Protein AF-0000000084338250 (afdb_homodimer)

Secondary structure (DSSP, 8-state):
-GGGSPEEEE-SS-EEEEEEE--SSSEEEEE--TT--GGGGHHHHHHHHTTSEEEEEPPTTSTTS---SS--SHHHHHHHHHHHHHHTT-S-EEEEEETHHHHHHHHHHHH-GGGEEEEEEES---HHHHHTT--HHHHHHTHHHHHHTSSSHHHHHHHT-HHHHHHHHHHHHHHTTSS-HHHHHHHHHHHHSHHHHHHHHHHHHHHTTHHHHHHHHHHHTT--B-S-EEEEEETTSTTTTS-HHHHHHTTBS-GGGEEEEEESSSS-HHHH-HHHHHHHHHHHH-/-GGGSEEEEE-SS-EEEEEEE--SSSEEEEE--TT--GGGGHHHHHHHHTTSEEEEEPPTTSTTS---SS--SHHHHHHHHHHHHHHTT-S-EEEEEETHHHHHHHHHHHH-GGGEEEEEEES---HHHHHHT--HHHHHHTHHHHHHTSSSHHHHHHHT-HHHHHHHHHHHHHHTTSS-HHHHHHHHHHHHSHHHHHHHHHHHHHTTTHHHHHHHHHHHTT--B-S-EEEEEETTSTTTTS-HHHHHHTTBS-GGGEEEEEESSSS-HHHH-HHHHHHHHHHHH-

Foldseek 3Di:
DQQPDWDWDDDPFWIKIKTKAAADDDEEEEEEAPLAALVLQVLQHHVVNVVHMYIRIGFALFAPITHGPDDLELLSRLVVVLVVCVVVPHQAHAYAYAHLGLQSQQNNLLPPVRRYQAYEYEADFHLLVLVVPDDPVSCVVVVVLVVLLDPPVCLVVCLVPVLVVVCVVCVVCCVVVLQDPVRSVSSSVRCNPSSSVNSVSVNSNNSVPVRNVVSVVCVVVVGAREHQYEYEFACPEPCNPPPRLVSNLSRHPHSVSTYYDYDHDYRSCSSGPVVVVNVRVVVRVD/DQQPDWDWDDDPFWIKIKTKAAADDDEEEEEEAPLAALVLQVLQHHVVNVVHMYIRIGFALFAPITHGPDDLELLSRLVVVLVVCVVVPHQAHEYEYAHLGLQSQQNNLLPPVRRYQAYEYEADFHLLVLVVPDDPVSCVVVVVLVVLLDPPVCLVVCLVPVLVVVCVVCVVCCVVVLQDPVRSVSSSVRCNPSSSVNSSSVNSNNSVPVRNVVSVVCVVVVGAREHQYEYEFACPEPCNPPPRLVSNLSRHPHSVSTYYDYDHDYRSCSSGPVVVVNVRVVVRVD

Structure (mmCIF, N/CA/C/O backbone):
data_AF-0000000084338250-model_v1
#
loop_
_entity.id
_entity.type
_entity.pdbx_description
1 polymer 'Pimeloyl-ACP methyl ester carboxylesterase'
#
loop_
_atom_site.group_PDB
_atom_site.id
_atom_site.type_symbol
_atom_site.label_atom_id
_atom_site.label_alt_id
_atom_site.label_comp_id
_atom_site.label_asym_id
_atom_site.label_entity_id
_atom_site.label_seq_id
_atom_site.pdbx_PDB_ins_code
_atom_site.Cartn_x
_atom_site.Cartn_y
_atom_site.Cartn_z
_atom_site.occupancy
_atom_site.B_iso_or_equiv
_atom_site.auth_seq_id
_atom_site.auth_comp_id
_atom_site.auth_asym_id
_atom_site.auth_atom_id
_atom_site.pdbx_PDB_model_num
ATOM 1 N N . MET A 1 1 ? 6.785 -39.031 2.467 1 53.41 1 MET A N 1
ATOM 2 C CA . MET A 1 1 ? 6.035 -39.156 1.22 1 53.41 1 MET A CA 1
ATOM 3 C C . MET A 1 1 ? 6.973 -39.125 0.016 1 53.41 1 MET A C 1
ATOM 5 O O . MET A 1 1 ? 8.031 -38.5 0.071 1 53.41 1 MET A O 1
ATOM 9 N N . GLU A 1 2 ? 6.898 -40.031 -0.885 1 56.19 2 GLU A N 1
ATOM 10 C CA . GLU A 1 2 ? 7.773 -40.094 -2.051 1 56.19 2 GLU A CA 1
ATOM 11 C C . GLU A 1 2 ? 8.078 -38.719 -2.617 1 56.19 2 GLU A C 1
ATOM 13 O O . GLU A 1 2 ? 9.188 -38.469 -3.107 1 56.19 2 GLU A O 1
ATOM 18 N N . TRP A 1 3 ? 7.133 -37.781 -2.359 1 73.06 3 TRP A N 1
ATOM 19 C CA . TRP A 1 3 ? 7.402 -36.5 -3.021 1 73.06 3 TRP A CA 1
ATOM 20 C C . TRP A 1 3 ? 8.289 -35.625 -2.158 1 73.06 3 TRP A C 1
ATOM 22 O O . TRP A 1 3 ? 8.477 -34.438 -2.453 1 73.06 3 TRP A O 1
ATOM 32 N N . ASP A 1 4 ? 8.945 -36.188 -1.18 1 78.88 4 ASP A N 1
ATOM 33 C CA . ASP A 1 4 ? 9.766 -35.375 -0.274 1 78.88 4 ASP A CA 1
ATOM 34 C C . ASP A 1 4 ? 11.148 -35.125 -0.871 1 78.88 4 ASP A C 1
ATOM 36 O O . ASP A 1 4 ? 11.836 -34.188 -0.482 1 78.88 4 ASP A O 1
ATOM 40 N N . ARG A 1 5 ? 11.531 -35.969 -1.835 1 90.56 5 ARG A N 1
ATOM 41 C CA . ARG A 1 5 ? 12.836 -35.781 -2.467 1 90.56 5 ARG A CA 1
ATOM 42 C C . ARG A 1 5 ? 12.797 -34.594 -3.439 1 90.56 5 ARG A C 1
ATOM 44 O O . ARG A 1 5 ? 11.914 -34.531 -4.301 1 90.56 5 ARG A O 1
ATOM 51 N N . VAL A 1 6 ? 13.781 -33.75 -3.301 1 96.44 6 VAL A N 1
ATOM 52 C CA . VAL A 1 6 ? 13.891 -32.594 -4.184 1 96.44 6 VAL A CA 1
ATOM 53 C C . VAL A 1 6 ? 14.844 -32.906 -5.336 1 96.44 6 VAL A C 1
ATOM 55 O O . VAL A 1 6 ? 15.977 -33.344 -5.109 1 96.44 6 VAL A O 1
ATOM 58 N N . HIS A 1 7 ? 14.336 -32.812 -6.535 1 97.69 7 HIS A N 1
ATOM 59 C CA . HIS A 1 7 ? 15.133 -32.906 -7.758 1 97.69 7 HIS A CA 1
ATOM 60 C C . HIS A 1 7 ? 15.516 -31.5 -8.25 1 97.69 7 HIS A C 1
ATOM 62 O O . HIS A 1 7 ? 14.938 -30.5 -7.82 1 97.69 7 HIS A O 1
ATOM 68 N N . ARG A 1 8 ? 16.547 -31.469 -9.133 1 98 8 ARG A N 1
ATOM 69 C CA . ARG A 1 8 ? 17.016 -30.172 -9.633 1 98 8 ARG A CA 1
ATOM 70 C C . ARG A 1 8 ? 17.281 -30.234 -11.133 1 98 8 ARG A C 1
ATOM 72 O O . ARG A 1 8 ? 17.781 -31.25 -11.641 1 98 8 ARG A O 1
ATOM 79 N N . MET A 1 9 ? 16.906 -29.25 -11.797 1 98.69 9 MET A N 1
ATOM 80 C CA . MET A 1 9 ? 17.188 -29.031 -13.211 1 98.69 9 MET A CA 1
ATOM 81 C C . MET A 1 9 ? 18 -27.75 -13.398 1 98.69 9 MET A C 1
ATOM 83 O O . MET A 1 9 ? 17.578 -26.672 -12.984 1 98.69 9 MET A O 1
ATOM 87 N N . ALA A 1 10 ? 19.172 -27.859 -14.031 1 98.31 10 ALA A N 1
ATOM 88 C CA . ALA A 1 10 ? 20.016 -26.703 -14.312 1 98.31 10 ALA A CA 1
ATOM 89 C C . ALA A 1 10 ? 19.594 -26.031 -15.617 1 98.31 10 ALA A C 1
ATOM 91 O O . ALA A 1 10 ? 19.5 -26.688 -16.656 1 98.31 10 ALA A O 1
ATOM 92 N N . LEU A 1 11 ? 19.266 -24.812 -15.484 1 98 11 LEU A N 1
ATOM 93 C CA . LEU A 1 11 ? 19.062 -23.969 -16.656 1 98 11 LEU A CA 1
ATOM 94 C C . LEU A 1 11 ? 20.219 -22.984 -16.828 1 98 11 LEU A C 1
ATOM 96 O O . LEU A 1 11 ? 21.219 -23.078 -16.109 1 98 11 LEU A O 1
ATOM 100 N N . ASP A 1 12 ? 20.203 -22.156 -17.859 1 96.19 12 ASP A N 1
ATOM 101 C CA . ASP A 1 12 ? 21.312 -21.281 -18.172 1 96.19 12 ASP A CA 1
ATOM 102 C C . ASP A 1 12 ? 21.594 -20.312 -17.031 1 96.19 12 ASP A C 1
ATOM 104 O O . ASP A 1 12 ? 22.75 -20.031 -16.703 1 96.19 12 ASP A O 1
ATOM 108 N N . ASP A 1 13 ? 20.562 -19.812 -16.344 1 97.38 13 ASP A N 1
ATOM 109 C CA . ASP A 1 13 ? 20.766 -18.703 -15.414 1 97.38 13 ASP A CA 1
ATOM 110 C C . ASP A 1 13 ? 20.281 -19.062 -14.008 1 97.38 13 ASP A C 1
ATOM 112 O O . ASP A 1 13 ? 20.5 -18.312 -13.062 1 97.38 13 ASP A O 1
ATOM 116 N N . VAL A 1 14 ? 19.625 -20.266 -13.844 1 98.25 14 VAL A N 1
ATOM 117 C CA . VAL A 1 14 ? 19.047 -20.609 -12.547 1 98.25 14 VAL A CA 1
ATOM 118 C C . VAL A 1 14 ? 18.875 -22.109 -12.438 1 98.25 14 VAL A C 1
ATOM 120 O O . VAL A 1 14 ? 18.812 -22.812 -13.453 1 98.25 14 VAL A O 1
ATOM 123 N N . GLU A 1 15 ? 18.906 -22.578 -11.297 1 98.62 15 GLU A N 1
ATOM 124 C CA . GLU A 1 15 ? 18.578 -23.984 -11.031 1 98.62 15 GLU A CA 1
ATOM 125 C C . GLU A 1 15 ? 17.156 -24.109 -10.477 1 98.62 15 GLU A C 1
ATOM 127 O O . GLU A 1 15 ? 16.812 -23.438 -9.492 1 98.62 15 GLU A O 1
ATOM 132 N N . ILE A 1 16 ? 16.359 -24.984 -11.094 1 98.81 16 ILE A N 1
ATOM 133 C CA . ILE A 1 16 ? 14.969 -25.156 -10.664 1 98.81 16 ILE A CA 1
ATOM 134 C C . ILE A 1 16 ? 14.828 -26.453 -9.859 1 98.81 16 ILE A C 1
ATOM 136 O O . ILE A 1 16 ? 15.172 -27.531 -10.344 1 98.81 16 ILE A O 1
ATOM 140 N N . ALA A 1 17 ? 14.375 -26.297 -8.648 1 98.69 17 ALA A N 1
ATOM 141 C CA . ALA A 1 17 ? 14.055 -27.438 -7.793 1 98.69 17 ALA A CA 1
ATOM 142 C C . ALA A 1 17 ? 12.609 -27.875 -7.996 1 98.69 17 ALA A C 1
ATOM 144 O O . ALA A 1 17 ? 11.711 -27.047 -8.164 1 98.69 17 ALA A O 1
ATOM 145 N N . PHE A 1 18 ? 12.383 -29.203 -7.965 1 98.38 18 PHE A N 1
ATOM 146 C CA . PHE A 1 18 ? 11.031 -29.734 -8.094 1 98.38 18 PHE A CA 1
ATOM 147 C C . PHE A 1 18 ? 10.898 -31.078 -7.398 1 98.38 18 PHE A C 1
ATOM 149 O O . PHE A 1 18 ? 11.906 -31.734 -7.121 1 98.38 18 PHE A O 1
ATOM 156 N N . ARG A 1 19 ? 9.672 -31.422 -7.078 1 97.88 19 ARG A N 1
ATOM 157 C CA . ARG A 1 19 ? 9.336 -32.75 -6.543 1 97.88 19 ARG A CA 1
ATOM 158 C C . ARG A 1 19 ? 8.523 -33.562 -7.551 1 97.88 19 ARG A C 1
ATOM 160 O O . ARG A 1 19 ? 7.887 -32.969 -8.438 1 97.88 19 ARG A O 1
ATOM 167 N N . LEU A 1 20 ? 8.656 -34.906 -7.371 1 97.25 20 LEU A N 1
ATOM 168 C CA . LEU A 1 20 ? 7.98 -35.812 -8.289 1 97.25 20 LEU A CA 1
ATOM 169 C C . LEU A 1 20 ? 7.191 -36.875 -7.523 1 97.25 20 LEU A C 1
ATOM 171 O O . LEU A 1 20 ? 7.625 -37.312 -6.465 1 97.25 20 LEU A O 1
ATOM 175 N N . ALA A 1 21 ? 6.074 -37.156 -8.102 1 97.44 21 ALA A N 1
ATOM 176 C CA . ALA A 1 21 ? 5.27 -38.281 -7.648 1 97.44 21 ALA A CA 1
ATOM 177 C C . ALA A 1 21 ? 4.531 -38.938 -8.812 1 97.44 21 ALA A C 1
ATOM 179 O O . ALA A 1 21 ? 4.207 -38.25 -9.805 1 97.44 21 ALA A O 1
ATOM 180 N N . GLY A 1 22 ? 4.32 -40.25 -8.711 1 96.69 22 GLY A N 1
ATOM 181 C CA . GLY A 1 22 ? 3.598 -40.938 -9.758 1 96.69 22 GLY A CA 1
ATOM 182 C C . GLY A 1 22 ? 4.461 -41.25 -10.969 1 96.69 22 GLY A C 1
ATOM 183 O O . GLY A 1 22 ? 5.688 -41.156 -10.906 1 96.69 22 GLY A O 1
ATOM 184 N N . SER A 1 23 ? 3.818 -41.812 -11.953 1 95.56 23 SER A N 1
ATOM 185 C CA . SER A 1 23 ? 4.516 -42.219 -13.164 1 95.56 23 SER A CA 1
ATOM 186 C C . SER A 1 23 ? 3.572 -42.219 -14.367 1 95.56 23 SER A C 1
ATOM 188 O O . SER A 1 23 ? 2.352 -42.281 -14.203 1 95.56 23 SER A O 1
ATOM 190 N N . GLY A 1 24 ? 4.223 -42.062 -15.562 1 96.06 24 GLY A N 1
ATOM 191 C CA . GLY A 1 24 ? 3.447 -42.156 -16.797 1 96.06 24 GLY A CA 1
ATOM 192 C C . GLY A 1 24 ? 2.732 -40.875 -17.156 1 96.06 24 GLY A C 1
ATOM 193 O O . GLY A 1 24 ? 3.006 -39.812 -16.578 1 96.06 24 GLY A O 1
ATOM 194 N N . ALA A 1 25 ? 1.869 -40.938 -18.234 1 95.81 25 ALA A N 1
ATOM 195 C CA . ALA A 1 25 ? 1.061 -39.812 -18.688 1 95.81 25 ALA A CA 1
ATOM 196 C C . ALA A 1 25 ? -0.299 -39.781 -18 1 95.81 25 ALA A C 1
ATOM 198 O O . ALA A 1 25 ? -0.816 -40.844 -17.609 1 95.81 25 ALA A O 1
ATOM 199 N N . PRO A 1 26 ? -0.782 -38.781 -17.797 1 97.56 26 PRO A N 1
ATOM 200 C CA . PRO A 1 26 ? -0.294 -37.438 -18.172 1 97.56 26 PRO A CA 1
ATOM 201 C C . PRO A 1 26 ? 0.663 -36.844 -17.141 1 97.56 26 PRO A C 1
ATOM 203 O O . PRO A 1 26 ? 0.837 -37.438 -16.062 1 97.56 26 PRO A O 1
ATOM 206 N N . LEU A 1 27 ? 1.388 -35.781 -17.531 1 98.56 27 LEU A N 1
ATOM 207 C CA . LEU A 1 27 ? 2.158 -34.969 -16.594 1 98.56 27 LEU A CA 1
ATOM 208 C C . LEU A 1 27 ? 1.312 -33.844 -16.047 1 98.56 27 LEU A C 1
ATOM 210 O O . LEU A 1 27 ? 0.692 -33.094 -16.812 1 98.56 27 LEU A O 1
ATOM 214 N N . TYR A 1 28 ? 1.229 -33.75 -14.719 1 98.75 28 TYR A N 1
ATOM 215 C CA . TYR A 1 28 ? 0.69 -32.562 -14.031 1 98.75 28 TYR A CA 1
ATOM 216 C C . TYR A 1 28 ? 1.812 -31.703 -13.477 1 98.75 28 TYR A C 1
ATOM 218 O O . TYR A 1 28 ? 2.711 -32.188 -12.797 1 98.75 28 TYR A O 1
ATOM 226 N N . VAL A 1 29 ? 1.818 -30.438 -13.805 1 98.94 29 VAL A N 1
ATOM 227 C CA . VAL A 1 29 ? 2.734 -29.484 -13.195 1 98.94 29 VAL A CA 1
ATOM 228 C C . VAL A 1 29 ? 1.959 -28.531 -12.281 1 98.94 29 VAL A C 1
ATOM 230 O O . VAL A 1 29 ? 1.11 -27.766 -12.75 1 98.94 29 VAL A O 1
ATOM 233 N N . LEU A 1 30 ? 2.188 -28.609 -10.969 1 98.88 30 LEU A N 1
ATOM 234 C CA . LEU A 1 30 ? 1.499 -27.797 -9.969 1 98.88 30 LEU A CA 1
ATOM 235 C C . LEU A 1 30 ? 2.367 -26.625 -9.531 1 98.88 30 LEU A C 1
ATOM 237 O O . LEU A 1 30 ? 3.436 -26.812 -8.945 1 98.88 30 LEU A O 1
ATOM 241 N N . VAL A 1 31 ? 1.908 -25.406 -9.781 1 98.94 31 VAL A N 1
ATOM 242 C CA . VAL A 1 31 ? 2.725 -24.203 -9.602 1 98.94 31 VAL A CA 1
ATOM 243 C C . VAL A 1 31 ? 2.17 -23.375 -8.445 1 98.94 31 VAL A C 1
ATOM 245 O O . VAL A 1 31 ? 1.011 -22.953 -8.477 1 98.94 31 VAL A O 1
ATOM 248 N N . HIS A 1 32 ? 2.979 -23.062 -7.465 1 98.88 32 HIS A N 1
ATOM 249 C CA . HIS A 1 32 ? 2.57 -22.438 -6.207 1 98.88 32 HIS A CA 1
ATOM 250 C C . HIS A 1 32 ? 2.443 -20.938 -6.355 1 98.88 32 HIS A C 1
ATOM 252 O O . HIS A 1 32 ? 2.904 -20.359 -7.344 1 98.88 32 HIS A O 1
ATOM 258 N N . GLY A 1 33 ? 1.763 -20.344 -5.371 1 98.69 33 GLY A N 1
ATOM 259 C CA . GLY A 1 33 ? 1.64 -18.906 -5.293 1 98.69 33 GLY A CA 1
ATOM 260 C C . GLY A 1 33 ? 2.484 -18.281 -4.195 1 98.69 33 GLY A C 1
ATOM 261 O O . GLY A 1 33 ? 3.441 -18.906 -3.721 1 98.69 33 GLY A O 1
ATOM 262 N N . TRP A 1 34 ? 2.258 -17.078 -3.883 1 98.62 34 TRP A N 1
ATOM 263 C CA . TRP A 1 34 ? 2.889 -16.328 -2.807 1 98.62 34 TRP A CA 1
ATOM 264 C C . TRP A 1 34 ? 1.952 -16.203 -1.61 1 98.62 34 TRP A C 1
ATOM 266 O O . TRP A 1 34 ? 0.749 -15.984 -1.777 1 98.62 34 TRP A O 1
ATOM 276 N N . PRO A 1 35 ? 2.488 -16.266 -0.419 1 98.19 35 PRO A N 1
ATOM 277 C CA . PRO A 1 35 ? 3.855 -16.578 0.008 1 98.19 35 PRO A CA 1
ATOM 278 C C . PRO A 1 35 ? 4.051 -18.047 0.351 1 98.19 35 PRO A C 1
ATOM 280 O O . PRO A 1 35 ? 4.281 -18.391 1.514 1 98.19 35 PRO A O 1
ATOM 283 N N . GLN A 1 36 ? 3.994 -18.812 -0.697 1 98.75 36 GLN A N 1
ATOM 284 C CA . GLN A 1 36 ? 4.082 -20.266 -0.545 1 98.75 36 GLN A CA 1
ATOM 285 C C . GLN A 1 36 ? 5.277 -20.828 -1.311 1 98.75 36 GLN A C 1
ATOM 287 O O . GLN A 1 36 ? 6.141 -20.078 -1.768 1 98.75 36 GLN A O 1
ATOM 292 N N . THR A 1 37 ? 5.477 -22.156 -1.249 1 98.31 37 THR A N 1
ATOM 293 C CA . THR A 1 37 ? 6.324 -23.016 -2.068 1 98.31 37 THR A CA 1
ATOM 294 C C . THR A 1 37 ? 5.523 -24.188 -2.637 1 98.31 37 THR A C 1
ATOM 296 O O . THR A 1 37 ? 4.305 -24.25 -2.473 1 98.31 37 THR A O 1
ATOM 299 N N . GLY A 1 38 ? 6.219 -25.062 -3.271 1 98.12 38 GLY A N 1
ATOM 300 C CA . GLY A 1 38 ? 5.547 -26.266 -3.77 1 98.12 38 GLY A CA 1
ATOM 301 C C . GLY A 1 38 ? 4.832 -27.047 -2.684 1 98.12 38 GLY A C 1
ATOM 302 O O . GLY A 1 38 ? 3.912 -27.812 -2.969 1 98.12 38 GLY A O 1
ATOM 303 N N . ARG A 1 39 ? 5.148 -26.781 -1.435 1 97.06 39 ARG A N 1
ATOM 304 C CA . ARG A 1 39 ? 4.582 -27.516 -0.305 1 97.06 39 ARG A CA 1
ATOM 305 C C . ARG A 1 39 ? 3.08 -27.266 -0.192 1 97.06 39 ARG A C 1
ATOM 307 O O . ARG A 1 39 ? 2.361 -28.047 0.439 1 97.06 39 ARG A O 1
ATOM 314 N N . CYS A 1 40 ? 2.57 -26.234 -0.82 1 98.38 40 CYS A N 1
ATOM 315 C CA . CYS A 1 40 ? 1.153 -25.906 -0.714 1 98.38 40 CYS A CA 1
ATOM 316 C C . CYS A 1 40 ? 0.293 -26.969 -1.385 1 98.38 40 CYS A C 1
ATOM 318 O O . CYS A 1 40 ? -0.918 -27.031 -1.17 1 98.38 40 CYS A O 1
ATOM 320 N N . TRP A 1 41 ? 0.943 -27.859 -2.162 1 98.25 41 TRP A N 1
ATOM 321 C CA . TRP A 1 41 ? 0.211 -28.844 -2.941 1 98.25 41 TRP A CA 1
ATOM 322 C C . TRP A 1 41 ? 0.216 -30.203 -2.242 1 98.25 41 TRP A C 1
ATOM 324 O O . TRP A 1 41 ? -0.258 -31.203 -2.795 1 98.25 41 TRP A O 1
ATOM 334 N N . GLN A 1 42 ? 0.663 -30.312 -1.039 1 96.5 42 GLN A N 1
ATOM 335 C CA . GLN A 1 42 ? 0.927 -31.578 -0.369 1 96.5 42 GLN A CA 1
ATOM 336 C C . GLN A 1 42 ? -0.342 -32.406 -0.267 1 96.5 42 GLN A C 1
ATOM 338 O O . GLN A 1 42 ? -0.281 -33.656 -0.312 1 96.5 42 GLN A O 1
ATOM 343 N N . LYS A 1 43 ? -1.522 -31.781 -0.219 1 96.69 43 LYS A N 1
ATOM 344 C CA . LYS A 1 43 ? -2.771 -32.531 -0.063 1 96.69 43 LYS A CA 1
ATOM 345 C C . LYS A 1 43 ? -3.295 -33 -1.412 1 96.69 43 LYS A C 1
ATOM 347 O O . LYS A 1 43 ? -4.184 -33.844 -1.469 1 96.69 43 LYS A O 1
ATOM 352 N N . VAL A 1 44 ? -2.707 -32.5 -2.453 1 97.62 44 VAL A N 1
ATOM 353 C CA . VAL A 1 44 ? -3.215 -32.781 -3.795 1 97.62 44 VAL A CA 1
ATOM 354 C C . VAL A 1 44 ? -2.32 -33.781 -4.492 1 97.62 44 VAL A C 1
ATOM 356 O O . VAL A 1 44 ? -2.795 -34.594 -5.309 1 97.62 44 VAL A O 1
ATOM 359 N N . VAL A 1 45 ? -1.054 -33.906 -4.145 1 97.44 45 VAL A N 1
ATOM 360 C CA . VAL A 1 45 ? -0.019 -34.594 -4.91 1 97.44 45 VAL A CA 1
ATOM 361 C C . VAL A 1 45 ? -0.295 -36.094 -4.922 1 97.44 45 VAL A C 1
ATOM 363 O O . VAL A 1 45 ? -0.378 -36.719 -5.988 1 97.44 45 VAL A O 1
ATOM 366 N N . ASP A 1 46 ? -0.565 -36.688 -3.764 1 95.75 46 ASP A N 1
ATOM 367 C CA . ASP A 1 46 ? -0.654 -38.125 -3.672 1 95.75 46 ASP A CA 1
ATOM 368 C C . ASP A 1 46 ? -1.869 -38.656 -4.434 1 95.75 46 ASP A C 1
ATOM 370 O O . ASP A 1 46 ? -1.747 -39.562 -5.254 1 95.75 46 ASP A O 1
ATOM 374 N N . PRO A 1 47 ? -3.014 -38 -4.23 1 96.56 47 PRO A N 1
ATOM 375 C CA . PRO A 1 47 ? -4.164 -38.5 -5 1 96.56 47 PRO A CA 1
ATOM 376 C C . PRO A 1 47 ? -3.996 -38.281 -6.504 1 96.56 47 PRO A C 1
ATOM 378 O O . PRO A 1 47 ? -4.41 -39.125 -7.301 1 96.56 47 PRO A O 1
ATOM 381 N N . LEU A 1 48 ? -3.385 -37.281 -6.867 1 96.94 48 LEU A N 1
ATOM 382 C CA . LEU A 1 48 ? -3.203 -36.969 -8.281 1 96.94 48 LEU A CA 1
ATOM 383 C C . LEU A 1 48 ? -2.18 -37.906 -8.914 1 96.94 48 LEU A C 1
ATOM 385 O O . LEU A 1 48 ? -2.277 -38.219 -10.094 1 96.94 48 LEU A O 1
ATOM 389 N N . ALA A 1 49 ? -1.235 -38.344 -8.102 1 96.44 49 ALA A N 1
ATOM 390 C CA . ALA A 1 49 ? -0.152 -39.219 -8.562 1 96.44 49 ALA A CA 1
ATOM 391 C C . ALA A 1 49 ? -0.68 -40.594 -8.969 1 96.44 49 ALA A C 1
ATOM 393 O O . ALA A 1 49 ? 0.005 -41.344 -9.656 1 96.44 49 ALA A O 1
ATOM 394 N N . GLU A 1 50 ? -1.858 -40.844 -8.547 1 95.69 50 GLU A N 1
ATOM 395 C CA . GLU A 1 50 ? -2.506 -42.094 -8.977 1 95.69 50 GLU A CA 1
ATOM 396 C C . GLU A 1 50 ? -2.949 -42 -10.43 1 95.69 50 GLU A C 1
ATOM 398 O O . GLU A 1 50 ? -3.24 -43.031 -11.055 1 95.69 50 GLU A O 1
ATOM 403 N N . ARG A 1 51 ? -2.898 -40.875 -10.977 1 95.75 51 ARG A N 1
ATOM 404 C CA . ARG A 1 51 ? -3.463 -40.688 -12.305 1 95.75 51 ARG A CA 1
ATOM 405 C C . ARG A 1 51 ? -2.371 -40.375 -13.32 1 95.75 51 ARG A C 1
ATOM 407 O O . ARG A 1 51 ? -2.623 -40.344 -14.531 1 95.75 51 ARG A O 1
ATOM 414 N N . GLY A 1 52 ? -1.227 -40.125 -12.844 1 96.69 52 GLY A N 1
ATOM 415 C CA . GLY A 1 52 ? -0.116 -39.75 -13.711 1 96.69 52 GLY A CA 1
ATOM 416 C C . GLY A 1 52 ? 1.089 -39.25 -12.945 1 96.69 52 GLY A C 1
ATOM 417 O O . GLY A 1 52 ? 1.19 -39.438 -11.734 1 96.69 52 GLY A O 1
ATOM 418 N N . THR A 1 53 ? 1.995 -38.656 -13.695 1 97.5 53 THR A N 1
ATOM 419 C CA . THR A 1 53 ? 3.164 -38.031 -13.086 1 97.5 53 THR A CA 1
ATOM 420 C C . THR A 1 53 ? 2.824 -36.625 -12.578 1 97.5 53 THR A C 1
ATOM 422 O O . THR A 1 53 ? 2.193 -35.844 -13.281 1 97.5 53 THR A O 1
ATOM 425 N N . VAL A 1 54 ? 3.184 -36.344 -11.344 1 98.38 54 VAL A N 1
ATOM 426 C CA . VAL A 1 54 ? 2.971 -35 -10.758 1 98.38 54 VAL A CA 1
ATOM 427 C C . VAL A 1 54 ? 4.316 -34.344 -10.477 1 98.38 54 VAL A C 1
ATOM 429 O O . VAL A 1 54 ? 5.125 -34.875 -9.711 1 98.38 54 VAL A O 1
ATOM 432 N N . ALA A 1 55 ? 4.609 -33.281 -11.141 1 98.56 55 ALA A N 1
ATOM 433 C CA . ALA A 1 55 ? 5.781 -32.469 -10.875 1 98.56 55 ALA A CA 1
ATOM 434 C C . ALA A 1 55 ? 5.395 -31.172 -10.141 1 98.56 55 ALA A C 1
ATOM 436 O O . ALA A 1 55 ? 4.457 -30.484 -10.539 1 98.56 55 ALA A O 1
ATOM 437 N N . VAL A 1 56 ? 6.082 -30.859 -9.055 1 98.69 56 VAL A N 1
ATOM 438 C CA . VAL A 1 56 ? 5.82 -29.672 -8.242 1 98.69 56 VAL A CA 1
ATOM 439 C C . VAL A 1 56 ? 7.09 -28.828 -8.133 1 98.69 56 VAL A C 1
ATOM 441 O O . VAL A 1 56 ? 7.883 -29.016 -7.207 1 98.69 56 VAL A O 1
ATOM 444 N N . PRO A 1 57 ? 7.238 -27.906 -9.016 1 98.75 57 PRO A N 1
ATOM 445 C CA . PRO A 1 57 ? 8.414 -27.031 -8.938 1 98.75 57 PRO A CA 1
ATOM 446 C C . PRO A 1 57 ? 8.242 -25.906 -7.93 1 98.75 57 PRO A C 1
ATOM 448 O O . PRO A 1 57 ? 7.113 -25.484 -7.652 1 98.75 57 PRO A O 1
ATOM 451 N N . ASP A 1 58 ? 9.352 -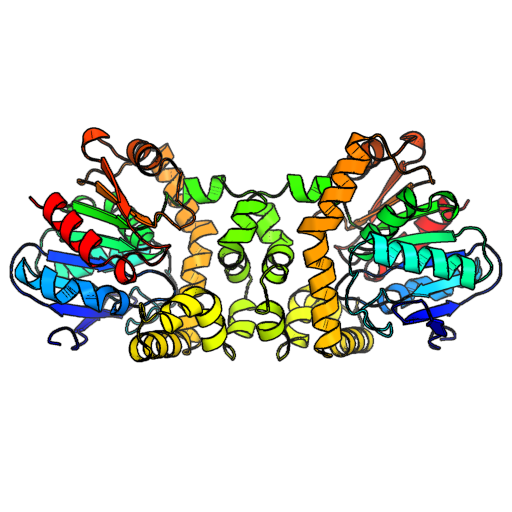25.469 -7.336 1 98.75 58 ASP A N 1
ATOM 452 C CA . ASP A 1 58 ? 9.43 -24.109 -6.805 1 98.75 58 ASP A CA 1
ATOM 453 C C . ASP A 1 58 ? 9.797 -23.109 -7.898 1 98.75 58 ASP A C 1
ATOM 455 O O . ASP A 1 58 ? 10.719 -23.359 -8.68 1 98.75 58 ASP A O 1
ATOM 459 N N . LEU A 1 59 ? 9.094 -22.078 -7.98 1 98.81 59 LEU A N 1
ATOM 460 C CA . LEU A 1 59 ? 9.406 -21.047 -8.953 1 98.81 59 LEU A CA 1
ATOM 461 C C . LEU A 1 59 ? 10.812 -20.484 -8.727 1 98.81 59 LEU A C 1
ATOM 463 O O . LEU A 1 59 ? 11.312 -20.5 -7.598 1 98.81 59 LEU A O 1
ATOM 467 N N . ARG A 1 60 ? 11.469 -20.047 -9.844 1 98.81 60 ARG A N 1
ATOM 468 C CA . ARG A 1 60 ? 12.758 -19.375 -9.672 1 98.81 60 ARG A CA 1
ATOM 469 C C . ARG A 1 60 ? 12.695 -18.344 -8.555 1 98.81 60 ARG A C 1
ATOM 471 O O . ARG A 1 60 ? 11.742 -17.562 -8.469 1 98.81 60 ARG A O 1
ATOM 478 N N . GLY A 1 61 ? 13.672 -18.406 -7.633 1 98.56 61 GLY A N 1
ATOM 479 C CA . GLY A 1 61 ? 13.75 -17.469 -6.527 1 98.56 61 GLY A CA 1
ATOM 480 C C . GLY A 1 61 ? 12.945 -17.891 -5.32 1 98.56 61 GLY A C 1
ATOM 481 O O . GLY A 1 61 ? 13.062 -17.297 -4.246 1 98.56 61 GLY A O 1
ATOM 482 N N . TYR A 1 62 ? 12.102 -18.922 -5.426 1 98.56 62 TYR A N 1
ATOM 483 C CA . TYR A 1 62 ? 11.273 -19.406 -4.332 1 98.56 62 TYR A CA 1
ATOM 484 C C . TYR A 1 62 ? 11.789 -20.75 -3.799 1 98.56 62 TYR A C 1
ATOM 486 O O . TYR A 1 62 ? 12.367 -21.531 -4.547 1 98.56 62 TYR A O 1
ATOM 494 N N . GLY A 1 63 ? 11.508 -20.953 -2.537 1 98.06 63 GLY A N 1
ATOM 495 C CA . GLY A 1 63 ? 11.719 -22.266 -1.959 1 98.06 63 GLY A CA 1
ATOM 496 C C . GLY A 1 63 ? 13.117 -22.797 -2.189 1 98.06 63 GLY A C 1
ATOM 497 O O . GLY A 1 63 ? 14.102 -22.125 -1.897 1 98.06 63 GLY A O 1
ATOM 498 N N . ASP A 1 64 ? 13.156 -23.953 -2.816 1 97.88 64 ASP A N 1
ATOM 499 C CA . ASP A 1 64 ? 14.43 -24.656 -2.982 1 97.88 64 ASP A CA 1
ATOM 500 C C . ASP A 1 64 ? 15.07 -24.312 -4.324 1 97.88 64 ASP A C 1
ATOM 502 O O . ASP A 1 64 ? 16.203 -24.734 -4.605 1 97.88 64 ASP A O 1
ATOM 506 N N . SER A 1 65 ? 14.352 -23.578 -5.16 1 98.75 65 SER A N 1
ATOM 507 C CA . SER A 1 65 ? 14.922 -23.172 -6.438 1 98.75 65 SER A CA 1
ATOM 508 C C . SER A 1 65 ? 16.016 -22.109 -6.246 1 98.75 65 SER A C 1
ATOM 510 O O . SER A 1 65 ? 16.078 -21.469 -5.199 1 98.75 65 SER A O 1
ATOM 512 N N . GLY A 1 66 ? 16.859 -21.984 -7.273 1 98.31 66 GLY A N 1
ATOM 513 C CA . GLY A 1 66 ? 17.984 -21.062 -7.207 1 98.31 66 GLY A CA 1
ATOM 514 C C . GLY A 1 66 ? 17.594 -19.625 -7.5 1 98.31 66 GLY A C 1
ATOM 515 O O . GLY A 1 66 ? 16.422 -19.344 -7.758 1 98.31 66 GLY A O 1
ATOM 516 N N . LEU A 1 67 ? 18.594 -18.812 -7.367 1 98.06 67 LEU A N 1
ATOM 517 C CA . LEU A 1 67 ? 18.469 -17.375 -7.598 1 98.06 67 LEU A CA 1
ATOM 518 C C . LEU A 1 67 ? 19.047 -16.984 -8.953 1 98.06 67 LEU A C 1
ATOM 520 O O . LEU A 1 67 ? 20.094 -17.516 -9.359 1 98.06 67 LEU A O 1
ATOM 524 N N . ALA A 1 68 ? 18.312 -16.219 -9.633 1 95.75 68 ALA A N 1
ATOM 525 C CA . ALA A 1 68 ? 18.844 -15.586 -10.844 1 95.75 68 ALA A CA 1
ATOM 526 C C . ALA A 1 68 ? 19.234 -14.133 -10.578 1 95.75 68 ALA A C 1
ATOM 528 O O . ALA A 1 68 ? 18.719 -13.5 -9.656 1 95.75 68 ALA A O 1
ATOM 529 N N . THR A 1 69 ? 20.203 -13.617 -11.344 1 89.31 69 THR A N 1
ATOM 530 C CA . THR A 1 69 ? 20.594 -12.227 -11.18 1 89.31 69 THR A CA 1
ATOM 531 C C . THR A 1 69 ? 19.484 -11.289 -11.641 1 89.31 69 THR A C 1
ATOM 533 O O . THR A 1 69 ? 19.266 -10.227 -11.055 1 89.31 69 THR A O 1
ATOM 536 N N . THR A 1 70 ? 18.891 -11.703 -12.727 1 88.62 70 THR A N 1
ATOM 537 C CA . THR A 1 70 ? 17.734 -11 -13.273 1 88.62 70 THR A CA 1
ATOM 538 C C . THR A 1 70 ? 16.688 -11.992 -13.781 1 88.62 70 THR A C 1
ATOM 540 O O . THR A 1 70 ? 16.875 -13.203 -13.672 1 88.62 70 THR A O 1
ATOM 543 N N . GLY A 1 71 ? 15.578 -11.477 -14.188 1 91.62 71 GLY A N 1
ATOM 544 C CA . GLY A 1 71 ? 14.633 -12.336 -14.883 1 91.62 71 GLY A CA 1
ATOM 545 C C . GLY A 1 71 ? 13.578 -12.93 -13.969 1 91.62 71 GLY A C 1
ATOM 546 O O . GLY A 1 71 ? 13.352 -14.141 -13.977 1 91.62 71 GLY A O 1
ATOM 547 N N . TYR A 1 72 ? 12.883 -12.18 -13.18 1 97.25 72 TYR A N 1
ATOM 548 C CA . TYR A 1 72 ? 11.789 -12.656 -12.336 1 97.25 72 TYR A CA 1
ATOM 549 C C . TYR A 1 72 ? 10.438 -12.273 -12.922 1 97.25 72 TYR A C 1
ATOM 551 O O . TYR A 1 72 ? 9.469 -12.086 -12.18 1 97.25 72 TYR A O 1
ATOM 559 N N . THR A 1 73 ? 10.422 -12.133 -14.297 1 98.5 73 THR A N 1
ATOM 560 C CA . THR A 1 73 ? 9.156 -11.93 -14.992 1 98.5 73 THR A CA 1
ATOM 561 C C . THR A 1 73 ? 8.375 -13.234 -15.086 1 98.5 73 THR A C 1
ATOM 563 O O . THR A 1 73 ? 8.938 -14.312 -14.914 1 98.5 73 THR A O 1
ATOM 566 N N . LYS A 1 74 ? 7.102 -13.094 -15.359 1 98.81 74 LYS A N 1
ATOM 567 C CA . LYS A 1 74 ? 6.297 -14.289 -15.602 1 98.81 74 LYS A CA 1
ATOM 568 C C . LYS A 1 74 ? 6.793 -15.055 -16.828 1 98.81 74 LYS A C 1
ATOM 570 O O . LYS A 1 74 ? 6.688 -16.281 -16.891 1 98.81 74 LYS A O 1
ATOM 575 N N . ARG A 1 75 ? 7.34 -14.383 -17.797 1 98.5 75 ARG A N 1
ATOM 576 C CA . ARG A 1 75 ? 7.867 -15.039 -18.984 1 98.5 75 ARG A CA 1
ATOM 577 C C . ARG A 1 75 ? 9.102 -15.875 -18.656 1 98.5 75 ARG A C 1
ATOM 579 O O . ARG A 1 75 ? 9.258 -16.984 -19.156 1 98.5 75 ARG A O 1
ATOM 586 N N . ASP A 1 76 ? 9.969 -15.328 -17.812 1 98.69 76 ASP A N 1
ATOM 587 C CA . ASP A 1 76 ? 11.117 -16.109 -17.375 1 98.69 76 ASP A CA 1
ATOM 588 C C . ASP A 1 76 ? 10.68 -17.391 -16.688 1 98.69 76 ASP A C 1
ATOM 590 O O . ASP A 1 76 ? 11.172 -18.484 -17 1 98.69 76 ASP A O 1
ATOM 594 N N . ALA A 1 77 ? 9.773 -17.297 -15.773 1 98.81 77 ALA A N 1
ATOM 595 C CA . ALA A 1 77 ? 9.305 -18.438 -15 1 98.81 77 ALA A CA 1
ATOM 596 C C . ALA A 1 77 ? 8.539 -19.422 -15.891 1 98.81 77 ALA A C 1
ATOM 598 O O . ALA A 1 77 ? 8.633 -20.641 -15.703 1 98.81 77 ALA A O 1
ATOM 599 N N . ALA A 1 78 ? 7.742 -18.891 -16.812 1 98.88 78 ALA A N 1
ATOM 600 C CA . ALA A 1 78 ? 7.035 -19.734 -17.766 1 98.88 78 ALA A CA 1
ATOM 601 C C . ALA A 1 78 ? 8.016 -20.562 -18.594 1 98.88 78 ALA A C 1
ATOM 603 O O . ALA A 1 78 ? 7.754 -21.734 -18.875 1 98.88 78 ALA A O 1
ATOM 604 N N . GLY A 1 79 ? 9.117 -19.922 -19 1 98.75 79 GLY A N 1
ATOM 605 C CA . GLY A 1 79 ? 10.164 -20.641 -19.703 1 98.75 79 GLY A CA 1
ATOM 606 C C . GLY A 1 79 ? 10.758 -21.781 -18.875 1 98.75 79 GLY A C 1
ATOM 607 O O . GLY A 1 79 ? 11.039 -22.859 -19.406 1 98.75 79 GLY A O 1
ATOM 608 N N . ASP A 1 80 ? 10.945 -21.531 -17.578 1 98.88 80 ASP A N 1
ATOM 609 C CA . ASP A 1 80 ? 11.43 -22.578 -16.688 1 98.88 80 ASP A CA 1
ATOM 610 C C . ASP A 1 80 ? 10.492 -23.781 -16.703 1 98.88 80 ASP A C 1
ATOM 612 O O . ASP A 1 80 ? 10.938 -24.922 -16.703 1 98.88 80 ASP A O 1
ATOM 616 N N . LEU A 1 81 ? 9.148 -23.516 -16.672 1 98.94 81 LEU A N 1
ATOM 617 C CA . LEU A 1 81 ? 8.164 -24.578 -16.625 1 98.94 81 LEU A CA 1
ATOM 618 C C . LEU A 1 81 ? 8.156 -25.359 -17.938 1 98.94 81 LEU A C 1
ATOM 620 O O . LEU A 1 81 ? 8.023 -26.594 -17.938 1 98.94 81 LEU A O 1
ATOM 624 N N . ALA A 1 82 ? 8.266 -24.656 -19.062 1 98.88 82 ALA A N 1
ATOM 625 C CA . ALA A 1 82 ? 8.352 -25.328 -20.359 1 98.88 82 ALA A CA 1
ATOM 626 C C . ALA A 1 82 ? 9.57 -26.25 -20.422 1 98.88 82 ALA A C 1
ATOM 628 O O . ALA A 1 82 ? 9.477 -27.375 -20.906 1 98.88 82 ALA A O 1
ATOM 629 N N . ALA A 1 83 ? 10.68 -25.75 -19.891 1 98.88 83 ALA A N 1
ATOM 630 C CA . ALA A 1 83 ? 11.906 -26.547 -19.859 1 98.88 83 ALA A CA 1
ATOM 631 C C . ALA A 1 83 ? 11.727 -27.766 -18.969 1 98.88 83 ALA A C 1
ATOM 633 O O . ALA A 1 83 ? 12.258 -28.844 -19.281 1 98.88 83 ALA A O 1
ATOM 634 N N . LEU A 1 84 ? 10.992 -27.578 -17.859 1 98.88 84 LEU A N 1
ATOM 635 C CA . LEU A 1 84 ? 10.75 -28.703 -16.953 1 98.88 84 LEU A CA 1
ATOM 636 C C . LEU A 1 84 ? 9.953 -29.797 -17.641 1 98.88 84 LEU A C 1
ATOM 638 O O . LEU A 1 84 ? 10.25 -30.984 -17.469 1 98.88 84 LEU A O 1
ATOM 642 N N . VAL A 1 85 ? 8.914 -29.453 -18.391 1 98.88 85 VAL A N 1
ATOM 643 C CA . VAL A 1 85 ? 8.109 -30.422 -19.125 1 98.88 85 VAL A CA 1
ATOM 644 C C . VAL A 1 85 ? 9.016 -31.234 -20.047 1 98.88 85 VAL A C 1
ATOM 646 O O . VAL A 1 85 ? 8.953 -32.469 -20.047 1 98.88 85 VAL A O 1
ATOM 649 N N . ALA A 1 86 ? 9.875 -30.562 -20.781 1 98.62 86 ALA A N 1
ATOM 650 C CA . ALA A 1 86 ? 10.805 -31.219 -21.688 1 98.62 86 ALA A CA 1
ATOM 651 C C . ALA A 1 86 ? 11.797 -32.094 -20.922 1 98.62 86 ALA A C 1
ATOM 653 O O . ALA A 1 86 ? 12.094 -33.219 -21.344 1 98.62 86 ALA A O 1
ATOM 654 N N . HIS A 1 87 ? 12.297 -31.547 -19.859 1 98.56 87 HIS A N 1
ATOM 655 C CA . HIS A 1 87 ? 13.281 -32.219 -19.031 1 98.56 87 HIS A CA 1
ATOM 656 C C . HIS A 1 87 ? 12.742 -33.562 -18.531 1 98.56 87 HIS A C 1
ATOM 658 O O . HIS A 1 87 ? 13.492 -34.531 -18.391 1 98.56 87 HIS A O 1
ATOM 664 N N . LEU A 1 88 ? 11.438 -33.594 -18.266 1 98.44 88 LEU A N 1
ATOM 665 C CA . LEU A 1 88 ? 10.805 -34.781 -17.703 1 98.44 88 LEU A CA 1
ATOM 666 C C . LEU A 1 88 ? 10.367 -35.75 -18.812 1 98.44 88 LEU A C 1
ATOM 668 O O . LEU A 1 88 ? 9.758 -36.781 -18.547 1 98.44 88 LEU A O 1
ATOM 672 N N . GLY A 1 89 ? 10.586 -35.375 -20.047 1 98.25 89 GLY A N 1
ATOM 673 C CA . GLY A 1 89 ? 10.367 -36.25 -21.172 1 98.25 89 GLY A CA 1
ATOM 674 C C . GLY A 1 89 ? 8.93 -36.25 -21.672 1 98.25 89 GLY A C 1
ATOM 675 O O . GLY A 1 89 ? 8.484 -37.188 -22.312 1 98.25 89 GLY A O 1
ATOM 676 N N . HIS A 1 90 ? 8.164 -35.281 -21.328 1 98.5 90 HIS A N 1
ATOM 677 C CA . HIS A 1 90 ? 6.785 -35.156 -21.797 1 98.5 90 HIS A CA 1
ATOM 678 C C . HIS A 1 90 ? 6.668 -34.094 -22.891 1 98.5 90 HIS A C 1
ATOM 680 O O . HIS A 1 90 ? 7.441 -33.125 -22.906 1 98.5 90 HIS A O 1
ATOM 686 N N . GLU A 1 91 ? 5.75 -34.219 -23.797 1 98.19 91 GLU A N 1
ATOM 687 C CA . GLU A 1 91 ? 5.496 -33.25 -24.828 1 98.19 91 GLU A CA 1
ATOM 688 C C . GLU A 1 91 ? 4.648 -32.094 -24.297 1 98.19 91 GLU A C 1
ATOM 690 O O . GLU A 1 91 ? 4.859 -30.922 -24.672 1 98.19 91 GLU A O 1
ATOM 695 N N . GLN A 1 92 ? 3.668 -32.469 -23.484 1 98.56 92 GLN A N 1
ATOM 696 C CA . GLN A 1 92 ? 2.748 -31.5 -22.891 1 98.56 92 GLN A CA 1
ATOM 697 C C . GLN A 1 92 ? 2.434 -31.859 -21.438 1 98.56 92 GLN A C 1
ATOM 699 O O . GLN A 1 92 ? 2.748 -32.969 -20.984 1 98.56 92 GLN A O 1
ATOM 704 N N . ALA A 1 93 ? 1.82 -30.922 -20.766 1 98.88 93 ALA A N 1
ATOM 705 C CA . ALA A 1 93 ? 1.408 -31.141 -19.391 1 98.88 93 ALA A CA 1
ATOM 706 C C . ALA A 1 93 ? 0.074 -30.453 -19.094 1 98.88 93 ALA A C 1
ATOM 708 O O . ALA A 1 93 ? -0.313 -29.516 -19.797 1 98.88 93 ALA A O 1
ATOM 709 N N . VAL A 1 94 ? -0.669 -31.016 -18.141 1 98.88 94 VAL A N 1
ATOM 710 C CA . VAL A 1 94 ? -1.72 -30.266 -17.453 1 98.88 94 VAL A CA 1
ATOM 711 C C . VAL A 1 94 ? -1.098 -29.328 -16.422 1 98.88 94 VAL A C 1
ATOM 713 O O . VAL A 1 94 ? -0.531 -29.781 -15.422 1 98.88 94 VAL A O 1
ATOM 716 N N . VAL A 1 95 ? -1.186 -28.047 -16.672 1 98.94 95 VAL A N 1
ATOM 717 C CA . VAL A 1 95 ? -0.541 -27.078 -15.797 1 98.94 95 VAL A CA 1
ATOM 718 C C . VAL A 1 95 ? -1.58 -26.453 -14.867 1 98.94 95 VAL A C 1
ATOM 720 O O . VAL A 1 95 ? -2.611 -25.953 -15.328 1 98.94 95 VAL A O 1
ATOM 723 N N . VAL A 1 96 ? -1.355 -26.547 -13.57 1 98.94 96 VAL A N 1
ATOM 724 C CA . VAL A 1 96 ? -2.23 -26 -12.531 1 98.94 96 VAL A CA 1
ATOM 725 C C . VAL A 1 96 ? -1.48 -24.953 -11.719 1 98.94 96 VAL A C 1
ATOM 727 O O . VAL A 1 96 ? -0.518 -25.266 -11.016 1 98.94 96 VAL A O 1
ATOM 730 N N . GLY A 1 97 ? -1.905 -23.719 -11.82 1 98.94 97 GLY A N 1
ATOM 731 C CA . GLY A 1 97 ? -1.248 -22.641 -11.109 1 98.94 97 GLY A CA 1
ATOM 732 C C . GLY A 1 97 ? -2.154 -21.953 -10.109 1 98.94 97 GLY A C 1
ATOM 733 O O . GLY A 1 97 ? -3.344 -21.75 -10.375 1 98.94 97 GLY A O 1
ATOM 734 N N . HIS A 1 98 ? -1.617 -21.516 -9.008 1 98.94 98 HIS A N 1
ATOM 735 C CA . HIS A 1 98 ? -2.301 -20.75 -7.973 1 98.94 98 HIS A CA 1
ATOM 736 C C . HIS A 1 98 ? -1.657 -19.391 -7.777 1 98.94 98 HIS A C 1
ATOM 738 O O . HIS A 1 98 ? -0.435 -19.281 -7.656 1 98.94 98 HIS A O 1
ATOM 744 N N . ASP A 1 99 ? -2.52 -18.328 -7.73 1 98.62 99 ASP A N 1
ATOM 745 C CA . ASP A 1 99 ? -2.023 -17 -7.367 1 98.62 99 ASP A CA 1
ATOM 746 C C . ASP A 1 99 ? -0.882 -16.578 -8.289 1 98.62 99 ASP A C 1
ATOM 748 O O . ASP A 1 99 ? -1.051 -16.516 -9.508 1 98.62 99 ASP A O 1
ATOM 752 N N . ARG A 1 100 ? 0.355 -16.375 -7.867 1 98.31 100 ARG A N 1
ATOM 753 C CA . ARG A 1 100 ? 1.498 -16.031 -8.711 1 98.31 100 ARG A CA 1
ATOM 754 C C . ARG A 1 100 ? 1.802 -17.156 -9.695 1 98.31 100 ARG A C 1
ATOM 756 O O . ARG A 1 100 ? 2.17 -16.891 -10.844 1 98.31 100 ARG A O 1
ATOM 763 N N . GLY A 1 101 ? 1.638 -18.328 -9.234 1 98.88 101 GLY A N 1
ATOM 764 C CA . GLY A 1 101 ? 1.846 -19.469 -10.109 1 98.88 101 GLY A CA 1
ATOM 765 C C . GLY A 1 101 ? 0.826 -19.547 -11.227 1 98.88 101 GLY A C 1
ATOM 766 O O . GLY A 1 101 ? 1.137 -20.031 -12.328 1 98.88 101 GLY A O 1
ATOM 767 N N . ALA A 1 102 ? -0.365 -19.109 -10.938 1 98.94 102 ALA A N 1
ATOM 768 C CA . ALA A 1 102 ? -1.386 -19.062 -11.984 1 98.94 102 ALA A CA 1
ATOM 769 C C . ALA A 1 102 ? -1.034 -18.031 -13.047 1 98.94 102 ALA A C 1
ATOM 771 O O . ALA A 1 102 ? -1.299 -18.234 -14.234 1 98.94 102 ALA A O 1
ATOM 772 N N . ARG A 1 103 ? -0.457 -16.953 -12.625 1 98.88 103 ARG A N 1
ATOM 773 C CA . ARG A 1 103 ? -0.028 -15.938 -13.586 1 98.88 103 ARG A CA 1
ATOM 774 C C . ARG A 1 103 ? 1.114 -16.453 -14.453 1 98.88 103 ARG A C 1
ATOM 776 O O . ARG A 1 103 ? 1.189 -16.141 -15.641 1 98.88 103 ARG A O 1
ATOM 783 N N . VAL A 1 104 ? 1.985 -17.219 -13.852 1 98.94 104 VAL A N 1
ATOM 784 C CA . VAL A 1 104 ? 3.061 -17.859 -14.594 1 98.94 104 VAL A CA 1
ATOM 785 C C . VAL A 1 104 ? 2.473 -18.875 -15.586 1 98.94 104 VAL A C 1
ATOM 787 O O . VAL A 1 104 ? 2.875 -18.906 -16.75 1 98.94 104 VAL A O 1
ATOM 790 N N . ALA A 1 105 ? 1.52 -19.641 -15.148 1 98.94 105 ALA A N 1
ATOM 791 C CA . ALA A 1 105 ? 0.873 -20.641 -16 1 98.94 105 ALA A CA 1
ATOM 792 C C . ALA A 1 105 ? 0.138 -19.969 -17.156 1 98.94 105 ALA A C 1
ATOM 794 O O . ALA A 1 105 ? 0.166 -20.469 -18.281 1 98.94 105 ALA A O 1
ATOM 795 N N . HIS A 1 106 ? -0.529 -18.875 -16.875 1 98.94 106 HIS A N 1
ATOM 796 C CA . HIS A 1 106 ? -1.181 -18.109 -17.922 1 98.94 106 HIS A CA 1
ATOM 797 C C . HIS A 1 106 ? -0.175 -17.656 -18.984 1 98.94 106 HIS A C 1
ATOM 799 O O . HIS A 1 106 ? -0.414 -17.797 -20.188 1 98.94 106 HIS A O 1
ATOM 805 N N . ARG A 1 107 ? 0.93 -17.125 -18.5 1 98.94 107 ARG A N 1
ATOM 806 C CA . ARG A 1 107 ? 1.979 -16.688 -19.422 1 98.94 107 ARG A CA 1
ATOM 807 C C . ARG A 1 107 ? 2.516 -17.859 -20.25 1 98.94 107 ARG A C 1
ATOM 809 O O . ARG A 1 107 ? 2.736 -17.719 -21.453 1 98.94 107 ARG A O 1
ATOM 816 N N . MET A 1 108 ? 2.666 -18.984 -19.594 1 98.94 108 MET A N 1
ATOM 817 C CA . MET A 1 108 ? 3.133 -20.188 -20.297 1 98.94 108 MET A CA 1
ATOM 818 C C . MET A 1 108 ? 2.166 -20.578 -21.406 1 98.94 108 MET A C 1
ATOM 820 O O . MET A 1 108 ? 2.588 -20.938 -22.5 1 98.94 108 MET A O 1
ATOM 824 N N . ALA A 1 109 ? 0.893 -20.484 -21.156 1 98.88 109 ALA A N 1
ATOM 825 C CA . ALA A 1 109 ? -0.136 -20.875 -22.125 1 98.88 109 ALA A CA 1
ATOM 826 C C . ALA A 1 109 ? -0.09 -19.984 -23.359 1 98.88 109 ALA A C 1
ATOM 828 O O . ALA A 1 109 ? -0.49 -20.422 -24.453 1 98.88 109 ALA A O 1
ATOM 829 N N . LEU A 1 110 ? 0.352 -18.781 -23.203 1 98.75 110 LEU A N 1
ATOM 830 C CA . LEU A 1 110 ? 0.457 -17.859 -24.328 1 98.75 110 LEU A CA 1
ATOM 831 C C . LEU A 1 110 ? 1.775 -18.047 -25.062 1 98.75 110 LEU A C 1
ATOM 833 O O . LEU A 1 110 ? 1.803 -18.047 -26.297 1 98.75 110 LEU A O 1
ATOM 837 N N . ASP A 1 111 ? 2.828 -18.297 -24.328 1 98.75 111 ASP A N 1
ATOM 838 C CA . ASP A 1 111 ? 4.168 -18.328 -24.906 1 98.75 111 ASP A CA 1
ATOM 839 C C . ASP A 1 111 ? 4.496 -19.719 -25.453 1 98.75 111 ASP A C 1
ATOM 841 O O . ASP A 1 111 ? 5.27 -19.859 -26.406 1 98.75 111 ASP A O 1
ATOM 845 N N . HIS A 1 112 ? 4.016 -20.734 -24.766 1 98.69 112 HIS A N 1
ATOM 846 C CA . HIS A 1 112 ? 4.32 -22.125 -25.109 1 98.69 112 HIS A CA 1
ATOM 847 C C . HIS A 1 112 ? 3.049 -22.969 -25.172 1 98.69 112 HIS A C 1
ATOM 849 O O . HIS A 1 112 ? 2.949 -24.016 -24.531 1 98.69 112 HIS A O 1
ATOM 855 N N . PRO A 1 113 ? 2.143 -22.547 -26.078 1 98.69 113 PRO A N 1
ATOM 856 C CA . PRO A 1 113 ? 0.858 -23.25 -26.125 1 98.69 113 PRO A CA 1
ATOM 857 C C . PRO A 1 113 ? 1.007 -24.734 -26.484 1 98.69 113 PRO A C 1
ATOM 859 O O . PRO A 1 113 ? 0.183 -25.547 -26.078 1 98.69 113 PRO A O 1
ATOM 862 N N . ASP A 1 114 ? 2.072 -25.094 -27.109 1 98.31 114 ASP A N 1
ATOM 863 C CA . ASP A 1 114 ? 2.291 -26.469 -27.531 1 98.31 114 ASP A CA 1
ATOM 864 C C . ASP A 1 114 ? 2.674 -27.359 -26.359 1 98.31 114 ASP A C 1
ATOM 866 O O . ASP A 1 114 ? 2.637 -28.594 -26.453 1 98.31 114 ASP A O 1
ATOM 870 N N . LYS A 1 115 ? 3.035 -26.766 -25.219 1 98.5 115 LYS A N 1
ATOM 871 C CA . LYS A 1 115 ? 3.453 -27.516 -24.047 1 98.5 115 LYS A CA 1
ATOM 872 C C . LYS A 1 115 ? 2.293 -27.688 -23.062 1 98.5 115 LYS A C 1
ATOM 874 O O . LYS A 1 115 ? 2.432 -28.375 -22.047 1 98.5 115 LYS A O 1
ATOM 879 N N . ILE A 1 116 ? 1.121 -27.234 -23.359 1 98.5 116 ILE A N 1
ATOM 880 C CA . ILE A 1 116 ? -0.01 -27.234 -22.438 1 98.5 116 ILE A CA 1
ATOM 881 C C . ILE A 1 116 ? -1.11 -28.141 -22.984 1 98.5 116 ILE A C 1
ATOM 883 O O . ILE A 1 116 ? -1.688 -27.875 -24.047 1 98.5 116 ILE A O 1
ATOM 887 N N . ALA A 1 117 ? -1.38 -29.188 -22.297 1 98.62 117 ALA A N 1
ATOM 888 C CA . ALA A 1 117 ? -2.506 -30.047 -22.641 1 98.62 117 ALA A CA 1
ATOM 889 C C . ALA A 1 117 ? -3.818 -29.484 -22.109 1 98.62 117 ALA A C 1
ATOM 891 O O . ALA A 1 117 ? -4.848 -29.547 -22.797 1 98.62 117 ALA A O 1
ATOM 892 N N . ALA A 1 118 ? -3.809 -28.984 -20.969 1 98.81 118 ALA A N 1
ATOM 893 C CA . ALA A 1 118 ? -4.898 -28.297 -20.281 1 98.81 118 ALA A CA 1
ATOM 894 C C . ALA A 1 118 ? -4.367 -27.359 -19.203 1 98.81 118 ALA A C 1
ATOM 896 O O . ALA A 1 118 ? -3.225 -27.5 -18.75 1 98.81 118 ALA A O 1
ATOM 897 N N . LEU A 1 119 ? -5.164 -26.359 -18.875 1 98.88 119 LEU A N 1
ATOM 898 C CA . LEU A 1 119 ? -4.746 -25.281 -17.984 1 98.88 119 LEU A CA 1
ATOM 899 C C . LEU A 1 119 ? -5.77 -25.094 -16.859 1 98.88 119 LEU A C 1
ATOM 901 O O . LEU A 1 119 ? -6.973 -25.062 -17.109 1 98.88 119 LEU A O 1
ATOM 905 N N . ALA A 1 120 ? -5.34 -25.062 -15.641 1 98.94 120 ALA A N 1
ATOM 906 C CA . ALA A 1 120 ? -6.156 -24.672 -14.5 1 98.94 120 ALA A CA 1
ATOM 907 C C . ALA A 1 120 ? -5.551 -23.469 -13.789 1 98.94 120 ALA A C 1
ATOM 909 O O . ALA A 1 120 ? -4.383 -23.484 -13.391 1 98.94 120 ALA A O 1
ATOM 910 N N . LEU A 1 121 ? -6.297 -22.422 -13.68 1 98.94 121 LEU A N 1
ATOM 911 C CA . LEU A 1 121 ? -5.871 -21.203 -12.977 1 98.94 121 LEU A CA 1
ATOM 912 C C . LEU A 1 121 ? -6.684 -21 -11.703 1 98.94 121 LEU A C 1
ATOM 914 O O . LEU A 1 121 ? -7.914 -20.906 -11.758 1 98.94 121 LEU A O 1
ATOM 918 N N . LEU A 1 122 ? -5.992 -20.938 -10.602 1 98.94 122 LEU A N 1
ATOM 919 C CA . LEU A 1 122 ? -6.656 -20.859 -9.305 1 98.94 122 LEU A CA 1
ATOM 920 C C . LEU A 1 122 ? -6.516 -19.469 -8.695 1 98.94 122 LEU A C 1
ATOM 922 O O . LEU A 1 122 ? -5.402 -19.031 -8.398 1 98.94 122 LEU A O 1
ATOM 926 N N . ASP A 1 123 ? -7.613 -18.766 -8.578 1 98.81 123 ASP A N 1
ATOM 927 C CA . ASP A 1 123 ? -7.883 -17.562 -7.789 1 98.81 123 ASP A CA 1
ATOM 928 C C . ASP A 1 123 ? -7.125 -16.359 -8.336 1 98.81 123 ASP A C 1
ATOM 930 O O . ASP A 1 123 ? -6.477 -15.633 -7.586 1 98.81 123 ASP A O 1
ATOM 934 N N . ILE A 1 124 ? -7.25 -16.156 -9.672 1 98.62 124 ILE A N 1
ATOM 935 C CA . ILE A 1 124 ? -6.707 -14.945 -10.281 1 98.62 124 ILE A CA 1
ATOM 936 C C . ILE A 1 124 ? -7.641 -14.461 -11.383 1 98.62 124 ILE A C 1
ATOM 938 O O . ILE A 1 124 ? -8.461 -15.227 -11.891 1 98.62 124 ILE A O 1
ATOM 942 N N . LEU A 1 125 ? -7.574 -13.227 -11.758 1 98.38 125 LEU A N 1
ATOM 943 C CA . LEU A 1 125 ? -7.934 -12.625 -13.031 1 98.38 125 LEU A CA 1
ATOM 944 C C . LEU A 1 125 ? -6.684 -12.25 -13.828 1 98.38 125 LEU A C 1
ATOM 946 O O . LEU A 1 125 ? -5.582 -12.211 -13.273 1 98.38 125 LEU A O 1
ATOM 950 N N . PRO A 1 126 ? -6.824 -12.078 -15.102 1 98.31 126 PRO A N 1
ATOM 951 C CA . PRO A 1 126 ? -5.645 -11.656 -15.859 1 98.31 126 PRO A CA 1
ATOM 952 C C . PRO A 1 126 ? -4.98 -10.414 -15.266 1 98.31 126 PRO A C 1
ATOM 954 O O . PRO A 1 126 ? -5.672 -9.508 -14.797 1 98.31 126 PRO A O 1
ATOM 957 N N . THR A 1 127 ? -3.662 -10.367 -15.352 1 97.88 127 THR A N 1
ATOM 958 C CA . THR A 1 127 ? -2.881 -9.289 -14.758 1 97.88 127 THR A CA 1
ATOM 959 C C . THR A 1 127 ? -3.379 -7.934 -15.25 1 97.88 127 THR A C 1
ATOM 961 O O . THR A 1 127 ? -3.604 -7.02 -14.453 1 97.88 127 THR A O 1
ATOM 964 N N . ARG A 1 128 ? -3.57 -7.766 -16.562 1 97.62 128 ARG A N 1
ATOM 965 C CA . ARG A 1 128 ? -3.973 -6.48 -17.125 1 97.62 128 ARG A CA 1
ATOM 966 C C . ARG A 1 128 ? -5.328 -6.039 -16.578 1 97.62 128 ARG A C 1
ATOM 968 O O . ARG A 1 128 ? -5.562 -4.848 -16.375 1 97.62 128 ARG A O 1
ATOM 975 N N . VAL A 1 129 ? -6.238 -7.027 -16.344 1 97.94 129 VAL A N 1
ATOM 976 C CA . VAL A 1 129 ? -7.574 -6.73 -15.836 1 97.94 129 VAL A CA 1
ATOM 977 C C . VAL A 1 129 ? -7.484 -6.25 -14.391 1 97.94 129 VAL A C 1
ATOM 979 O O . VAL A 1 129 ? -8.117 -5.262 -14.023 1 97.94 129 VAL A O 1
ATOM 982 N N . VAL A 1 130 ? -6.676 -6.965 -13.586 1 97.81 130 VAL A N 1
ATOM 983 C CA . VAL A 1 130 ? -6.48 -6.566 -12.195 1 97.81 130 VAL A CA 1
ATOM 984 C C . VAL A 1 130 ? -5.867 -5.168 -12.133 1 97.81 130 VAL A C 1
ATOM 986 O O . VAL A 1 130 ? -6.359 -4.301 -11.414 1 97.81 130 VAL A O 1
ATOM 989 N N . MET A 1 131 ? -4.863 -4.914 -12.969 1 97.94 131 MET A N 1
ATOM 990 C CA . MET A 1 131 ? -4.117 -3.66 -12.953 1 97.94 131 MET A CA 1
ATOM 991 C C . MET A 1 131 ? -5.012 -2.492 -13.352 1 97.94 131 MET A C 1
ATOM 993 O O . MET A 1 131 ? -4.832 -1.372 -12.875 1 97.94 131 MET A O 1
ATOM 997 N N . ASP A 1 132 ? -6.016 -2.744 -14.117 1 96.44 132 ASP A N 1
ATOM 998 C CA . ASP A 1 132 ? -6.922 -1.709 -14.609 1 96.44 132 ASP A CA 1
ATOM 999 C C . ASP A 1 132 ? -8.086 -1.497 -13.648 1 96.44 132 ASP A C 1
ATOM 1001 O O . ASP A 1 132 ? -8.883 -0.575 -13.82 1 96.44 132 ASP A O 1
ATOM 1005 N N . SER A 1 133 ? -8.148 -2.324 -12.68 1 95.62 133 SER A N 1
ATOM 1006 C CA . SER A 1 133 ? -9.32 -2.285 -11.812 1 95.62 133 SER A CA 1
ATOM 1007 C C . SER A 1 133 ? -9.023 -1.54 -10.516 1 95.62 133 SER A C 1
ATOM 1009 O O . SER A 1 133 ? -9.93 -1.326 -9.703 1 95.62 133 SER A O 1
ATOM 1011 N N . PHE A 1 134 ? -7.781 -1.171 -10.305 1 97.12 134 PHE A N 1
ATOM 1012 C CA . PHE A 1 134 ? -7.402 -0.619 -9.008 1 97.12 134 PHE A CA 1
ATOM 1013 C C . PHE A 1 134 ? -8.156 0.674 -8.727 1 97.12 134 PHE A C 1
ATOM 1015 O O . PHE A 1 134 ? -8.094 1.619 -9.516 1 97.12 134 PHE A O 1
ATOM 1022 N N . ASP A 1 135 ? -8.922 0.741 -7.715 1 97.25 135 ASP A N 1
ATOM 1023 C CA . ASP A 1 135 ? -9.492 1.89 -7.016 1 97.25 135 ASP A CA 1
ATOM 1024 C C . ASP A 1 135 ? -9.109 1.873 -5.539 1 97.25 135 ASP A C 1
ATOM 1026 O O . ASP A 1 135 ? -8.203 1.15 -5.133 1 97.25 135 ASP A O 1
ATOM 1030 N N . ARG A 1 136 ? -9.727 2.703 -4.75 1 97.44 136 ARG A N 1
ATOM 1031 C CA . ARG A 1 136 ? -9.398 2.811 -3.332 1 97.44 136 ARG A CA 1
ATOM 1032 C C . ARG A 1 136 ? -9.586 1.472 -2.625 1 97.44 136 ARG A C 1
ATOM 1034 O O . ARG A 1 136 ? -8.719 1.04 -1.864 1 97.44 136 ARG A O 1
ATOM 1041 N N . GLU A 1 137 ? -10.664 0.805 -2.912 1 96.19 137 GLU A N 1
ATOM 1042 C CA . GLU A 1 137 ? -11 -0.441 -2.232 1 96.19 137 GLU A CA 1
ATOM 1043 C C . GLU A 1 137 ? -10.047 -1.565 -2.635 1 96.19 137 GLU A C 1
ATOM 1045 O O . GLU A 1 137 ? -9.57 -2.316 -1.783 1 96.19 137 GLU A O 1
ATOM 1050 N N . GLN A 1 138 ? -9.75 -1.716 -3.92 1 96.81 138 GLN A N 1
ATOM 1051 C CA . GLN A 1 138 ? -8.867 -2.775 -4.402 1 96.81 138 GLN A CA 1
ATOM 1052 C C . GLN A 1 138 ? -7.434 -2.545 -3.943 1 96.81 138 GLN A C 1
ATOM 1054 O O . GLN A 1 138 ? -6.719 -3.496 -3.617 1 96.81 138 GLN A O 1
ATOM 1059 N N . ALA A 1 139 ? -7.043 -1.234 -3.951 1 98.19 139 ALA A N 1
ATOM 1060 C CA . ALA A 1 139 ? -5.699 -0.918 -3.473 1 98.19 139 ALA A CA 1
ATOM 1061 C C . ALA A 1 139 ? -5.547 -1.257 -1.993 1 98.19 139 ALA A C 1
ATOM 1063 O O . ALA A 1 139 ? -4.484 -1.699 -1.557 1 98.19 139 ALA A O 1
ATOM 1064 N N . ALA A 1 140 ? -6.582 -1.035 -1.193 1 98 140 ALA A N 1
ATOM 1065 C CA . ALA A 1 140 ? -6.543 -1.392 0.222 1 98 140 ALA A CA 1
ATOM 1066 C C . ALA A 1 140 ? -6.434 -2.902 0.405 1 98 140 ALA A C 1
ATOM 1068 O O . ALA A 1 140 ? -5.68 -3.381 1.255 1 98 140 ALA A O 1
ATOM 1069 N N . TYR A 1 141 ? -7.145 -3.623 -0.431 1 96.38 141 TYR A N 1
ATOM 1070 C CA . TYR A 1 141 ? -7.148 -5.078 -0.336 1 96.38 141 TYR A CA 1
ATOM 1071 C C . TYR A 1 141 ? -5.805 -5.656 -0.765 1 96.38 141 TYR A C 1
ATOM 1073 O O . TYR A 1 141 ? -5.297 -6.59 -0.137 1 96.38 141 TYR A O 1
ATOM 1081 N N . MET A 1 142 ? -5.219 -5.121 -1.833 1 97.81 142 MET A N 1
ATOM 1082 C CA . MET A 1 142 ? -3.973 -5.633 -2.398 1 97.81 142 MET A CA 1
ATOM 1083 C C . MET A 1 142 ? -2.801 -4.727 -2.039 1 97.81 142 MET A C 1
ATOM 1085 O O . MET A 1 142 ? -1.883 -4.543 -2.842 1 97.81 142 MET A O 1
ATOM 1089 N N . TRP A 1 143 ? -2.887 -4.203 -0.812 1 98.75 143 TRP A N 1
ATOM 1090 C CA . TRP A 1 143 ? -1.926 -3.217 -0.324 1 98.75 143 TRP A CA 1
ATOM 1091 C C . TRP A 1 143 ? -0.496 -3.723 -0.491 1 98.75 143 TRP A C 1
ATOM 1093 O O . TRP A 1 143 ? 0.409 -2.947 -0.808 1 98.75 143 TRP A O 1
ATOM 1103 N N . HIS A 1 144 ? -0.246 -4.996 -0.343 1 98.75 144 HIS A N 1
ATOM 1104 C CA . HIS A 1 144 ? 1.104 -5.547 -0.322 1 98.75 144 HIS A CA 1
ATOM 1105 C C . HIS A 1 144 ? 1.743 -5.492 -1.706 1 98.75 144 HIS A C 1
ATOM 1107 O O . HIS A 1 144 ? 2.971 -5.504 -1.829 1 98.75 144 HIS A O 1
ATOM 1113 N N . TRP A 1 145 ? 0.904 -5.438 -2.809 1 98.69 145 TRP A N 1
ATOM 1114 C CA . TRP A 1 145 ? 1.47 -5.242 -4.141 1 98.69 145 TRP A CA 1
ATOM 1115 C C . TRP A 1 145 ? 2.211 -3.914 -4.227 1 98.69 145 TRP A C 1
ATOM 1117 O O . TRP A 1 145 ? 3.324 -3.852 -4.754 1 98.69 145 TRP A O 1
ATOM 1127 N N . PHE A 1 146 ? 1.631 -2.932 -3.648 1 98.88 146 PHE A N 1
ATOM 1128 C CA . PHE A 1 146 ? 2.193 -1.589 -3.721 1 98.88 146 PHE A CA 1
ATOM 1129 C C . PHE A 1 146 ? 3.322 -1.42 -2.711 1 98.88 146 PHE A C 1
ATOM 1131 O O . PHE A 1 146 ? 4.312 -0.737 -2.986 1 98.88 146 PHE A O 1
ATOM 1138 N N . PHE A 1 147 ? 3.172 -2.072 -1.529 1 98.94 147 PHE A N 1
ATOM 1139 C CA . PHE A 1 147 ? 4.258 -2.107 -0.556 1 98.94 147 PHE A CA 1
ATOM 1140 C C . PHE A 1 147 ? 5.484 -2.799 -1.138 1 98.94 147 PHE A C 1
ATOM 1142 O O . PHE A 1 147 ? 6.598 -2.275 -1.051 1 98.94 147 PHE A O 1
ATOM 1149 N N . HIS A 1 148 ? 5.328 -3.887 -1.866 1 98.81 148 HIS A N 1
ATOM 1150 C CA . HIS A 1 148 ? 6.418 -4.664 -2.445 1 98.81 148 HIS A CA 1
ATOM 1151 C C . HIS A 1 148 ? 7.109 -3.891 -3.562 1 98.81 148 HIS A C 1
ATOM 1153 O O . HIS A 1 148 ? 8.266 -4.176 -3.896 1 98.81 148 HIS A O 1
ATOM 1159 N N . LEU A 1 149 ? 6.434 -2.961 -4.121 1 98.62 149 LEU A N 1
ATOM 1160 C CA . LEU A 1 149 ? 6.938 -2.217 -5.27 1 98.62 149 LEU A CA 1
ATOM 1161 C C . LEU A 1 149 ? 8.062 -1.276 -4.855 1 98.62 149 LEU A C 1
ATOM 1163 O O . LEU A 1 149 ? 8.844 -0.826 -5.699 1 98.62 149 LEU A O 1
ATOM 1167 N N . GLN A 1 150 ? 8.07 -0.935 -3.537 1 98.38 150 GLN A N 1
ATOM 1168 C CA . GLN A 1 150 ? 8.992 0.1 -3.076 1 98.38 150 GLN A CA 1
ATOM 1169 C C . GLN A 1 150 ? 10.43 -0.415 -3.049 1 98.38 150 GLN A C 1
ATOM 1171 O O . GLN A 1 150 ? 10.68 -1.561 -2.666 1 98.38 150 GLN A O 1
ATOM 1176 N N . PRO A 1 151 ? 11.328 0.399 -3.484 1 96.44 151 PRO A N 1
ATOM 1177 C CA . PRO A 1 151 ? 12.719 -0.068 -3.578 1 96.44 151 PRO A CA 1
ATOM 1178 C C . PRO A 1 151 ? 13.367 -0.26 -2.209 1 96.44 151 PRO A C 1
ATOM 1180 O O . PRO A 1 151 ? 13.43 0.68 -1.413 1 96.44 151 PRO A O 1
ATOM 1183 N N . GLU A 1 152 ? 13.773 -1.46 -1.864 1 96.5 152 GLU A N 1
ATOM 1184 C CA . GLU A 1 152 ? 14.625 -1.845 -0.743 1 96.5 152 GLU A CA 1
ATOM 1185 C C . GLU A 1 152 ? 13.836 -1.87 0.564 1 96.5 152 GLU A C 1
ATOM 1187 O O . GLU A 1 152 ? 14.18 -2.621 1.483 1 96.5 152 GLU A O 1
ATOM 1192 N N . LEU A 1 153 ? 12.82 -1.058 0.694 1 98.25 153 LEU A N 1
ATOM 1193 C CA . LEU A 1 153 ? 12.148 -0.845 1.972 1 98.25 153 LEU A CA 1
ATOM 1194 C C . LEU A 1 153 ? 11.453 -2.121 2.439 1 98.25 153 LEU A C 1
ATOM 1196 O O . LEU A 1 153 ? 11.594 -2.518 3.6 1 98.25 153 LEU A O 1
ATOM 1200 N N . PRO A 1 154 ? 10.672 -2.826 1.527 1 98.56 154 PRO A N 1
ATOM 1201 C CA . PRO A 1 154 ? 10.055 -4.066 2.002 1 98.56 154 PRO A CA 1
ATOM 1202 C C . PRO A 1 154 ? 11.086 -5.086 2.49 1 98.56 154 PRO A C 1
ATOM 1204 O O . PRO A 1 154 ? 10.867 -5.75 3.508 1 98.56 154 PRO A O 1
ATOM 1207 N N . GLU A 1 155 ? 12.234 -5.238 1.755 1 98.25 155 GLU A N 1
ATOM 1208 C CA . GLU A 1 155 ? 13.305 -6.129 2.193 1 98.25 155 GLU A CA 1
ATOM 1209 C C . GLU A 1 155 ? 13.773 -5.781 3.604 1 98.25 155 GLU A C 1
ATOM 1211 O O . GLU A 1 155 ? 13.93 -6.668 4.445 1 98.25 155 GLU A O 1
ATOM 1216 N N . LEU A 1 156 ? 13.914 -4.492 3.82 1 97.5 156 LEU A N 1
ATOM 1217 C CA . LEU A 1 156 ? 14.414 -4.008 5.102 1 97.5 156 LEU A CA 1
ATOM 1218 C C . LEU A 1 156 ? 13.414 -4.277 6.219 1 97.5 156 LEU A C 1
ATOM 1220 O O . LEU A 1 156 ? 13.789 -4.777 7.281 1 97.5 156 LEU A O 1
ATOM 1224 N N . LEU A 1 157 ? 12.156 -4 5.996 1 98.12 157 LEU A N 1
ATOM 1225 C CA . LEU A 1 157 ? 11.148 -4.098 7.043 1 98.12 157 LEU A CA 1
ATOM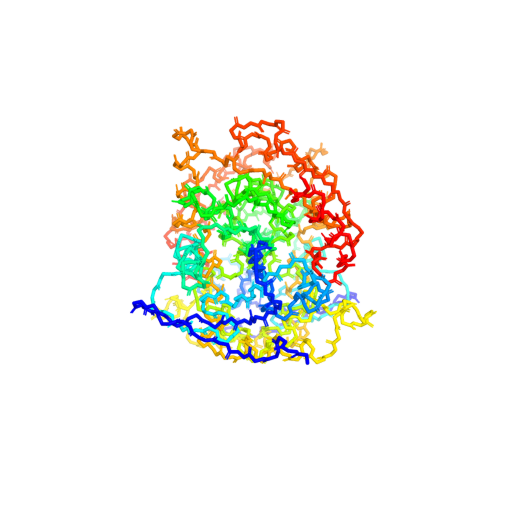 1226 C C . LEU A 1 157 ? 10.797 -5.555 7.324 1 98.12 157 LEU A C 1
ATOM 1228 O O . LEU A 1 157 ? 10.531 -5.922 8.469 1 98.12 157 LEU A O 1
ATOM 1232 N N . ILE A 1 158 ? 10.805 -6.441 6.281 1 98.12 158 ILE A N 1
ATOM 1233 C CA . ILE A 1 158 ? 10.336 -7.82 6.418 1 98.12 158 ILE A CA 1
ATOM 1234 C C . ILE A 1 158 ? 11.461 -8.688 6.98 1 98.12 158 ILE A C 1
ATOM 1236 O O . ILE A 1 158 ? 11.203 -9.664 7.688 1 98.12 158 ILE A O 1
ATOM 1240 N N . ALA A 1 159 ? 12.805 -8.523 6.609 1 92.5 159 ALA A N 1
ATOM 1241 C CA . ALA A 1 159 ? 13.945 -9.383 6.918 1 92.5 159 ALA A CA 1
ATOM 1242 C C . ALA A 1 159 ? 13.922 -9.812 8.383 1 92.5 159 ALA A C 1
ATOM 1244 O O . ALA A 1 159 ? 14.125 -10.992 8.695 1 92.5 159 ALA A O 1
ATOM 1245 N N . GLY A 1 160 ? 13.68 -9.016 9.344 1 88.94 160 GLY A N 1
ATOM 1246 C CA . GLY A 1 160 ? 13.633 -9.406 10.742 1 88.94 160 GLY A CA 1
ATOM 1247 C C . GLY A 1 160 ? 12.227 -9.711 11.227 1 88.94 160 GLY A C 1
ATOM 1248 O O . GLY A 1 160 ? 12.023 -10.031 12.398 1 88.94 160 GLY A O 1
ATOM 1249 N N . ASN A 1 161 ? 11.289 -9.844 10.281 1 97.06 161 ASN A N 1
ATOM 1250 C CA . ASN A 1 161 ? 9.883 -9.961 10.641 1 97.06 161 ASN A CA 1
ATOM 1251 C C . ASN A 1 161 ? 9.125 -10.875 9.68 1 97.06 161 ASN A C 1
ATOM 1253 O O . ASN A 1 161 ? 7.949 -10.648 9.398 1 97.06 161 ASN A O 1
ATOM 1257 N N . VAL A 1 162 ? 9.82 -11.914 9.141 1 98.38 162 VAL A N 1
ATOM 1258 C CA . VAL A 1 162 ? 9.234 -12.734 8.086 1 98.38 162 VAL A CA 1
ATOM 1259 C C . VAL A 1 162 ? 8.031 -13.5 8.641 1 98.38 162 VAL A C 1
ATOM 1261 O O . VAL A 1 162 ? 6.965 -13.523 8.023 1 98.38 162 VAL A O 1
ATOM 1264 N N . GLU A 1 163 ? 8.203 -14.109 9.836 1 98.38 163 GLU A N 1
ATOM 1265 C CA . GLU A 1 163 ? 7.117 -14.93 10.375 1 98.38 163 GLU A CA 1
ATOM 1266 C C . GLU A 1 163 ? 5.875 -14.086 10.641 1 98.38 163 GLU A C 1
ATOM 1268 O O . GLU A 1 163 ? 4.777 -14.43 10.188 1 98.38 163 GLU A O 1
ATOM 1273 N N . PRO A 1 164 ? 5.984 -12.953 11.375 1 97.56 164 PRO A N 1
ATOM 1274 C CA . PRO A 1 164 ? 4.766 -12.164 11.578 1 97.56 164 PRO A CA 1
ATOM 1275 C C . PRO A 1 164 ? 4.18 -11.633 10.273 1 97.56 164 PRO A C 1
ATOM 1277 O O . PRO A 1 164 ? 2.959 -11.484 10.156 1 97.56 164 PRO A O 1
ATOM 1280 N N . TYR A 1 165 ? 5.078 -11.32 9.312 1 98.69 165 TYR A N 1
ATOM 1281 C CA . TYR A 1 165 ? 4.578 -10.852 8.023 1 98.69 165 TYR A CA 1
ATOM 1282 C C . TYR A 1 165 ? 3.752 -11.938 7.34 1 98.69 165 TYR A C 1
ATOM 1284 O O . TYR A 1 165 ? 2.643 -11.672 6.867 1 98.69 165 TYR A O 1
ATOM 1292 N N . LEU A 1 166 ? 4.234 -13.164 7.281 1 98.81 166 LEU A N 1
ATOM 1293 C CA . LEU A 1 166 ? 3.5 -14.25 6.648 1 98.81 166 LEU A CA 1
ATOM 1294 C C . LEU A 1 166 ? 2.25 -14.602 7.449 1 98.81 166 LEU A C 1
ATOM 1296 O O . LEU A 1 166 ? 1.227 -14.984 6.875 1 98.81 166 LEU A O 1
ATOM 1300 N N . ARG A 1 167 ? 2.342 -14.516 8.773 1 98.31 167 ARG A N 1
ATOM 1301 C CA . ARG A 1 167 ? 1.19 -14.789 9.625 1 98.31 167 ARG A CA 1
ATOM 1302 C C . ARG A 1 167 ? 0.051 -13.82 9.344 1 98.31 167 ARG A C 1
ATOM 1304 O O . ARG A 1 167 ? -1.122 -14.164 9.484 1 98.31 167 ARG A O 1
ATOM 1311 N N . PHE A 1 168 ? 0.411 -12.609 8.977 1 98.5 168 PHE A N 1
ATOM 1312 C CA . PHE A 1 168 ? -0.616 -11.641 8.617 1 98.5 168 PHE A CA 1
ATOM 1313 C C . PHE A 1 168 ? -1.518 -12.188 7.516 1 98.5 168 PHE A C 1
ATOM 1315 O O . PHE A 1 168 ? -2.729 -11.953 7.527 1 98.5 168 PHE A O 1
ATOM 1322 N N . PHE A 1 169 ? -0.947 -12.906 6.523 1 98.06 169 PHE A N 1
ATOM 1323 C CA . PHE A 1 169 ? -1.688 -13.406 5.367 1 98.06 169 PHE A CA 1
ATOM 1324 C C . PHE A 1 169 ? -2.32 -14.758 5.672 1 98.06 169 PHE A C 1
ATOM 1326 O O . PHE A 1 169 ? -3.398 -15.07 5.168 1 98.06 169 PHE A O 1
ATOM 1333 N N . MET A 1 170 ? -1.628 -15.602 6.488 1 97.94 170 MET A N 1
ATOM 1334 C CA . MET A 1 170 ? -1.995 -17.016 6.555 1 97.94 170 MET A CA 1
ATOM 1335 C C . MET A 1 170 ? -2.314 -17.422 7.988 1 97.94 170 MET A C 1
ATOM 1337 O O . MET A 1 170 ? -2.625 -18.594 8.25 1 97.94 170 MET A O 1
ATOM 1341 N N . GLY A 1 171 ? -2.205 -16.516 8.961 1 97.81 171 GLY A N 1
ATOM 1342 C CA . GLY A 1 171 ? -2.303 -16.859 10.375 1 97.81 171 GLY A CA 1
ATOM 1343 C C . GLY A 1 171 ? -3.584 -17.594 10.727 1 97.81 171 GLY A C 1
ATOM 1344 O O . GLY A 1 171 ? -3.557 -18.578 11.469 1 97.81 171 GLY A O 1
ATOM 1345 N N . SER A 1 172 ? -4.699 -17.109 10.219 1 97.62 172 SER A N 1
ATOM 1346 C CA . SER A 1 172 ? -5.98 -17.719 10.523 1 97.62 172 SER A CA 1
ATOM 1347 C C . SER A 1 172 ? -6.035 -19.156 10.016 1 97.62 172 SER A C 1
ATOM 1349 O O . SER A 1 172 ? -6.652 -20.031 10.641 1 97.62 172 SER A O 1
ATOM 1351 N N . LEU A 1 173 ? -5.418 -19.453 8.875 1 98.5 173 LEU A N 1
ATOM 1352 C CA . LEU A 1 173 ? -5.398 -20.797 8.297 1 98.5 173 LEU A CA 1
ATOM 1353 C C . LEU A 1 173 ? -4.543 -21.734 9.133 1 98.5 173 LEU A C 1
ATOM 1355 O O . LEU A 1 173 ? -4.848 -22.938 9.25 1 98.5 173 LEU A O 1
ATOM 1359 N N . VAL A 1 174 ? -3.486 -21.156 9.719 1 98.5 174 VAL A N 1
ATOM 1360 C CA . VAL A 1 174 ? -2.619 -21.953 10.594 1 98.5 174 VAL A CA 1
ATOM 1361 C C . VAL A 1 174 ? -3.361 -22.297 11.875 1 98.5 174 VAL A C 1
ATOM 1363 O O . VAL A 1 174 ? -3.377 -23.453 12.297 1 98.5 174 VAL A O 1
ATOM 1366 N N . VAL A 1 175 ? -4.051 -21.281 12.453 1 98.19 175 VAL A N 1
ATOM 1367 C CA . VAL A 1 175 ? -4.785 -21.469 13.703 1 98.19 175 VAL A CA 1
ATOM 1368 C C . VAL A 1 175 ? -5.891 -22.5 13.508 1 98.19 175 VAL A C 1
ATOM 1370 O O . VAL A 1 175 ? -6.141 -23.328 14.383 1 98.19 175 VAL A O 1
ATOM 1373 N N . ARG A 1 176 ? -6.527 -22.609 12.297 1 97.69 176 ARG A N 1
ATOM 1374 C CA . ARG A 1 176 ? -7.641 -23.5 11.992 1 97.69 176 ARG A CA 1
ATOM 1375 C C . ARG A 1 176 ? -7.137 -24.875 11.562 1 97.69 176 ARG A C 1
ATOM 1377 O O . ARG A 1 176 ? -7.93 -25.797 11.359 1 97.69 176 ARG A O 1
ATOM 1384 N N . GLY A 1 177 ? -5.832 -24.938 11.289 1 97.88 177 GLY A N 1
ATOM 1385 C CA . GLY A 1 177 ? -5.234 -26.219 10.953 1 97.88 177 GLY A CA 1
ATOM 1386 C C . GLY A 1 177 ? -5.277 -26.516 9.461 1 97.88 177 GLY A C 1
ATOM 1387 O O . GLY A 1 177 ? -4.941 -27.625 9.039 1 97.88 177 GLY A O 1
ATOM 1388 N N . VAL A 1 178 ? -5.707 -25.578 8.695 1 98.38 178 VAL A N 1
ATOM 1389 C CA . VAL A 1 178 ? -5.727 -25.734 7.242 1 98.38 178 VAL A CA 1
ATOM 1390 C C . VAL A 1 178 ? -4.297 -25.844 6.715 1 98.38 178 VAL A C 1
ATOM 1392 O O . VAL A 1 178 ? -4.008 -26.688 5.863 1 98.38 178 VAL A O 1
ATOM 1395 N N . ILE A 1 179 ? -3.432 -24.969 7.254 1 98.38 179 ILE A N 1
ATOM 1396 C CA . ILE A 1 179 ? -1.985 -25.062 7.086 1 98.38 179 ILE A CA 1
ATOM 1397 C C . ILE A 1 179 ? -1.343 -25.547 8.383 1 98.38 179 ILE A C 1
ATOM 1399 O O . ILE A 1 179 ? -1.466 -24.891 9.422 1 98.38 179 ILE A O 1
ATOM 1403 N N . ASP A 1 180 ? -0.759 -26.672 8.328 1 97.38 180 ASP A N 1
ATOM 1404 C CA . ASP A 1 180 ? -0.167 -27.172 9.562 1 97.38 180 ASP A CA 1
ATOM 1405 C C . ASP A 1 180 ? 1.086 -26.375 9.93 1 97.38 180 ASP A C 1
ATOM 1407 O O . ASP A 1 180 ? 1.689 -25.734 9.07 1 97.38 180 ASP A O 1
ATOM 1411 N N . GLU A 1 181 ? 1.553 -26.469 11.117 1 97.56 181 GLU A N 1
ATOM 1412 C CA . GLU A 1 181 ? 2.652 -25.688 11.664 1 97.56 181 GLU A CA 1
ATOM 1413 C C . GLU A 1 181 ? 3.957 -25.969 10.93 1 97.56 181 GLU A C 1
ATOM 1415 O O . GLU A 1 181 ? 4.773 -25.078 10.719 1 97.56 181 GLU A O 1
ATOM 1420 N N . ASP A 1 182 ? 4.129 -27.203 10.578 1 96.94 182 ASP A N 1
ATOM 1421 C CA . ASP A 1 182 ? 5.355 -27.578 9.883 1 96.94 182 ASP A CA 1
ATOM 1422 C C . ASP A 1 182 ? 5.426 -26.922 8.508 1 96.94 182 ASP A C 1
ATOM 1424 O O . ASP A 1 182 ? 6.488 -26.469 8.086 1 96.94 182 ASP A O 1
ATOM 1428 N N . THR A 1 183 ? 4.32 -26.969 7.852 1 97.62 183 THR A N 1
ATOM 1429 C CA . THR A 1 183 ? 4.242 -26.328 6.543 1 97.62 183 THR A CA 1
ATOM 1430 C C . THR A 1 183 ? 4.461 -24.812 6.664 1 97.62 183 THR A C 1
ATOM 1432 O O . THR A 1 183 ? 5.219 -24.234 5.891 1 97.62 183 THR A O 1
ATOM 1435 N N . PHE A 1 184 ? 3.824 -24.219 7.672 1 98.56 184 PHE A N 1
ATOM 1436 C CA . PHE A 1 184 ? 3.994 -22.781 7.875 1 98.56 184 PHE A CA 1
ATOM 1437 C C . PHE A 1 184 ? 5.441 -22.453 8.211 1 98.56 184 PHE A C 1
ATOM 1439 O O . PHE A 1 184 ? 6 -21.484 7.688 1 98.56 184 PHE A O 1
ATOM 1446 N N . ALA A 1 185 ? 6.062 -23.266 9.039 1 98.38 185 ALA A N 1
ATOM 1447 C CA . ALA A 1 185 ? 7.469 -23.078 9.383 1 98.38 185 ALA A CA 1
ATOM 1448 C C . ALA A 1 185 ? 8.359 -23.188 8.148 1 98.38 185 ALA A C 1
ATOM 1450 O O . ALA A 1 185 ? 9.352 -22.469 8.016 1 98.38 185 ALA A O 1
ATOM 1451 N N . HIS A 1 186 ? 7.98 -24.109 7.285 1 97.81 186 HIS A N 1
ATOM 1452 C CA . HIS A 1 186 ? 8.695 -24.266 6.023 1 97.81 186 HIS A CA 1
ATOM 1453 C C . HIS A 1 186 ? 8.617 -22.984 5.188 1 97.81 186 HIS A C 1
ATOM 1455 O O . HIS A 1 186 ? 9.633 -22.531 4.645 1 97.81 186 HIS A O 1
ATOM 1461 N N . TYR A 1 187 ? 7.418 -22.406 5.07 1 98.62 187 TYR A N 1
ATOM 1462 C CA . TYR A 1 187 ? 7.27 -21.156 4.336 1 98.62 187 TYR A CA 1
ATOM 1463 C C . TYR A 1 187 ? 8.125 -20.047 4.957 1 98.62 187 TYR A C 1
ATOM 1465 O O . TYR A 1 187 ? 8.836 -19.344 4.25 1 98.62 187 TYR A O 1
ATOM 1473 N N . VAL A 1 188 ? 8.078 -19.938 6.285 1 98.75 188 VAL A N 1
ATOM 1474 C CA . VAL A 1 188 ? 8.828 -18.906 6.984 1 98.75 188 VAL A CA 1
ATOM 1475 C C . VAL A 1 188 ? 10.32 -19.062 6.68 1 98.75 188 VAL A C 1
ATOM 1477 O O . VAL A 1 188 ? 10.992 -18.078 6.344 1 98.75 188 VAL A O 1
ATOM 1480 N N . ARG A 1 189 ? 10.828 -20.25 6.734 1 98.25 189 ARG A N 1
ATOM 1481 C CA . ARG A 1 189 ? 12.242 -20.484 6.449 1 98.25 189 ARG A CA 1
ATOM 1482 C C . ARG A 1 189 ? 12.586 -20.109 5.012 1 98.25 189 ARG A C 1
ATOM 1484 O O . ARG A 1 189 ? 13.617 -19.5 4.754 1 98.25 189 ARG A O 1
ATOM 1491 N N . ALA A 1 190 ? 11.719 -20.484 4.113 1 98.06 190 ALA A N 1
ATOM 1492 C CA . ALA A 1 190 ? 11.961 -20.25 2.693 1 98.06 190 ALA A CA 1
ATOM 1493 C C . ALA A 1 190 ? 12.062 -18.75 2.402 1 98.06 190 ALA A C 1
ATOM 1495 O O . ALA A 1 190 ? 12.852 -18.328 1.556 1 98.06 190 ALA A O 1
ATOM 1496 N N . PHE A 1 191 ? 11.305 -17.953 3.123 1 98.44 191 PHE A N 1
ATOM 1497 C CA . PHE A 1 191 ? 11.266 -16.516 2.857 1 98.44 191 PHE A CA 1
ATOM 1498 C C . PHE A 1 191 ? 12.234 -15.773 3.762 1 98.44 191 PHE A C 1
ATOM 1500 O O . PHE A 1 191 ? 12.391 -14.555 3.641 1 98.44 191 PHE A O 1
ATOM 1507 N N . SER A 1 192 ? 12.938 -16.5 4.688 1 98.25 192 SER A N 1
ATOM 1508 C CA . SER A 1 192 ? 13.812 -15.852 5.656 1 98.25 192 SER A CA 1
ATOM 1509 C C . SER A 1 192 ? 15.211 -15.633 5.082 1 98.25 192 SER A C 1
ATOM 1511 O O . SER A 1 192 ? 16 -14.883 5.641 1 98.25 192 SER A O 1
ATOM 1513 N N . ASP A 1 193 ? 15.5 -16.344 3.969 1 97.19 193 ASP A N 1
ATOM 1514 C CA . ASP A 1 193 ? 16.719 -16.016 3.238 1 97.19 193 ASP A CA 1
ATOM 1515 C C . ASP A 1 193 ? 16.562 -14.68 2.498 1 97.19 193 ASP A C 1
ATOM 1517 O O . ASP A 1 193 ? 15.68 -14.539 1.656 1 97.19 193 ASP A O 1
ATOM 1521 N N . PRO A 1 194 ? 17.438 -13.672 2.811 1 97 194 PRO A N 1
ATOM 1522 C CA . PRO A 1 194 ? 17.25 -12.328 2.254 1 97 194 PRO A CA 1
ATOM 1523 C C . PRO A 1 194 ? 17.25 -12.32 0.727 1 97 194 PRO A C 1
ATOM 1525 O O . PRO A 1 194 ? 16.516 -11.539 0.108 1 97 194 PRO A O 1
ATOM 1528 N N . ALA A 1 195 ? 18.062 -13.141 0.141 1 97.19 195 ALA A N 1
ATOM 1529 C CA . ALA A 1 195 ? 18.125 -13.164 -1.317 1 97.19 195 ALA A CA 1
ATOM 1530 C C . ALA A 1 195 ? 16.844 -13.75 -1.911 1 97.19 195 ALA A C 1
ATOM 1532 O O . ALA A 1 195 ? 16.359 -13.273 -2.941 1 97.19 195 ALA A O 1
ATOM 1533 N N . HIS A 1 196 ? 16.312 -14.781 -1.311 1 98.06 196 HIS A N 1
ATOM 1534 C CA . HIS A 1 196 ? 15.047 -15.352 -1.764 1 98.06 196 HIS A CA 1
ATOM 1535 C C . HIS A 1 196 ? 13.891 -14.383 -1.532 1 98.06 196 HIS A C 1
ATOM 1537 O O . HIS A 1 196 ? 13.008 -14.25 -2.381 1 98.06 196 HIS A O 1
ATOM 1543 N N . LEU A 1 197 ? 13.906 -13.727 -0.365 1 98.31 197 LEU A N 1
ATOM 1544 C CA . LEU A 1 197 ? 12.891 -12.703 -0.131 1 98.31 197 LEU A CA 1
ATOM 1545 C C . LEU A 1 197 ? 12.906 -11.656 -1.238 1 98.31 197 LEU A C 1
ATOM 1547 O O . LEU A 1 197 ? 11.859 -11.328 -1.804 1 98.31 197 LEU A O 1
ATOM 1551 N N . GLN A 1 198 ? 14.086 -11.164 -1.545 1 97.94 198 GLN A N 1
ATOM 1552 C CA . GLN A 1 198 ? 14.219 -10.148 -2.59 1 97.94 198 GLN A CA 1
ATOM 1553 C C . GLN A 1 198 ? 13.688 -10.664 -3.924 1 97.94 198 GLN A C 1
ATOM 1555 O O . GLN A 1 198 ? 13.016 -9.938 -4.656 1 97.94 198 GLN A O 1
ATOM 1560 N N . ALA A 1 199 ? 13.945 -11.906 -4.234 1 98.25 199 ALA A N 1
ATOM 1561 C CA . ALA A 1 199 ? 13.492 -12.5 -5.492 1 98.25 199 ALA A CA 1
ATOM 1562 C C . ALA A 1 199 ? 11.969 -12.508 -5.578 1 98.25 199 ALA A C 1
ATOM 1564 O O . ALA A 1 199 ? 11.398 -12.234 -6.637 1 98.25 199 ALA A O 1
ATOM 1565 N N . THR A 1 200 ? 11.336 -12.852 -4.477 1 98.06 200 THR A N 1
ATOM 1566 C CA . THR A 1 200 ? 9.875 -12.898 -4.488 1 98.06 200 THR A CA 1
ATOM 1567 C C . THR A 1 200 ? 9.289 -11.5 -4.668 1 98.06 200 THR A C 1
ATOM 1569 O O . THR A 1 200 ? 8.242 -11.344 -5.293 1 98.06 200 THR A O 1
ATOM 1572 N N . LEU A 1 201 ? 9.977 -10.5 -4.137 1 98.38 201 LEU A N 1
ATOM 1573 C CA . LEU A 1 201 ? 9.523 -9.117 -4.309 1 98.38 201 LEU A CA 1
ATOM 1574 C C . LEU A 1 201 ? 9.742 -8.656 -5.746 1 98.38 201 LEU A C 1
ATOM 1576 O O . LEU A 1 201 ? 8.922 -7.906 -6.289 1 98.38 201 LEU A O 1
ATOM 1580 N N . GLU A 1 202 ? 10.836 -9.125 -6.383 1 98.38 202 GLU A N 1
ATOM 1581 C CA . GLU A 1 202 ? 11.07 -8.82 -7.789 1 98.38 202 GLU A CA 1
ATOM 1582 C C . GLU A 1 202 ? 9.984 -9.422 -8.68 1 98.38 202 GLU A C 1
ATOM 1584 O O . GLU A 1 202 ? 9.625 -8.836 -9.703 1 98.38 202 GLU A O 1
ATOM 1589 N N . ASP A 1 203 ? 9.523 -10.57 -8.266 1 98.19 203 ASP A N 1
ATOM 1590 C CA . ASP A 1 203 ? 8.398 -11.188 -8.961 1 98.19 203 ASP A CA 1
ATOM 1591 C C . ASP A 1 203 ? 7.184 -10.258 -8.969 1 98.19 203 ASP A C 1
ATOM 1593 O O . ASP A 1 203 ? 6.531 -10.094 -10 1 98.19 203 ASP A O 1
ATOM 1597 N N . TYR A 1 204 ? 6.887 -9.602 -7.871 1 98 204 TYR A N 1
ATOM 1598 C CA . TYR A 1 204 ? 5.801 -8.633 -7.781 1 98 204 TYR A CA 1
ATOM 1599 C C . TYR A 1 204 ? 6.105 -7.395 -8.609 1 98 204 TYR A C 1
ATOM 1601 O O . TYR A 1 204 ? 5.238 -6.887 -9.328 1 98 204 TYR A O 1
ATOM 1609 N N . ARG A 1 205 ? 7.344 -6.914 -8.516 1 98.12 205 ARG A N 1
ATOM 1610 C CA . ARG A 1 205 ? 7.734 -5.684 -9.203 1 98.12 205 ARG A CA 1
ATOM 1611 C C . ARG A 1 205 ? 7.637 -5.852 -10.711 1 98.12 205 ARG A C 1
ATOM 1613 O O . ARG A 1 205 ? 7.211 -4.934 -11.414 1 98.12 205 ARG A O 1
ATOM 1620 N N . ALA A 1 206 ? 7.906 -7.027 -11.18 1 98.06 206 ALA A N 1
ATOM 1621 C CA . ALA A 1 206 ? 7.805 -7.316 -12.609 1 98.06 206 ALA A CA 1
ATOM 1622 C C . ALA A 1 206 ? 6.359 -7.203 -13.094 1 98.06 206 ALA A C 1
ATOM 1624 O O . ALA A 1 206 ? 6.109 -6.875 -14.25 1 98.06 206 ALA A O 1
ATOM 1625 N N . GLY A 1 207 ? 5.438 -7.473 -12.203 1 97.81 207 GLY A N 1
ATOM 1626 C CA . GLY A 1 207 ? 4.023 -7.398 -12.531 1 97.81 207 GLY A CA 1
ATOM 1627 C C . GLY A 1 207 ? 3.576 -6.004 -12.93 1 97.81 207 GLY A C 1
ATOM 1628 O O . GLY A 1 207 ? 2.594 -5.848 -13.664 1 97.81 207 GLY A O 1
ATOM 1629 N N . PHE A 1 208 ? 4.301 -4.984 -12.531 1 97.81 208 PHE A N 1
ATOM 1630 C CA . PHE A 1 208 ? 3.908 -3.6 -12.766 1 97.81 208 PHE A CA 1
ATOM 1631 C C . PHE A 1 208 ? 4.648 -3.025 -13.969 1 97.81 208 PHE A C 1
ATOM 1633 O O . PHE A 1 208 ? 4.41 -1.882 -14.367 1 97.81 208 PHE A O 1
ATOM 1640 N N . THR A 1 209 ? 5.605 -3.807 -14.562 1 97.19 209 THR A N 1
ATOM 1641 C CA . THR A 1 209 ? 6.406 -3.324 -15.68 1 97.19 209 THR A CA 1
ATOM 1642 C C . THR A 1 209 ? 6.355 -4.309 -16.844 1 97.19 209 THR A C 1
ATOM 1644 O O . THR A 1 209 ? 5.352 -4.395 -17.547 1 97.19 209 THR A O 1
ATOM 1647 N N . ALA A 1 210 ? 7.316 -5.234 -16.891 1 97.88 210 ALA A N 1
ATOM 1648 C CA . ALA A 1 210 ? 7.465 -6.105 -18.047 1 97.88 210 ALA A CA 1
ATOM 1649 C C . ALA A 1 210 ? 6.246 -7 -18.234 1 97.88 210 ALA A C 1
ATOM 1651 O O . ALA A 1 210 ? 5.77 -7.203 -19.344 1 97.88 210 ALA A O 1
ATOM 1652 N N . ASP A 1 211 ? 5.75 -7.551 -17.188 1 98.62 211 ASP A N 1
ATOM 1653 C CA . ASP A 1 211 ? 4.617 -8.469 -17.281 1 98.62 211 ASP A CA 1
ATOM 1654 C C . ASP A 1 211 ? 3.373 -7.754 -17.797 1 98.62 211 ASP A C 1
ATOM 1656 O O . ASP A 1 211 ? 2.674 -8.273 -18.672 1 98.62 211 ASP A O 1
ATOM 1660 N N . LEU A 1 212 ? 3.08 -6.621 -17.203 1 98.56 212 LEU A N 1
ATOM 1661 C CA . LEU A 1 212 ? 1.91 -5.855 -17.625 1 98.56 212 LEU A CA 1
ATOM 1662 C C . LEU A 1 212 ? 2.031 -5.438 -19.094 1 98.56 212 LEU A C 1
ATOM 1664 O O . LEU A 1 212 ? 1.076 -5.566 -19.859 1 98.56 212 LEU A O 1
ATOM 1668 N N . GLU A 1 213 ? 3.219 -4.941 -19.453 1 98.44 213 GLU A N 1
ATOM 1669 C CA . GLU A 1 213 ? 3.457 -4.512 -20.828 1 98.44 213 GLU A CA 1
ATOM 1670 C C . GLU A 1 213 ? 3.246 -5.66 -21.812 1 98.44 213 GLU A C 1
ATOM 1672 O O . GLU A 1 213 ? 2.613 -5.484 -22.859 1 98.44 213 GLU A O 1
ATOM 1677 N N . GLN A 1 214 ? 3.725 -6.781 -21.469 1 98.19 214 GLN A N 1
ATOM 1678 C CA . GLN A 1 214 ? 3.602 -7.957 -22.328 1 98.19 214 GLN A CA 1
ATOM 1679 C C . GLN A 1 214 ? 2.148 -8.406 -22.438 1 98.19 214 GLN A C 1
ATOM 1681 O O . GLN A 1 214 ? 1.673 -8.727 -23.531 1 98.19 214 GLN A O 1
ATOM 1686 N N . ASP A 1 215 ? 1.456 -8.445 -21.312 1 98 215 ASP A N 1
ATOM 1687 C CA . ASP A 1 215 ? 0.061 -8.875 -21.297 1 98 215 ASP A CA 1
ATOM 1688 C C . ASP A 1 215 ? -0.809 -7.934 -22.125 1 98 215 ASP A C 1
ATOM 1690 O O . ASP A 1 215 ? -1.684 -8.383 -22.875 1 98 215 ASP A O 1
ATOM 1694 N N . GLU A 1 216 ? -0.579 -6.66 -21.984 1 98.25 216 GLU A N 1
ATOM 1695 C CA . GLU A 1 216 ? -1.341 -5.676 -22.734 1 98.25 216 GLU A CA 1
ATOM 1696 C C . GLU A 1 216 ? -1.06 -5.797 -24.234 1 98.25 216 GLU A C 1
ATOM 1698 O O . GLU A 1 216 ? -1.986 -5.789 -25.047 1 98.25 216 GLU A O 1
ATOM 1703 N N . ALA A 1 217 ? 0.202 -5.922 -24.578 1 98.5 217 ALA A N 1
ATOM 1704 C CA . ALA A 1 217 ? 0.593 -6.027 -25.984 1 98.5 217 ALA A CA 1
ATOM 1705 C C . ALA A 1 217 ? 0.018 -7.289 -26.625 1 98.5 217 ALA A C 1
ATOM 1707 O O . ALA A 1 217 ? -0.516 -7.246 -27.734 1 98.5 217 ALA A O 1
ATOM 1708 N N . ASP A 1 218 ? 0.133 -8.391 -25.922 1 98.44 218 ASP A N 1
ATOM 1709 C CA . ASP A 1 218 ? -0.363 -9.664 -26.438 1 98.44 218 ASP A CA 1
ATOM 1710 C C . ASP A 1 218 ? -1.88 -9.633 -26.609 1 98.44 218 ASP A C 1
ATOM 1712 O O . ASP A 1 218 ? -2.402 -10.094 -27.641 1 98.44 218 ASP A O 1
ATOM 1716 N N . HIS A 1 219 ? -2.533 -9.102 -25.656 1 98.44 219 HIS A N 1
ATOM 1717 C CA . HIS A 1 219 ? -3.986 -9.023 -25.75 1 98.44 219 HIS A CA 1
ATOM 1718 C C . HIS A 1 219 ? -4.41 -8.125 -26.906 1 98.44 219 HIS A C 1
ATOM 1720 O O . HIS A 1 219 ? -5.34 -8.453 -27.656 1 98.44 219 HIS A O 1
ATOM 1726 N N . ALA A 1 220 ? -3.789 -6.992 -27.062 1 98.38 220 ALA A N 1
ATOM 1727 C CA . ALA A 1 220 ? -4.082 -6.066 -28.141 1 98.38 220 ALA A CA 1
ATOM 1728 C C . ALA A 1 220 ? -3.826 -6.715 -29.5 1 98.38 220 ALA A C 1
ATOM 1730 O O . ALA A 1 220 ? -4.535 -6.441 -30.469 1 98.38 220 ALA A O 1
ATOM 1731 N N . ALA A 1 221 ? -2.883 -7.641 -29.531 1 98.44 221 ALA A N 1
ATOM 1732 C CA . ALA A 1 221 ? -2.514 -8.328 -30.766 1 98.44 221 ALA A CA 1
ATOM 1733 C C . ALA A 1 221 ? -3.434 -9.516 -31.031 1 98.44 221 ALA A C 1
ATOM 1735 O O . ALA A 1 221 ? -3.305 -10.188 -32.062 1 98.44 221 ALA A O 1
ATOM 1736 N N . GLY A 1 222 ? -4.293 -9.852 -30.125 1 98.31 222 GLY A N 1
ATOM 1737 C CA . GLY A 1 222 ? -5.273 -10.906 -30.328 1 98.31 222 GLY A CA 1
ATOM 1738 C C . GLY A 1 222 ? -4.789 -12.266 -29.844 1 98.31 222 GLY A C 1
ATOM 1739 O O . GLY A 1 222 ? -5.418 -13.289 -30.125 1 98.31 222 GLY A O 1
ATOM 1740 N N . LEU A 1 223 ? -3.645 -12.266 -29.125 1 98.56 223 LEU A N 1
ATOM 1741 C CA . LEU A 1 223 ? -3.176 -13.531 -28.562 1 98.56 223 LEU A CA 1
ATOM 1742 C C . LEU A 1 223 ? -4.07 -13.977 -27.406 1 98.56 223 LEU A C 1
ATOM 1744 O O . LEU A 1 223 ? -4.406 -13.188 -26.531 1 98.56 223 LEU A O 1
ATOM 1748 N N . ARG A 1 224 ? -4.496 -15.273 -27.438 1 98.75 224 ARG A N 1
ATOM 1749 C CA . ARG A 1 224 ? -5.422 -15.836 -26.469 1 98.75 224 ARG A CA 1
ATOM 1750 C C . ARG A 1 224 ? -5 -17.234 -26.047 1 98.75 224 ARG A C 1
ATOM 1752 O O . ARG A 1 224 ? -4.281 -17.922 -26.781 1 98.75 224 ARG A O 1
ATOM 1759 N N . VAL A 1 225 ? -5.426 -17.609 -24.844 1 98.88 225 VAL A N 1
ATOM 1760 C CA . VAL A 1 225 ? -5.273 -18.984 -24.406 1 98.88 225 VAL A CA 1
ATOM 1761 C C . VAL A 1 225 ? -6.055 -19.922 -25.328 1 98.88 225 VAL A C 1
ATOM 1763 O O . VAL A 1 225 ? -7.148 -19.578 -25.781 1 98.88 225 VAL A O 1
ATOM 1766 N N . ARG A 1 226 ? -5.523 -21.109 -25.578 1 98.62 226 ARG A N 1
ATOM 1767 C CA . ARG A 1 226 ? -6.195 -22.031 -26.469 1 98.62 226 ARG A CA 1
ATOM 1768 C C . ARG A 1 226 ? -6.543 -23.344 -25.766 1 98.62 226 ARG A C 1
ATOM 1770 O O . ARG A 1 226 ? -7.523 -24 -26.094 1 98.62 226 ARG A O 1
ATOM 1777 N N . ALA A 1 227 ? -5.707 -23.672 -24.797 1 98.5 227 ALA A N 1
ATOM 1778 C CA . ALA A 1 227 ? -5.902 -24.938 -24.078 1 98.5 227 ALA A CA 1
ATOM 1779 C C . ALA A 1 227 ? -7.223 -24.922 -23.312 1 98.5 227 ALA A C 1
ATOM 1781 O O . ALA A 1 227 ? -7.691 -23.875 -22.875 1 98.5 227 ALA A O 1
ATOM 1782 N N . PRO A 1 228 ? -7.875 -26.156 -23.172 1 98.69 228 PRO A N 1
ATOM 1783 C CA . PRO A 1 228 ? -8.984 -26.203 -22.219 1 98.69 228 PRO A CA 1
ATOM 1784 C C . PRO A 1 228 ? -8.648 -25.547 -20.875 1 98.69 228 PRO A C 1
ATOM 1786 O O . PRO A 1 228 ? -7.582 -25.812 -20.312 1 98.69 228 PRO A O 1
ATOM 1789 N N . LEU A 1 229 ? -9.539 -24.656 -20.406 1 98.88 229 LEU A N 1
ATOM 1790 C CA . LEU A 1 229 ? -9.219 -23.812 -19.266 1 98.88 229 LEU A CA 1
ATOM 1791 C C . LEU A 1 229 ? -10.211 -24.047 -18.125 1 98.88 229 LEU A C 1
ATOM 1793 O O . LEU A 1 229 ? -11.422 -23.938 -18.312 1 98.88 229 LEU A O 1
ATOM 1797 N N . LEU A 1 230 ? -9.727 -24.406 -16.984 1 98.88 230 LEU A N 1
ATOM 1798 C CA . LEU A 1 230 ? -10.484 -24.547 -15.75 1 98.88 230 LEU A CA 1
ATOM 1799 C C . LEU A 1 230 ? -10.133 -23.422 -14.766 1 98.88 230 LEU A C 1
ATOM 1801 O O . LEU A 1 230 ? -8.953 -23.172 -14.508 1 98.88 230 LEU A O 1
ATOM 1805 N N . LEU A 1 231 ? -11.195 -22.766 -14.281 1 98.88 231 LEU A N 1
ATOM 1806 C CA . LEU A 1 231 ? -11.016 -21.703 -13.297 1 98.88 231 LEU A CA 1
ATOM 1807 C C . LEU A 1 231 ? -11.617 -22.109 -11.953 1 98.88 231 LEU A C 1
ATOM 1809 O O . LEU A 1 231 ? -12.766 -22.562 -11.891 1 98.88 231 LEU A O 1
ATOM 1813 N N . LEU A 1 232 ? -10.836 -22.016 -10.883 1 98.88 232 LEU A N 1
ATOM 1814 C CA . LEU A 1 232 ? -11.328 -22.172 -9.516 1 98.88 232 LEU A CA 1
ATOM 1815 C C . LEU A 1 232 ? -10.961 -20.953 -8.664 1 98.88 232 LEU A C 1
ATOM 1817 O O . LEU A 1 232 ? -9.859 -20.422 -8.789 1 98.88 232 LEU A O 1
ATOM 1821 N N . TRP A 1 233 ? -11.844 -20.484 -7.855 1 98.88 233 TRP A N 1
ATOM 1822 C CA . TRP A 1 233 ? -11.539 -19.391 -6.945 1 98.88 233 TRP A CA 1
ATOM 1823 C C . TRP A 1 233 ? -12.281 -19.547 -5.625 1 98.88 233 TRP A C 1
ATOM 1825 O O . TRP A 1 233 ? -13.289 -20.266 -5.559 1 98.88 233 TRP A O 1
ATOM 1835 N N . GLY A 1 234 ? -11.75 -18.984 -4.57 1 98.56 234 GLY A N 1
ATOM 1836 C CA . GLY A 1 234 ? -12.391 -19.078 -3.266 1 98.56 234 GLY A CA 1
ATOM 1837 C C . GLY A 1 234 ? -13.672 -18.266 -3.174 1 98.56 234 GLY A C 1
ATOM 1838 O O . GLY A 1 234 ? -13.672 -17.062 -3.443 1 98.56 234 GLY A O 1
ATOM 1839 N N . ALA A 1 235 ? -14.703 -18.891 -2.744 1 98.25 235 ALA A N 1
ATOM 1840 C CA . ALA A 1 235 ? -16.016 -18.25 -2.643 1 98.25 235 ALA A CA 1
ATOM 1841 C C . ALA A 1 235 ? -15.992 -17.125 -1.624 1 98.25 235 ALA A C 1
ATOM 1843 O O . ALA A 1 235 ? -16.719 -16.141 -1.764 1 98.25 235 ALA A O 1
ATOM 1844 N N . ASP A 1 236 ? -15.133 -17.25 -0.645 1 97.12 236 ASP A N 1
ATOM 1845 C CA . ASP A 1 236 ? -15.086 -16.297 0.455 1 97.12 236 ASP A CA 1
ATOM 1846 C C . ASP A 1 236 ? -13.969 -15.266 0.242 1 97.12 236 ASP A C 1
ATOM 1848 O O . ASP A 1 236 ? -13.703 -14.438 1.116 1 97.12 236 ASP A O 1
ATOM 1852 N N . GLY A 1 237 ? -13.328 -15.398 -0.922 1 96.25 237 GLY A N 1
ATOM 1853 C CA . GLY A 1 237 ? -12.219 -14.508 -1.206 1 96.25 237 GLY A CA 1
ATOM 1854 C C . GLY A 1 237 ? -12.617 -13.289 -2.014 1 96.25 237 GLY A C 1
ATOM 1855 O O . GLY A 1 237 ? -13.805 -13 -2.17 1 96.25 237 GLY A O 1
ATOM 1856 N N . ALA A 1 238 ? -11.672 -12.594 -2.479 1 93.88 238 ALA A N 1
ATOM 1857 C CA . ALA A 1 238 ? -11.852 -11.32 -3.18 1 93.88 238 ALA A CA 1
ATOM 1858 C C . ALA A 1 238 ? -12.617 -11.516 -4.484 1 93.88 238 ALA A C 1
ATOM 1860 O O . ALA A 1 238 ? -13.297 -10.602 -4.953 1 93.88 238 ALA A O 1
ATOM 1861 N N . LEU A 1 239 ? -12.523 -12.664 -5.02 1 95.94 239 LEU A N 1
ATOM 1862 C CA . LEU A 1 239 ? -13.141 -12.914 -6.316 1 95.94 239 LEU A CA 1
ATOM 1863 C C . LEU A 1 239 ? -14.57 -13.422 -6.148 1 95.94 239 LEU A C 1
ATOM 1865 O O . LEU A 1 239 ? -15.289 -13.609 -7.133 1 95.94 239 LEU A O 1
ATOM 1869 N N . GLY A 1 240 ? -14.852 -13.547 -4.844 1 93 240 GLY A N 1
ATOM 1870 C CA . GLY A 1 240 ? -16.234 -13.945 -4.613 1 93 240 GLY A CA 1
ATOM 1871 C C . GLY A 1 240 ? -17.234 -12.977 -5.199 1 93 240 GLY A C 1
ATOM 1872 O O . GLY A 1 240 ? -17.156 -11.766 -4.957 1 93 240 GLY A O 1
ATOM 1873 N N . GLY A 1 241 ? -18.078 -13.32 -6.105 1 90.19 241 GLY A N 1
ATOM 1874 C CA . GLY A 1 241 ? -19.109 -12.461 -6.664 1 90.19 241 GLY A CA 1
ATOM 1875 C C . GLY A 1 241 ? -18.688 -11.789 -7.953 1 90.19 241 GLY A C 1
ATOM 1876 O O . GLY A 1 241 ? -19.422 -10.953 -8.492 1 90.19 241 GLY A O 1
ATOM 1877 N N . THR A 1 242 ? -17.453 -11.961 -8.32 1 93.81 242 THR A N 1
ATOM 1878 C CA . THR A 1 242 ? -16.953 -11.422 -9.578 1 93.81 242 THR A CA 1
ATOM 1879 C C . THR A 1 242 ? -17.281 -12.367 -10.734 1 93.81 242 THR A C 1
ATOM 1881 O O . THR A 1 242 ? -17.469 -13.562 -10.531 1 93.81 242 THR A O 1
ATOM 1884 N N . ASP A 1 243 ? -17.359 -11.875 -11.898 1 97.44 243 ASP A N 1
ATOM 1885 C CA . ASP A 1 243 ? -17.562 -12.688 -13.094 1 97.44 243 ASP A CA 1
ATOM 1886 C C . ASP A 1 243 ? -16.25 -13.234 -13.625 1 97.44 243 ASP A C 1
ATOM 1888 O O . ASP A 1 243 ? -15.836 -12.914 -14.734 1 97.44 243 ASP A O 1
ATOM 1892 N N . VAL A 1 244 ? -15.695 -14.141 -12.859 1 98.62 244 VAL A N 1
ATOM 1893 C CA . VAL A 1 244 ? -14.383 -14.711 -13.156 1 98.62 244 VAL A CA 1
ATOM 1894 C C . VAL A 1 244 ? -14.414 -15.391 -14.523 1 98.62 244 VAL A C 1
ATOM 1896 O O . VAL A 1 244 ? -13.547 -15.164 -15.359 1 98.62 244 VAL A O 1
ATOM 1899 N N . VAL A 1 245 ? -15.406 -16.203 -14.789 1 98.75 245 VAL A N 1
ATOM 1900 C CA . VAL A 1 245 ? -15.508 -16.984 -16.016 1 98.75 245 VAL A CA 1
ATOM 1901 C C . VAL A 1 245 ? -15.664 -16.047 -17.219 1 98.75 245 VAL A C 1
ATOM 1903 O O . VAL A 1 245 ? -15.016 -16.234 -18.25 1 98.75 245 VAL A O 1
ATOM 1906 N N . GLY A 1 246 ? -16.531 -15.008 -17.062 1 98.69 246 GLY A N 1
ATOM 1907 C CA . GLY A 1 246 ? -16.719 -14.047 -18.141 1 98.69 246 GLY A CA 1
ATOM 1908 C C . GLY A 1 246 ? -15.438 -13.336 -18.547 1 98.69 246 GLY A C 1
ATOM 1909 O O . GLY A 1 246 ? -15.141 -13.195 -19.734 1 98.69 246 GLY A O 1
ATOM 1910 N N . VAL A 1 247 ? -14.664 -12.953 -17.594 1 98.62 247 VAL A N 1
ATOM 1911 C CA . VAL A 1 247 ? -13.406 -12.258 -17.844 1 98.62 247 VAL A CA 1
ATOM 1912 C C . VAL A 1 247 ? -12.453 -13.172 -18.609 1 98.62 247 VAL A C 1
ATOM 1914 O O . VAL A 1 247 ? -11.805 -12.75 -19.562 1 98.62 247 VAL A O 1
ATOM 1917 N N . TRP A 1 248 ? -12.391 -14.422 -18.172 1 98.81 248 TRP A N 1
ATOM 1918 C CA . TRP A 1 248 ? -11.422 -15.328 -18.797 1 98.81 248 TRP A CA 1
ATOM 1919 C C . TRP A 1 248 ? -11.906 -15.789 -20.156 1 98.81 248 TRP A C 1
ATOM 1921 O O . TRP A 1 248 ? -11.102 -16.109 -21.031 1 98.81 248 TRP A O 1
ATOM 1931 N N . LYS A 1 249 ? -13.25 -15.82 -20.422 1 98.75 249 LYS A N 1
ATOM 1932 C CA . LYS A 1 249 ? -13.766 -16.094 -21.766 1 98.75 249 LYS A CA 1
ATOM 1933 C C . LYS A 1 249 ? -13.273 -15.047 -22.766 1 98.75 249 LYS A C 1
ATOM 1935 O O . LYS A 1 249 ? -12.992 -15.367 -23.922 1 98.75 249 LYS A O 1
ATOM 1940 N N . GLU A 1 250 ? -13.117 -13.852 -22.297 1 97.94 250 GLU A N 1
ATOM 1941 C CA . GLU A 1 250 ? -12.594 -12.781 -23.141 1 97.94 250 GLU A CA 1
ATOM 1942 C C . GLU A 1 250 ? -11.109 -12.977 -23.438 1 97.94 250 GLU A C 1
ATOM 1944 O O . GLU A 1 250 ? -10.555 -12.344 -24.328 1 97.94 250 GLU A O 1
ATOM 1949 N N . HIS A 1 251 ? -10.461 -13.82 -22.688 1 98.62 251 HIS A N 1
ATOM 1950 C CA . HIS A 1 251 ? -9.023 -14.062 -22.828 1 98.62 251 HIS A CA 1
ATOM 1951 C C . HIS A 1 251 ? -8.75 -15.438 -23.406 1 98.62 251 HIS A C 1
ATOM 1953 O O . HIS A 1 251 ? -7.633 -15.953 -23.297 1 98.62 251 HIS A O 1
ATOM 1959 N N . HIS A 1 252 ? -9.719 -16.031 -23.875 1 98.81 252 HIS A N 1
ATOM 1960 C CA . HIS A 1 252 ? -9.617 -17.359 -24.469 1 98.81 252 HIS A CA 1
ATOM 1961 C C . HIS A 1 252 ? -10.055 -17.344 -25.922 1 98.81 252 HIS A C 1
ATOM 1963 O O . HIS A 1 252 ? -10.953 -16.578 -26.297 1 98.81 252 HIS A O 1
ATOM 1969 N N . ALA A 1 253 ? -9.477 -18.219 -26.719 1 98.62 253 ALA A N 1
ATOM 1970 C CA . ALA A 1 253 ? -9.773 -18.25 -28.141 1 98.62 253 ALA A CA 1
ATOM 1971 C C . ALA A 1 253 ? -11.125 -18.906 -28.406 1 98.62 253 ALA A C 1
ATOM 1973 O O . ALA A 1 253 ? -11.758 -18.641 -29.438 1 98.62 253 ALA A O 1
ATOM 1974 N N . ASP A 1 254 ? -11.594 -19.766 -27.516 1 98.56 254 ASP A N 1
ATOM 1975 C CA . ASP A 1 254 ? -12.867 -20.469 -27.578 1 98.56 254 ASP A CA 1
ATOM 1976 C C . ASP A 1 254 ? -13.594 -20.422 -26.25 1 98.56 254 ASP A C 1
ATOM 1978 O O . ASP A 1 254 ? -13.383 -21.266 -25.375 1 98.56 254 ASP A O 1
ATOM 1982 N N . PRO A 1 255 ? -14.492 -19.5 -26.141 1 98.12 255 PRO A N 1
ATOM 1983 C CA . PRO A 1 255 ? -15.195 -19.328 -24.875 1 98.12 255 PRO A CA 1
ATOM 1984 C C . PRO A 1 255 ? -15.836 -20.625 -24.375 1 98.12 255 PRO A C 1
ATOM 1986 O O . PRO A 1 255 ? -15.992 -20.812 -23.172 1 98.12 255 PRO A O 1
ATOM 1989 N N . ALA A 1 256 ? -16.141 -21.516 -25.203 1 98.12 256 ALA A N 1
ATOM 1990 C CA . ALA A 1 256 ? -16.797 -22.766 -24.828 1 98.12 256 ALA A CA 1
ATOM 1991 C C . ALA A 1 256 ? -15.82 -23.703 -24.109 1 98.12 256 ALA A C 1
ATOM 1993 O O . ALA A 1 256 ? -16.234 -24.641 -23.438 1 98.12 256 ALA A O 1
ATOM 1994 N N . ALA A 1 257 ? -14.531 -23.469 -24.188 1 98.31 257 ALA A N 1
ATOM 1995 C CA . ALA A 1 257 ? -13.5 -24.297 -23.578 1 98.31 257 ALA A CA 1
ATOM 1996 C C . ALA A 1 257 ? -13.156 -23.797 -22.172 1 98.31 257 ALA A C 1
ATOM 1998 O O . ALA A 1 257 ? -12.258 -24.344 -21.516 1 98.31 257 ALA A O 1
ATOM 1999 N N . VAL A 1 258 ? -13.891 -22.719 -21.719 1 98.69 258 VAL A N 1
ATOM 2000 C CA . VAL A 1 258 ? -13.641 -22.125 -20.406 1 98.69 258 VAL A CA 1
ATOM 2001 C C . VAL A 1 258 ? -14.719 -22.578 -19.422 1 98.69 258 VAL A C 1
ATOM 2003 O O . VAL A 1 258 ? -15.906 -22.406 -19.672 1 98.69 258 VAL A O 1
ATOM 2006 N N . ARG A 1 259 ? -14.266 -23.219 -18.391 1 97.75 259 ARG A N 1
ATOM 2007 C CA . ARG A 1 259 ? -15.141 -23.609 -17.281 1 97.75 259 ARG A CA 1
ATOM 2008 C C . ARG A 1 259 ? -14.578 -23.141 -15.945 1 97.75 259 ARG A C 1
ATOM 2010 O O . ARG A 1 259 ? -13.375 -22.938 -15.812 1 97.75 259 ARG A O 1
ATOM 2017 N N . GLY A 1 260 ? -15.484 -22.906 -15.047 1 98.06 260 GLY A N 1
ATOM 2018 C CA . GLY A 1 260 ? -15 -22.5 -13.742 1 98.06 260 GLY A CA 1
ATOM 2019 C C . GLY A 1 260 ? -16.094 -22.406 -12.695 1 98.06 260 GLY A C 1
ATOM 2020 O O . GLY A 1 260 ? -17.281 -22.375 -13.031 1 98.06 260 GLY A O 1
ATOM 2021 N N . ARG A 1 261 ? -15.711 -22.406 -11.461 1 98.19 261 ARG A N 1
ATOM 2022 C CA . ARG A 1 261 ? -16.641 -22.266 -10.344 1 98.19 261 ARG A CA 1
ATOM 2023 C C . ARG A 1 261 ? -15.906 -21.828 -9.078 1 98.19 261 ARG A C 1
ATOM 2025 O O . ARG A 1 261 ? -14.703 -22.047 -8.945 1 98.19 261 ARG A O 1
ATOM 2032 N N . ALA A 1 262 ? -16.672 -21.297 -8.148 1 98.69 262 ALA A N 1
ATOM 2033 C CA . ALA A 1 262 ? -16.156 -21.016 -6.812 1 98.69 262 ALA A CA 1
ATOM 2034 C C . ALA A 1 262 ? -16.047 -22.281 -5.988 1 98.69 262 ALA A C 1
ATOM 2036 O O . ALA A 1 262 ? -16.797 -23.234 -6.191 1 98.69 262 ALA A O 1
ATOM 2037 N N . VAL A 1 263 ? -15.102 -22.375 -5.164 1 98.75 263 VAL A N 1
ATOM 2038 C CA . VAL A 1 263 ? -14.906 -23.469 -4.215 1 98.75 263 VAL A CA 1
ATOM 2039 C C . VAL A 1 263 ? -14.922 -22.922 -2.789 1 98.75 263 VAL A C 1
ATOM 2041 O O . VAL A 1 263 ? -14.758 -21.719 -2.576 1 98.75 263 VAL A O 1
ATOM 2044 N N . PRO A 1 264 ? -15.148 -23.766 -1.782 1 98.12 264 PRO A N 1
ATOM 2045 C CA . PRO A 1 264 ? -15.156 -23.266 -0.404 1 98.12 264 PRO A CA 1
ATOM 2046 C C . PRO A 1 264 ? -13.805 -22.703 0.024 1 98.12 264 PRO A C 1
ATOM 2048 O O . PRO A 1 264 ? -12.758 -23.234 -0.354 1 98.12 264 PRO A O 1
ATOM 2051 N N . GLY A 1 265 ? -13.906 -21.672 0.871 1 97.94 265 GLY A N 1
ATOM 2052 C CA . GLY A 1 265 ? -12.688 -21.078 1.407 1 97.94 265 GLY A CA 1
ATOM 2053 C C . GLY A 1 265 ? -12.312 -19.766 0.726 1 97.94 265 GLY A C 1
ATOM 2054 O O . GLY A 1 265 ? -13.141 -19.141 0.064 1 97.94 265 GLY A O 1
ATOM 2055 N N . GLY A 1 266 ? -11.062 -19.359 0.998 1 97.94 266 GLY A N 1
ATOM 2056 C CA . GLY A 1 266 ? -10.586 -18.078 0.503 1 97.94 266 GLY A CA 1
ATOM 2057 C C . GLY A 1 266 ? -9.523 -18.219 -0.573 1 97.94 266 GLY A C 1
ATOM 2058 O O . GLY A 1 266 ? -9.672 -19.016 -1.497 1 97.94 266 GLY A O 1
ATOM 2059 N N . HIS A 1 267 ? -8.484 -17.438 -0.5 1 98.06 267 HIS A N 1
ATOM 2060 C CA . HIS A 1 267 ? -7.488 -17.234 -1.548 1 98.06 267 HIS A CA 1
ATOM 2061 C C . HIS A 1 267 ? -6.605 -18.469 -1.72 1 98.06 267 HIS A C 1
ATOM 2063 O O . HIS A 1 267 ? -6.125 -18.734 -2.822 1 98.06 267 HIS A O 1
ATOM 2069 N N . PHE A 1 268 ? -6.387 -19.234 -0.642 1 98.75 268 PHE A N 1
ATOM 2070 C CA . PHE A 1 268 ? -5.422 -20.328 -0.672 1 98.75 268 PHE A CA 1
ATOM 2071 C C . PHE A 1 268 ? -6.105 -21.641 -1.031 1 98.75 268 PHE A C 1
ATOM 2073 O O . PHE A 1 268 ? -6.086 -22.594 -0.248 1 98.75 268 PHE A O 1
ATOM 2080 N N . VAL A 1 269 ? -6.535 -21.734 -2.27 1 98.75 269 VAL A N 1
ATOM 2081 C CA . VAL A 1 269 ? -7.426 -22.766 -2.807 1 98.75 269 VAL A CA 1
ATOM 2082 C C . VAL A 1 269 ? -6.77 -24.141 -2.682 1 98.75 269 VAL A C 1
ATOM 2084 O O . VAL A 1 269 ? -7.398 -25.094 -2.219 1 98.75 269 VAL A O 1
ATOM 2087 N N . PRO A 1 270 ? -5.434 -24.328 -2.996 1 98.62 270 PRO A N 1
ATOM 2088 C CA . PRO A 1 270 ? -4.836 -25.656 -2.885 1 98.62 270 PRO A CA 1
ATOM 2089 C C . PRO A 1 270 ? -4.883 -26.203 -1.461 1 98.62 270 PRO A C 1
ATOM 2091 O O . PRO A 1 270 ? -4.973 -27.422 -1.269 1 98.62 270 PRO A O 1
ATOM 2094 N N . GLU A 1 271 ? -4.832 -25.328 -0.512 1 98.69 271 GLU A N 1
ATOM 2095 C CA . GLU A 1 271 ? -4.766 -25.766 0.882 1 98.69 271 GLU A CA 1
ATOM 2096 C C . GLU A 1 271 ? -6.148 -25.766 1.523 1 98.69 271 GLU A C 1
ATOM 2098 O O . GLU A 1 271 ? -6.426 -26.594 2.398 1 98.69 271 GLU A O 1
ATOM 2103 N N . GLU A 1 272 ? -7.059 -24.891 1.06 1 98.69 272 GLU A N 1
ATOM 2104 C CA . GLU A 1 272 ? -8.367 -24.75 1.684 1 98.69 272 GLU A CA 1
ATOM 2105 C C . GLU A 1 272 ? -9.383 -25.703 1.059 1 98.69 272 GLU A C 1
ATOM 2107 O O . GLU A 1 272 ? -10.352 -26.109 1.714 1 98.69 272 GLU A O 1
ATOM 2112 N N . ALA A 1 273 ? -9.203 -26.047 -0.227 1 98.62 273 ALA A N 1
ATOM 2113 C CA . ALA A 1 273 ? -10.188 -26.844 -0.945 1 98.62 273 ALA A CA 1
ATOM 2114 C C . ALA A 1 273 ? -9.508 -27.906 -1.82 1 98.62 273 ALA A C 1
ATOM 2116 O O . ALA A 1 273 ? -9.805 -28.016 -3.012 1 98.62 273 ALA A O 1
ATOM 2117 N N . PRO A 1 274 ? -8.578 -28.734 -1.224 1 98.56 274 PRO A N 1
ATOM 2118 C CA . PRO A 1 274 ? -7.84 -29.719 -2.029 1 98.56 274 PRO A CA 1
ATOM 2119 C C . PRO A 1 274 ? -8.75 -30.75 -2.686 1 98.56 274 PRO A C 1
ATOM 2121 O O . PRO A 1 274 ? -8.484 -31.188 -3.809 1 98.56 274 PRO A O 1
ATOM 2124 N N . ALA A 1 275 ? -9.836 -31.125 -2.059 1 98.56 275 ALA A N 1
ATOM 2125 C CA . ALA A 1 275 ? -10.758 -32.125 -2.631 1 98.56 275 ALA A CA 1
ATOM 2126 C C . ALA A 1 275 ? -11.461 -31.547 -3.861 1 98.56 275 ALA A C 1
ATOM 2128 O O . ALA A 1 275 ? -11.648 -32.25 -4.855 1 98.56 275 ALA A O 1
ATOM 2129 N N . GLU A 1 276 ? -11.852 -30.297 -3.727 1 98.75 276 GLU A N 1
ATOM 2130 C CA . GLU A 1 276 ? -12.5 -29.641 -4.855 1 98.75 276 GLU A CA 1
ATOM 2131 C C . GLU A 1 276 ? -11.539 -29.469 -6.027 1 98.75 276 GLU A C 1
ATOM 2133 O O . GLU A 1 276 ? -11.938 -29.609 -7.188 1 98.75 276 GLU A O 1
ATOM 2138 N N . VAL A 1 277 ? -10.305 -29.172 -5.73 1 98.81 277 VAL A N 1
ATOM 2139 C CA . VAL A 1 277 ? -9.289 -29.062 -6.766 1 98.81 277 VAL A CA 1
ATOM 2140 C C . VAL A 1 277 ? -9.148 -30.406 -7.484 1 98.81 277 VAL A C 1
ATOM 2142 O O . VAL A 1 277 ? -9.172 -30.469 -8.719 1 98.81 277 VAL A O 1
ATOM 2145 N N . LEU A 1 278 ? -9.062 -31.516 -6.723 1 98.5 278 LEU A N 1
ATOM 2146 C CA . LEU A 1 278 ? -8.891 -32.844 -7.285 1 98.5 278 LEU A CA 1
ATOM 2147 C C . LEU A 1 278 ? -10.086 -33.25 -8.148 1 98.5 278 LEU A C 1
ATOM 2149 O O . LEU A 1 278 ? -9.914 -33.75 -9.258 1 98.5 278 LEU A O 1
ATOM 2153 N N . ALA A 1 279 ? -11.227 -32.938 -7.676 1 98.12 279 ALA A N 1
ATOM 2154 C CA . ALA A 1 279 ? -12.438 -33.25 -8.422 1 98.12 279 ALA A CA 1
ATOM 2155 C C . ALA A 1 279 ? -12.492 -32.469 -9.734 1 98.12 279 ALA A C 1
ATOM 2157 O O . ALA A 1 279 ? -12.859 -33.031 -10.773 1 98.12 279 ALA A O 1
ATOM 2158 N N . ALA A 1 280 ? -12.164 -31.234 -9.68 1 98.19 280 ALA A N 1
ATOM 2159 C CA . ALA A 1 280 ? -12.211 -30.391 -10.867 1 98.19 280 ALA A CA 1
ATOM 2160 C C . ALA A 1 280 ? -11.18 -30.828 -11.898 1 98.19 280 ALA A C 1
ATOM 2162 O O . ALA A 1 280 ? -11.438 -30.781 -13.102 1 98.19 280 ALA A O 1
ATOM 2163 N N . LEU A 1 281 ? -9.992 -31.219 -11.43 1 97.56 281 LEU A N 1
ATOM 2164 C CA . LEU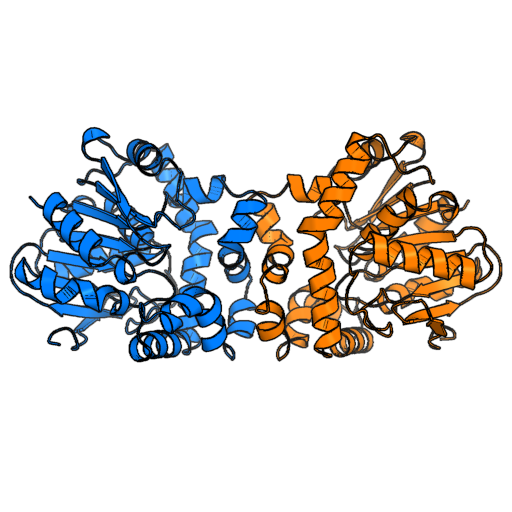 A 1 281 ? -8.938 -31.656 -12.344 1 97.56 281 LEU A CA 1
ATOM 2165 C C . LEU A 1 281 ? -9.344 -32.969 -13.039 1 97.56 281 LEU A C 1
ATOM 2167 O O . LEU A 1 281 ? -9 -33.188 -14.203 1 97.56 281 LEU A O 1
ATOM 2171 N N . ALA A 1 282 ? -10.07 -33.812 -12.344 1 95.75 282 ALA A N 1
ATOM 2172 C CA . ALA A 1 282 ? -10.562 -35.031 -12.945 1 95.75 282 ALA A CA 1
ATOM 2173 C C . ALA A 1 282 ? -11.516 -34.719 -14.109 1 95.75 282 ALA A C 1
ATOM 2175 O O . ALA A 1 282 ? -11.5 -35.438 -15.125 1 95.75 282 ALA A O 1
ATOM 2176 N N . GLU A 1 283 ? -12.211 -33.688 -13.93 1 93.69 283 GLU A N 1
ATOM 2177 C CA . GLU A 1 283 ? -13.148 -33.281 -14.969 1 93.69 283 GLU A CA 1
ATOM 2178 C C . GLU A 1 283 ? -12.422 -32.656 -16.156 1 93.69 283 GLU A C 1
ATOM 2180 O O . GLU A 1 283 ? -12.867 -32.781 -17.297 1 93.69 283 GLU A O 1
ATOM 2185 N N . LEU A 1 284 ? -11.359 -32 -15.891 1 94 284 LEU A N 1
ATOM 2186 C CA . LEU A 1 284 ? -10.602 -31.266 -16.906 1 94 284 LEU A CA 1
ATOM 2187 C C . LEU A 1 284 ? -9.914 -32.219 -17.859 1 94 284 LEU A C 1
ATOM 2189 O O . LEU A 1 284 ? -9.812 -31.953 -19.062 1 94 284 LEU A O 1
ATOM 2193 N N . VAL A 1 285 ? -9.438 -33.375 -17.422 1 88.44 285 VAL A N 1
ATOM 2194 C CA . VAL A 1 285 ? -8.641 -34.312 -18.219 1 88.44 285 VAL A CA 1
ATOM 2195 C C . VAL A 1 285 ? -9.516 -35.469 -18.719 1 88.44 285 VAL A C 1
ATOM 2197 O O . VAL A 1 285 ? -9.078 -36.281 -19.516 1 88.44 285 VAL A O 1
ATOM 2200 N N . ALA A 1 286 ? -10.742 -35.5 -18.375 1 79.44 286 ALA A N 1
ATOM 2201 C CA . ALA A 1 286 ? -11.633 -36.531 -18.891 1 79.44 286 ALA A CA 1
ATOM 2202 C C . ALA A 1 286 ? -11.984 -36.281 -20.359 1 79.44 286 ALA A C 1
ATOM 2204 O O . ALA A 1 286 ? -11.922 -35.156 -20.828 1 79.44 286 ALA A O 1
ATOM 2205 N N . MET B 1 1 ? 16.641 28.797 20.625 1 55.41 1 MET B N 1
ATOM 2206 C CA . MET B 1 1 ? 15.609 29.672 20.078 1 55.41 1 MET B CA 1
ATOM 2207 C C . MET B 1 1 ? 14.422 29.781 21.031 1 55.41 1 MET B C 1
ATOM 2209 O O . MET B 1 1 ? 14.133 28.859 21.781 1 55.41 1 MET B O 1
ATOM 2213 N N . GLU B 1 2 ? 13.922 30.922 21.344 1 58.38 2 GLU B N 1
ATOM 2214 C CA . GLU B 1 2 ? 12.82 31.141 22.266 1 58.38 2 GLU B CA 1
ATOM 2215 C C . GLU B 1 2 ? 11.727 30.109 22.094 1 58.38 2 GLU B C 1
ATOM 2217 O O . GLU B 1 2 ? 11.086 29.688 23.062 1 58.38 2 GLU B O 1
ATOM 2222 N N . TRP B 1 3 ? 11.648 29.547 20.812 1 75.06 3 TRP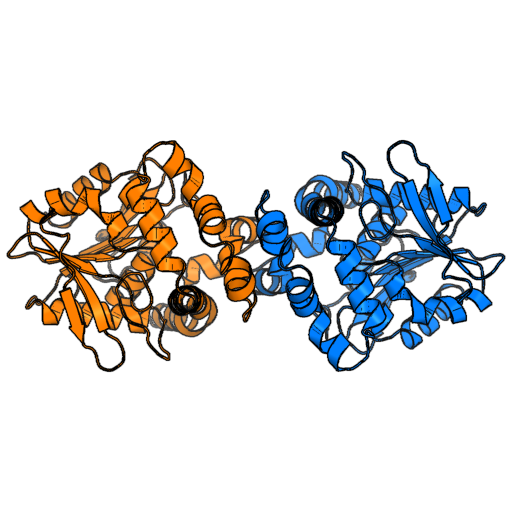 B N 1
ATOM 2223 C CA . TRP B 1 3 ? 10.516 28.641 20.656 1 75.06 3 TRP B CA 1
ATOM 2224 C C . TRP B 1 3 ? 10.891 27.234 21.062 1 75.06 3 TRP B C 1
ATOM 2226 O O . TRP B 1 3 ? 10.125 26.281 20.844 1 75.06 3 TRP B O 1
ATOM 2236 N N . ASP B 1 4 ? 11.969 27.047 21.781 1 80.38 4 ASP B N 1
ATOM 2237 C CA . ASP B 1 4 ? 12.43 25.719 22.172 1 80.38 4 ASP B CA 1
ATOM 2238 C C . ASP B 1 4 ? 11.664 25.219 23.391 1 80.38 4 ASP B C 1
ATOM 2240 O O . ASP B 1 4 ? 11.609 24.016 23.641 1 80.38 4 ASP B O 1
ATOM 2244 N N . ARG B 1 5 ? 11.086 26.156 24.141 1 90.81 5 ARG B N 1
ATOM 2245 C CA . ARG B 1 5 ? 10.305 25.75 25.312 1 90.81 5 ARG B CA 1
ATOM 2246 C C . ARG B 1 5 ? 8.969 25.141 24.875 1 90.81 5 ARG B C 1
ATOM 2248 O O . ARG B 1 5 ? 8.227 25.75 24.109 1 90.81 5 ARG B O 1
ATOM 2255 N N . VAL B 1 6 ? 8.688 24 25.469 1 96.56 6 VAL B N 1
ATOM 2256 C CA . VAL B 1 6 ? 7.426 23.312 25.172 1 96.56 6 VAL B CA 1
ATOM 2257 C C . VAL B 1 6 ? 6.391 23.672 26.25 1 96.56 6 VAL B C 1
ATOM 2259 O O . VAL B 1 6 ? 6.645 23.516 27.438 1 96.56 6 VAL B O 1
ATOM 2262 N N . HIS B 1 7 ? 5.305 24.25 25.812 1 97.75 7 HIS B N 1
ATOM 2263 C CA . HIS B 1 7 ? 4.129 24.484 26.641 1 97.75 7 HIS B CA 1
ATOM 2264 C C . HIS B 1 7 ? 3.111 23.359 26.5 1 97.75 7 HIS B C 1
ATOM 2266 O O . HIS B 1 7 ? 3.186 22.578 25.547 1 97.75 7 HIS B O 1
ATOM 2272 N N . ARG B 1 8 ? 2.197 23.266 27.484 1 98 8 ARG B N 1
ATOM 2273 C CA . ARG B 1 8 ? 1.201 22.203 27.453 1 98 8 ARG B CA 1
ATOM 2274 C C . ARG B 1 8 ? -0.184 22.734 27.797 1 98 8 ARG B C 1
ATOM 2276 O O . ARG B 1 8 ? -0.32 23.594 28.672 1 98 8 ARG B O 1
ATOM 2283 N N . MET B 1 9 ? -1.13 22.328 27.109 1 98.69 9 MET B N 1
ATOM 2284 C CA . MET B 1 9 ? -2.547 22.562 27.375 1 98.69 9 MET B CA 1
ATOM 2285 C C . MET B 1 9 ? -3.285 21.266 27.641 1 98.69 9 MET B C 1
ATOM 2287 O O . MET B 1 9 ? -3.27 20.359 26.797 1 98.69 9 MET B O 1
ATOM 2291 N N . ALA B 1 10 ? -3.938 21.156 28.812 1 98.31 10 ALA B N 1
ATOM 2292 C CA . ALA B 1 10 ? -4.723 19.969 29.141 1 98.31 10 ALA B CA 1
ATOM 2293 C C . ALA B 1 10 ? -6.137 20.062 28.578 1 98.31 10 ALA B C 1
ATOM 2295 O O . ALA B 1 10 ? -6.84 21.047 28.812 1 98.31 10 ALA B O 1
ATOM 2296 N N . LEU B 1 11 ? -6.441 19.109 27.797 1 97.94 11 LEU B N 1
ATOM 2297 C CA . LEU B 1 11 ? -7.824 18.922 27.359 1 97.94 11 LEU B CA 1
ATOM 2298 C C . LEU B 1 11 ? -8.461 17.734 28.047 1 97.94 11 LEU B C 1
ATOM 2300 O O . LEU B 1 11 ? -7.867 17.141 28.953 1 97.94 11 LEU B O 1
ATOM 2304 N N . ASP B 1 12 ? -9.719 17.438 27.766 1 96.06 12 ASP B N 1
ATOM 2305 C CA . ASP B 1 12 ? -10.453 16.391 28.484 1 96.06 12 ASP B CA 1
ATOM 2306 C C . ASP B 1 12 ? -9.789 15.031 28.281 1 96.06 12 ASP B C 1
ATOM 2308 O O . ASP B 1 12 ? -9.711 14.227 29.203 1 96.06 12 ASP B O 1
ATOM 2312 N N . ASP B 1 13 ? -9.242 14.766 27.094 1 97.31 13 ASP B N 1
ATOM 2313 C CA . ASP B 1 13 ? -8.828 13.398 26.781 1 97.31 13 ASP B CA 1
ATOM 2314 C C . ASP B 1 13 ? -7.359 13.336 26.391 1 97.31 13 ASP B C 1
ATOM 2316 O O . ASP B 1 13 ? -6.789 12.258 26.25 1 97.31 13 ASP B O 1
ATOM 2320 N N . VAL B 1 14 ? -6.691 14.523 26.25 1 98.25 14 VAL B N 1
ATOM 2321 C CA . VAL B 1 14 ? -5.312 14.531 25.766 1 98.25 14 VAL B CA 1
ATOM 2322 C C . VAL B 1 14 ? -4.621 15.82 26.203 1 98.25 14 VAL B C 1
ATOM 2324 O O . VAL B 1 14 ? -5.281 16.828 26.469 1 98.25 14 VAL B O 1
ATOM 2327 N N . GLU B 1 15 ? -3.4 15.758 26.344 1 98.62 15 GLU B N 1
ATOM 2328 C CA . GLU B 1 15 ? -2.59 16.953 26.562 1 98.62 15 GLU B CA 1
ATOM 2329 C C . GLU B 1 15 ? -1.885 17.375 25.266 1 98.62 15 GLU B C 1
ATOM 2331 O O . GLU B 1 15 ? -1.197 16.578 24.641 1 98.62 15 GLU B O 1
ATOM 2336 N N . ILE B 1 16 ? -2.037 18.672 24.922 1 98.81 16 ILE B N 1
ATOM 2337 C CA . ILE B 1 16 ? -1.445 19.172 23.688 1 98.81 16 ILE B CA 1
ATOM 2338 C C . ILE B 1 16 ? -0.204 20 24.016 1 98.81 16 ILE B C 1
ATOM 2340 O O . ILE B 1 16 ? -0.276 20.969 24.766 1 98.81 16 ILE B O 1
ATOM 2344 N N . ALA B 1 17 ? 0.901 19.578 23.453 1 98.75 17 ALA B N 1
ATOM 2345 C CA . ALA B 1 17 ? 2.148 20.328 23.547 1 98.75 17 ALA B CA 1
ATOM 2346 C C . ALA B 1 17 ? 2.273 21.328 22.406 1 98.75 17 ALA B C 1
ATOM 2348 O O . ALA B 1 17 ? 1.886 21.047 21.266 1 98.75 17 ALA B O 1
ATOM 2349 N N . PHE B 1 18 ? 2.818 22.516 22.703 1 98.38 18 PHE B N 1
ATOM 2350 C CA . PHE B 1 18 ? 3.027 23.516 21.672 1 98.38 18 PHE B CA 1
ATOM 2351 C C . PHE B 1 18 ? 4.191 24.438 22.031 1 98.38 18 PHE B C 1
ATOM 2353 O O . PHE B 1 18 ? 4.598 24.5 23.203 1 98.38 18 PHE B O 1
ATOM 2360 N N . ARG B 1 19 ? 4.742 25.062 21.016 1 97.94 19 ARG B N 1
ATOM 2361 C CA . ARG B 1 19 ? 5.766 26.078 21.172 1 97.94 19 ARG B CA 1
ATOM 2362 C C . ARG B 1 19 ? 5.227 27.453 20.797 1 97.94 19 ARG B C 1
ATOM 2364 O O . ARG B 1 19 ? 4.25 27.578 20.062 1 97.94 19 ARG B O 1
ATOM 2371 N N . LEU B 1 20 ? 5.883 28.484 21.422 1 97.31 20 LEU B N 1
ATOM 2372 C CA . LEU B 1 20 ? 5.453 29.859 21.219 1 97.31 20 LEU B CA 1
ATOM 2373 C C . LEU B 1 20 ? 6.637 30.75 20.859 1 97.31 20 LEU B C 1
ATOM 2375 O O . LEU B 1 20 ? 7.742 30.562 21.359 1 97.31 20 LEU B O 1
ATOM 2379 N N . ALA B 1 21 ? 6.328 31.641 19.969 1 97.56 21 ALA B N 1
ATOM 2380 C CA . ALA B 1 21 ? 7.25 32.719 19.641 1 97.56 21 ALA B CA 1
ATOM 2381 C C . ALA B 1 21 ? 6.492 34 19.281 1 97.56 21 ALA B C 1
ATOM 2383 O O . ALA B 1 21 ? 5.363 33.938 18.797 1 97.56 21 ALA B O 1
ATOM 2384 N N . GLY B 1 22 ? 7.102 35.156 19.594 1 96.75 22 GLY B N 1
ATOM 2385 C CA . GLY B 1 22 ? 6.473 36.406 19.266 1 96.75 22 GLY B CA 1
ATOM 2386 C C . GLY B 1 22 ? 5.391 36.812 20.25 1 96.75 22 GLY B C 1
ATOM 2387 O O . GLY B 1 22 ? 5.297 36.25 21.344 1 96.75 22 GLY B O 1
ATOM 2388 N N . SER B 1 23 ? 4.766 37.906 19.938 1 95.69 23 SER B N 1
ATOM 2389 C CA . SER B 1 23 ? 3.734 38.438 20.812 1 95.69 23 SER B CA 1
ATOM 2390 C C . SER B 1 23 ? 2.729 39.281 20.031 1 95.69 23 SER B C 1
ATOM 2392 O O . SER B 1 23 ? 3.018 39.719 18.922 1 95.69 23 SER B O 1
ATOM 2394 N N . GLY B 1 24 ? 1.493 39.344 20.641 1 96.12 24 GLY B N 1
ATOM 2395 C CA . GLY B 1 24 ? 0.478 40.188 20.047 1 96.12 24 GLY B CA 1
ATOM 2396 C C . GLY B 1 24 ? -0.277 39.531 18.906 1 96.12 24 GLY B C 1
ATOM 2397 O O . GLY B 1 24 ? -0.174 38.312 18.719 1 96.12 24 GLY B O 1
ATOM 2398 N N . ALA B 1 25 ? -1.173 40.312 18.219 1 95.81 25 ALA B N 1
ATOM 2399 C CA . ALA B 1 25 ? -1.938 39.844 17.062 1 95.81 25 ALA B CA 1
ATOM 2400 C C . ALA B 1 25 ? -1.174 40.094 15.766 1 95.81 25 ALA B C 1
ATOM 2402 O O . ALA B 1 25 ? -0.371 41.031 15.672 1 95.81 25 ALA B O 1
ATOM 2403 N N . PRO B 1 26 ? -1.324 39.344 14.906 1 97.56 26 PRO B N 1
ATOM 2404 C CA . PRO B 1 26 ? -2.217 38.188 14.859 1 97.56 26 PRO B CA 1
ATOM 2405 C C . PRO B 1 26 ? -1.58 36.938 15.453 1 97.56 26 PRO B C 1
ATOM 2407 O O . PRO B 1 26 ? -0.389 36.938 15.773 1 97.56 26 PRO B O 1
ATOM 2410 N N . LEU B 1 27 ? -2.408 35.906 15.719 1 98.56 27 LEU B N 1
ATOM 2411 C CA . LEU B 1 27 ? -1.931 34.594 16.062 1 98.56 27 LEU B CA 1
ATOM 2412 C C . LEU B 1 27 ? -1.777 33.719 14.805 1 98.56 27 LEU B C 1
ATOM 2414 O O . LEU B 1 27 ? -2.701 33.625 13.992 1 98.56 27 LEU B O 1
ATOM 2418 N N . TYR B 1 28 ? -0.577 33.188 14.617 1 98.69 28 TYR B N 1
ATOM 2419 C CA . TYR B 1 28 ? -0.335 32.125 13.633 1 98.69 28 TYR B CA 1
ATOM 2420 C C . TYR B 1 28 ? -0.267 30.75 14.289 1 98.69 28 TYR B C 1
ATOM 2422 O O . TYR B 1 28 ? 0.459 30.562 15.266 1 98.69 28 TYR B O 1
ATOM 2430 N N . VAL B 1 29 ? -1.049 29.828 13.82 1 98.94 29 VAL B N 1
ATOM 2431 C CA . VAL B 1 29 ? -0.942 28.438 14.258 1 98.94 29 VAL B CA 1
ATOM 2432 C C . VAL B 1 29 ? -0.387 27.578 13.117 1 98.94 29 VAL B C 1
ATOM 2434 O O . VAL B 1 29 ? -1.023 27.438 12.07 1 98.94 29 VAL B O 1
ATOM 2437 N N . LEU B 1 30 ? 0.823 27.047 13.266 1 98.88 30 LEU B N 1
ATOM 2438 C CA . LEU B 1 30 ? 1.502 26.234 12.258 1 98.88 30 LEU B CA 1
ATOM 2439 C C . LEU B 1 30 ? 1.381 24.75 12.578 1 98.88 30 LEU B C 1
ATOM 2441 O O . LEU B 1 30 ? 1.894 24.281 13.602 1 98.88 30 LEU B O 1
ATOM 2445 N N . VAL B 1 31 ? 0.735 24 11.703 1 98.94 31 VAL B N 1
ATOM 2446 C CA . VAL B 1 31 ? 0.372 22.609 11.984 1 98.94 31 VAL B CA 1
ATOM 2447 C C . VAL B 1 31 ? 1.176 21.688 11.078 1 98.94 31 VAL B C 1
ATOM 2449 O O . VAL B 1 31 ? 1.109 21.781 9.852 1 98.94 31 VAL B O 1
ATOM 2452 N N . HIS B 1 32 ? 1.88 20.734 11.641 1 98.88 32 HIS B N 1
ATOM 2453 C CA . HIS B 1 32 ? 2.844 19.875 10.953 1 98.88 32 HIS B CA 1
ATOM 2454 C C . HIS B 1 32 ? 2.15 18.719 10.258 1 98.88 32 HIS B C 1
ATOM 2456 O O . HIS B 1 32 ? 0.976 18.438 10.516 1 98.88 32 HIS B O 1
ATOM 2462 N N . GLY B 1 33 ? 2.908 18.094 9.344 1 98.69 33 GLY B N 1
ATOM 2463 C CA . GLY B 1 33 ? 2.443 16.891 8.672 1 98.69 33 GLY B CA 1
ATOM 2464 C C . GLY B 1 33 ? 3.139 15.633 9.141 1 98.69 33 GLY B C 1
ATOM 2465 O O . GLY B 1 33 ? 3.715 15.602 10.234 1 98.69 33 GLY B O 1
ATOM 2466 N N . TRP B 1 34 ? 2.979 14.594 8.453 1 98.62 34 TRP B N 1
ATOM 2467 C CA . TRP B 1 34 ? 3.621 13.305 8.672 1 98.62 34 TRP B CA 1
ATOM 2468 C C . TRP B 1 34 ? 4.766 13.094 7.688 1 98.62 34 TRP B C 1
ATOM 2470 O O . TRP B 1 34 ? 4.656 13.445 6.512 1 98.62 34 TRP B O 1
ATOM 2480 N N . PRO B 1 35 ? 5.844 12.469 8.133 1 98.19 35 PRO B N 1
ATOM 2481 C CA . PRO B 1 35 ? 6.215 12.039 9.484 1 98.19 35 PRO B CA 1
ATOM 2482 C C . PRO B 1 35 ? 7.074 13.062 10.219 1 98.19 35 PRO B C 1
ATOM 2484 O O . PRO B 1 35 ? 8.25 12.812 10.492 1 98.19 35 PRO B O 1
ATOM 2487 N N . GLN B 1 36 ? 6.41 14.141 10.531 1 98.75 36 GLN B N 1
ATOM 2488 C CA . GLN B 1 36 ? 7.094 15.266 11.164 1 98.75 36 GLN B CA 1
ATOM 2489 C C . GLN B 1 36 ? 6.48 15.586 12.523 1 98.75 36 GLN B C 1
ATOM 2491 O O . GLN B 1 36 ? 5.691 14.797 13.055 1 98.75 36 GLN B O 1
ATOM 2496 N N . THR B 1 37 ? 7.02 16.594 13.219 1 98.31 37 THR B N 1
ATOM 2497 C CA . THR B 1 37 ? 6.504 17.312 14.375 1 98.31 37 THR B CA 1
ATOM 2498 C C . THR B 1 37 ? 6.5 18.828 14.125 1 98.31 37 THR B C 1
ATOM 2500 O O . THR B 1 37 ? 6.801 19.266 13.016 1 98.31 37 THR B O 1
ATOM 2503 N N . GLY B 1 38 ? 6.184 19.547 15.141 1 98.12 38 GLY B N 1
ATOM 2504 C CA . GLY B 1 38 ? 6.238 21 15.016 1 98.12 38 GLY B CA 1
ATOM 2505 C C . GLY B 1 38 ? 7.605 21.5 14.594 1 98.12 38 GLY B C 1
ATOM 2506 O O . GLY B 1 38 ? 7.723 22.609 14.062 1 98.12 38 GLY B O 1
ATOM 2507 N N . ARG B 1 39 ? 8.625 20.688 14.719 1 97.12 39 ARG B N 1
ATOM 2508 C CA . ARG B 1 39 ? 10 21.078 14.406 1 97.12 39 ARG B CA 1
ATOM 2509 C C . ARG B 1 39 ? 10.156 21.406 12.922 1 97.12 39 ARG B C 1
ATOM 2511 O O . ARG B 1 39 ? 11.102 22.094 12.531 1 97.12 39 ARG B O 1
ATOM 2518 N N . CYS B 1 40 ? 9.242 20.984 12.094 1 98.38 40 CYS B N 1
ATOM 2519 C CA . CYS B 1 40 ? 9.352 21.203 10.656 1 98.38 40 CYS B CA 1
ATOM 2520 C C . CYS B 1 40 ? 9.219 22.672 10.32 1 98.38 40 CYS B C 1
ATOM 2522 O O . CYS B 1 40 ? 9.555 23.094 9.211 1 98.38 40 CYS B O 1
ATOM 2524 N N . TRP B 1 41 ? 8.773 23.484 11.305 1 98.25 41 TRP B N 1
ATOM 2525 C CA . TRP B 1 41 ? 8.5 24.891 11.062 1 98.25 41 TRP B CA 1
ATOM 2526 C C . TRP B 1 41 ? 9.656 25.75 11.547 1 98.25 41 TRP B C 1
ATOM 2528 O O . TRP B 1 41 ? 9.57 26.984 11.531 1 98.25 41 TRP B O 1
ATOM 2538 N N . GLN B 1 42 ? 10.758 25.203 11.922 1 96.56 42 GLN B N 1
ATOM 2539 C CA . GLN B 1 42 ? 11.836 25.922 12.609 1 96.56 42 GLN B CA 1
ATOM 2540 C C . GLN B 1 42 ? 12.367 27.062 11.766 1 96.56 42 GLN B C 1
ATOM 2542 O O . GLN B 1 42 ? 12.789 28.094 12.297 1 96.56 42 GLN B O 1
ATOM 2547 N N . LYS B 1 43 ? 12.281 26.953 10.43 1 96.75 43 LYS B N 1
ATOM 2548 C CA . LYS B 1 43 ? 12.828 27.984 9.555 1 96.75 43 LYS B CA 1
ATOM 2549 C C . LYS B 1 43 ? 11.82 29.125 9.344 1 96.75 43 LYS B C 1
ATOM 2551 O O . LYS B 1 43 ? 12.18 30.188 8.859 1 96.75 43 LYS B O 1
ATOM 2556 N N . VAL B 1 44 ? 10.617 28.875 9.758 1 97.69 44 VAL B N 1
ATOM 2557 C CA . VAL B 1 44 ? 9.531 29.812 9.477 1 97.69 44 VAL B CA 1
ATOM 2558 C C . VAL B 1 44 ? 9.188 30.609 10.734 1 97.69 44 VAL B C 1
ATOM 2560 O O . VAL B 1 44 ? 8.797 31.766 10.656 1 97.69 44 VAL B O 1
ATOM 2563 N N . VAL B 1 45 ? 9.43 30.078 11.922 1 97.5 45 VAL B N 1
ATOM 2564 C CA . VAL B 1 45 ? 8.891 30.562 13.188 1 97.5 45 VAL B CA 1
ATOM 2565 C C . VAL B 1 45 ? 9.477 31.938 13.508 1 97.5 45 VAL B C 1
ATOM 2567 O O . VAL B 1 45 ? 8.734 32.906 13.734 1 97.5 45 VAL B O 1
ATOM 2570 N N . ASP B 1 46 ? 10.789 32.094 13.414 1 95.88 46 ASP B N 1
ATOM 2571 C CA . ASP B 1 46 ? 11.438 33.312 13.891 1 95.88 46 ASP B CA 1
ATOM 2572 C C . ASP B 1 46 ? 11.055 34.5 13.023 1 95.88 46 ASP B C 1
ATOM 2574 O O . ASP B 1 46 ? 10.625 35.531 13.539 1 95.88 46 ASP B O 1
ATOM 2578 N N . PRO B 1 47 ? 11.102 34.312 11.703 1 96.69 47 PRO B N 1
ATOM 2579 C CA . PRO B 1 47 ? 10.688 35.469 10.875 1 96.69 47 PRO B CA 1
ATOM 2580 C C . PRO B 1 47 ? 9.203 35.781 11.047 1 96.69 47 PRO B C 1
ATOM 2582 O O . PRO B 1 47 ? 8.836 36.969 11.039 1 96.69 47 PRO B O 1
ATOM 2585 N N . LEU B 1 48 ? 8.43 34.844 11.25 1 97 48 LEU B N 1
ATOM 2586 C CA . LEU B 1 48 ? 6.996 35.062 11.383 1 97 48 LEU B CA 1
ATOM 2587 C C . LEU B 1 48 ? 6.672 35.719 12.727 1 97 48 LEU B C 1
ATOM 2589 O O . LEU B 1 48 ? 5.715 36.5 12.836 1 97 48 LEU B O 1
ATOM 2593 N N . ALA B 1 49 ? 7.492 35.406 13.711 1 96.56 49 ALA B N 1
ATOM 2594 C CA . ALA B 1 49 ? 7.289 35.906 15.07 1 96.56 49 ALA B CA 1
ATOM 2595 C C . ALA B 1 49 ? 7.488 37.406 15.141 1 96.56 49 ALA B C 1
ATOM 2597 O O . ALA B 1 49 ? 7.07 38.062 16.109 1 96.56 49 ALA B O 1
ATOM 2598 N N . GLU B 1 50 ? 8.086 37.938 14.141 1 95.75 50 GLU B N 1
ATOM 2599 C CA . GLU B 1 50 ? 8.227 39.375 14.055 1 95.75 50 GLU B CA 1
ATOM 2600 C C . GLU B 1 50 ? 6.902 40.062 13.703 1 95.75 50 GLU B C 1
ATOM 2602 O O . GLU B 1 50 ? 6.746 41.25 13.875 1 95.75 50 GLU B O 1
ATOM 2607 N N . ARG B 1 51 ? 5.965 39.281 13.352 1 95.75 51 ARG B N 1
ATOM 2608 C CA . ARG B 1 51 ? 4.719 39.844 12.836 1 95.75 51 ARG B CA 1
ATOM 2609 C C . ARG B 1 51 ? 3.561 39.562 13.781 1 95.75 51 ARG B C 1
ATOM 2611 O O . ARG B 1 51 ? 2.473 40.125 13.625 1 95.75 51 ARG B O 1
ATOM 2618 N N . GLY B 1 52 ? 3.805 38.75 14.719 1 96.69 52 GLY B N 1
ATOM 2619 C CA . GLY B 1 52 ? 2.764 38.344 15.648 1 96.69 52 GLY B CA 1
ATOM 2620 C C . GLY B 1 52 ? 3.154 37.156 16.516 1 96.69 52 GLY B C 1
ATOM 2621 O O . GLY B 1 52 ? 4.336 36.812 16.609 1 96.69 52 GLY B O 1
ATOM 2622 N N . THR B 1 53 ? 2.141 36.594 17.156 1 97.56 53 THR B N 1
ATOM 2623 C CA . THR B 1 53 ? 2.348 35.406 17.953 1 97.56 53 THR B CA 1
ATOM 2624 C C . THR B 1 53 ? 2.324 34.156 17.062 1 97.56 53 THR B C 1
ATOM 2626 O O . THR B 1 53 ? 1.438 34 16.219 1 97.56 53 THR B O 1
ATOM 2629 N N . VAL B 1 54 ? 3.322 33.312 17.203 1 98.38 54 VAL B N 1
ATOM 2630 C CA . VAL B 1 54 ? 3.375 32.031 16.469 1 98.38 54 VAL B CA 1
ATOM 2631 C C . VAL B 1 54 ? 3.254 30.859 17.438 1 98.38 54 VAL B C 1
ATOM 2633 O O . VAL B 1 54 ? 4.082 30.703 18.328 1 98.38 54 VAL B O 1
ATOM 2636 N N . ALA B 1 55 ? 2.215 30.125 17.328 1 98.62 55 ALA B N 1
ATOM 2637 C CA . ALA B 1 55 ? 2.029 28.875 18.062 1 98.62 55 ALA B CA 1
ATOM 2638 C C . ALA B 1 55 ? 2.258 27.672 17.172 1 98.62 55 ALA B C 1
ATOM 2640 O O . ALA B 1 55 ? 1.711 27.594 16.062 1 98.62 55 ALA B O 1
ATOM 2641 N N . VAL B 1 56 ? 3.057 26.719 17.609 1 98.69 56 VAL B N 1
ATOM 2642 C CA . VAL B 1 56 ? 3.381 25.5 16.859 1 98.69 56 VAL B CA 1
ATOM 2643 C C . VAL B 1 56 ? 3.037 24.266 17.703 1 98.69 56 VAL B C 1
ATOM 2645 O O . VAL B 1 56 ? 3.877 23.766 18.453 1 98.69 56 VAL B O 1
ATOM 2648 N N . PRO B 1 57 ? 1.865 23.781 17.531 1 98.75 57 PRO B N 1
ATOM 2649 C CA . PRO B 1 57 ? 1.488 22.562 18.266 1 98.75 57 PRO B CA 1
ATOM 2650 C C . PRO B 1 57 ? 2.008 21.297 17.609 1 98.75 57 PRO B C 1
ATOM 2652 O O . PRO B 1 57 ? 2.211 21.266 16.391 1 98.75 57 PRO B O 1
ATOM 2655 N N . ASP B 1 58 ? 2.281 20.266 18.438 1 98.75 58 ASP B N 1
ATOM 2656 C CA . ASP B 1 58 ? 2.25 18.891 17.953 1 98.75 58 ASP B CA 1
ATOM 2657 C C . ASP B 1 58 ? 0.829 18.344 17.969 1 98.75 58 ASP B C 1
ATOM 2659 O O . ASP B 1 58 ? 0.104 18.5 18.953 1 98.75 58 ASP B O 1
ATOM 2663 N N . LEU B 1 59 ? 0.44 17.766 16.922 1 98.81 59 LEU B N 1
ATOM 2664 C CA . LEU B 1 59 ? -0.881 17.156 16.875 1 98.81 59 LEU B CA 1
ATOM 2665 C C . LEU B 1 59 ? -1.018 16.062 17.922 1 98.81 59 LEU B C 1
ATOM 2667 O O . LEU B 1 59 ? -0.024 15.461 18.328 1 98.81 59 LEU B O 1
ATOM 2671 N N . ARG B 1 60 ? -2.279 15.875 18.422 1 98.81 60 ARG B N 1
ATOM 2672 C CA . ARG B 1 60 ? -2.506 14.766 19.344 1 98.81 60 ARG B CA 1
ATOM 2673 C C . ARG B 1 60 ? -1.861 13.484 18.828 1 98.81 60 ARG B C 1
ATOM 2675 O O . ARG B 1 60 ? -1.974 13.164 17.641 1 98.81 60 ARG B O 1
ATOM 2682 N N . GLY B 1 61 ? -1.078 12.82 19.703 1 98.5 61 GLY B N 1
ATOM 2683 C CA . GLY B 1 61 ? -0.422 11.57 19.344 1 98.5 61 GLY B CA 1
ATOM 2684 C C . GLY B 1 61 ? 0.929 11.766 18.688 1 98.5 61 GLY B C 1
ATOM 2685 O O . GLY B 1 61 ? 1.68 10.812 18.484 1 98.5 61 GLY B O 1
ATOM 2686 N N . TYR B 1 62 ? 1.301 12.984 18.312 1 98.56 62 TYR B N 1
ATOM 2687 C CA . TYR B 1 62 ? 2.57 13.289 17.672 1 98.56 62 TYR B CA 1
ATOM 2688 C C . TYR B 1 62 ? 3.518 14 18.625 1 98.56 62 TYR B C 1
ATOM 2690 O O . TYR B 1 62 ? 3.076 14.742 19.516 1 98.56 62 TYR B O 1
ATOM 2698 N N . GLY B 1 63 ? 4.789 13.797 18.375 1 98.06 63 GLY B N 1
ATOM 2699 C CA . GLY B 1 63 ? 5.801 14.602 19.031 1 98.06 63 GLY B CA 1
ATOM 2700 C C . GLY B 1 63 ? 5.656 14.617 20.547 1 98.06 63 GLY B C 1
ATOM 2701 O O . GLY B 1 63 ? 5.57 13.562 21.172 1 98.06 63 GLY B O 1
ATOM 2702 N N . ASP B 1 64 ? 5.508 15.812 21.062 1 97.94 64 ASP B N 1
ATOM 2703 C CA . ASP B 1 64 ? 5.496 15.984 22.516 1 97.94 64 ASP B CA 1
ATOM 2704 C C . ASP B 1 64 ? 4.07 15.977 23.062 1 97.94 64 ASP B C 1
ATOM 2706 O O . ASP B 1 64 ? 3.859 16 24.266 1 97.94 64 ASP B O 1
ATOM 2710 N N . SER B 1 65 ? 3.09 15.945 22.156 1 98.75 65 SER B N 1
ATOM 2711 C CA . SER B 1 65 ? 1.704 15.875 22.609 1 98.75 65 SER B CA 1
ATOM 2712 C C . SER B 1 65 ? 1.374 14.508 23.188 1 98.75 65 SER B C 1
ATOM 2714 O O . SER B 1 65 ? 2.086 13.531 22.938 1 98.75 65 SER B O 1
ATOM 2716 N N . GLY B 1 66 ? 0.291 14.477 23.984 1 98.31 66 GLY B N 1
ATOM 2717 C CA . GLY B 1 66 ? -0.105 13.25 24.656 1 98.31 66 GLY B CA 1
ATOM 2718 C C . GLY B 1 66 ? -0.882 12.305 23.766 1 98.31 66 GLY B C 1
ATOM 2719 O O . GLY B 1 66 ? -1.111 12.602 22.594 1 98.31 66 GLY B O 1
ATOM 2720 N N . LEU B 1 67 ? -1.171 11.188 24.359 1 98 67 LEU B N 1
ATOM 2721 C CA . LEU B 1 67 ? -1.915 10.117 23.703 1 98 67 LEU B CA 1
ATOM 2722 C C . LEU B 1 67 ? -3.365 10.094 24.172 1 98 67 LEU B C 1
ATOM 2724 O O . LEU B 1 67 ? -3.643 10.305 25.359 1 98 67 LEU B O 1
ATOM 2728 N N . ALA B 1 68 ? -4.215 9.977 23.234 1 95.62 68 ALA B N 1
ATOM 2729 C CA . ALA B 1 68 ? -5.621 9.719 23.547 1 95.62 68 ALA B CA 1
ATOM 2730 C C . ALA B 1 68 ? -5.965 8.25 23.344 1 95.62 68 ALA B C 1
ATOM 2732 O O . ALA B 1 68 ? -5.305 7.547 22.562 1 95.62 68 ALA B O 1
ATOM 2733 N N . THR B 1 69 ? -6.961 7.754 24.062 1 89 69 THR B N 1
ATOM 2734 C CA . THR B 1 69 ? -7.383 6.367 23.891 1 89 69 THR B CA 1
ATOM 2735 C C . THR B 1 69 ? -8.039 6.18 22.516 1 89 69 THR B C 1
ATOM 2737 O O . THR B 1 69 ? -7.875 5.141 21.875 1 89 69 THR B O 1
ATOM 2740 N N . THR B 1 70 ? -8.844 7.164 22.203 1 88.44 70 THR B N 1
ATOM 2741 C CA . THR B 1 70 ? -9.492 7.223 20.906 1 88.44 70 THR B CA 1
ATOM 2742 C C . THR B 1 70 ? -9.484 8.648 20.359 1 88.44 70 THR B C 1
ATOM 2744 O O . THR B 1 70 ? -8.961 9.562 21 1 88.44 70 THR B O 1
ATOM 2747 N N . GLY B 1 71 ? -9.922 8.781 19.156 1 91.25 71 GLY B N 1
ATOM 2748 C CA . GLY B 1 71 ? -10.148 10.133 18.672 1 91.25 71 GLY B CA 1
ATOM 2749 C C . GLY B 1 71 ? -8.977 10.688 17.875 1 91.25 71 GLY B C 1
ATOM 2750 O O . GLY B 1 71 ? -8.508 11.797 18.141 1 91.25 71 GLY B O 1
ATOM 2751 N N . TYR B 1 72 ? -8.477 10.023 16.891 1 97.19 72 TYR B N 1
ATOM 2752 C CA . TYR B 1 72 ? -7.41 10.516 16.016 1 97.19 72 TYR B CA 1
ATOM 2753 C C . TYR B 1 72 ? -7.957 10.938 14.664 1 97.19 72 TYR B C 1
ATOM 2755 O O . TYR B 1 72 ? -7.25 10.867 13.656 1 97.19 72 TYR B O 1
ATOM 2763 N N . THR B 1 73 ? -9.281 11.352 14.68 1 98.5 73 THR B N 1
ATOM 2764 C CA . THR B 1 73 ? -9.867 11.93 13.477 1 98.5 73 THR B CA 1
ATOM 2765 C C . THR B 1 73 ? -9.383 13.359 13.266 1 98.5 73 THR B C 1
ATOM 2767 O O . THR B 1 73 ? -8.875 13.992 14.195 1 98.5 73 THR B O 1
ATOM 2770 N N . LYS B 1 74 ? -9.57 13.836 12.07 1 98.81 74 LYS B N 1
ATOM 2771 C CA . LYS B 1 74 ? -9.266 15.234 11.805 1 98.81 74 LYS B CA 1
ATOM 2772 C C . LYS B 1 74 ? -10.156 16.156 12.625 1 98.81 74 LYS B C 1
ATOM 2774 O O . LYS B 1 74 ? -9.734 17.25 13.008 1 98.81 74 LYS B O 1
ATOM 2779 N N . ARG B 1 75 ? -11.352 15.773 12.93 1 98.5 75 ARG B N 1
ATOM 2780 C CA . ARG B 1 75 ? -12.258 16.578 13.742 1 98.5 75 ARG B CA 1
ATOM 2781 C C . ARG B 1 75 ? -11.75 16.688 15.18 1 98.5 75 ARG B C 1
ATOM 2783 O O . ARG B 1 75 ? -11.805 17.75 15.781 1 98.5 75 ARG B O 1
ATOM 2790 N N . ASP B 1 76 ? -11.258 15.578 15.711 1 98.69 76 ASP B N 1
ATOM 2791 C CA . ASP B 1 76 ? -10.664 15.617 17.047 1 98.69 76 ASP B CA 1
ATOM 2792 C C . ASP B 1 76 ? -9.5 16.609 17.094 1 98.69 76 ASP B C 1
ATOM 2794 O O . ASP B 1 76 ? -9.43 17.453 17.984 1 98.69 76 ASP B O 1
ATOM 2798 N N . ALA B 1 77 ? -8.625 16.516 16.172 1 98.81 77 ALA B N 1
ATOM 2799 C CA . ALA B 1 77 ? -7.43 17.359 16.125 1 98.81 77 ALA B CA 1
ATOM 2800 C C . ALA B 1 77 ? -7.801 18.812 15.859 1 98.81 77 ALA B C 1
ATOM 2802 O O . ALA B 1 77 ? -7.168 19.719 16.406 1 98.81 77 ALA B O 1
ATOM 2803 N N . ALA B 1 78 ? -8.773 19.016 14.977 1 98.88 78 ALA B N 1
ATOM 2804 C CA . ALA B 1 78 ? -9.266 20.375 14.719 1 98.88 78 ALA B CA 1
ATOM 2805 C C . ALA B 1 78 ? -9.797 21.016 15.992 1 98.88 78 ALA B C 1
ATOM 2807 O O . ALA B 1 78 ? -9.594 22.203 16.219 1 98.88 78 ALA B O 1
ATOM 2808 N N . GLY B 1 79 ? -10.523 20.219 16.781 1 98.75 79 GLY B N 1
ATOM 2809 C CA . GLY B 1 79 ? -10.992 20.703 18.062 1 98.75 79 GLY B CA 1
ATOM 2810 C C . GLY B 1 79 ? -9.867 21.109 19 1 98.75 79 GLY B C 1
ATOM 28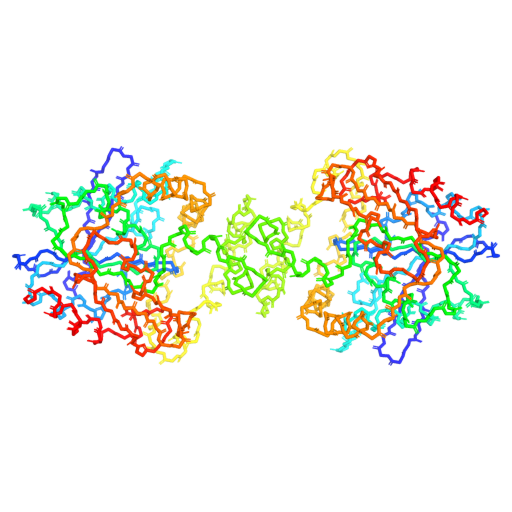11 O O . GLY B 1 79 ? -9.977 22.109 19.703 1 98.75 79 GLY B O 1
ATOM 2812 N N . ASP B 1 80 ? -8.797 20.328 18.984 1 98.88 80 ASP B N 1
ATOM 2813 C CA . ASP B 1 80 ? -7.621 20.672 19.781 1 98.88 80 ASP B CA 1
ATOM 2814 C C . ASP B 1 80 ? -7.078 22.047 19.391 1 98.88 80 ASP B C 1
ATOM 2816 O O . ASP B 1 80 ? -6.699 22.844 20.25 1 98.88 80 ASP B O 1
ATOM 2820 N N . LEU B 1 81 ? -7.027 22.312 18.062 1 98.94 81 LEU B N 1
ATOM 2821 C CA . LEU B 1 81 ? -6.484 23.578 17.562 1 98.94 81 LEU B CA 1
ATOM 2822 C C . LEU B 1 81 ? -7.395 24.734 17.938 1 98.94 81 LEU B C 1
ATOM 2824 O O . LEU B 1 81 ? -6.91 25.812 18.281 1 98.94 81 LEU B O 1
ATOM 2828 N N . ALA B 1 82 ? -8.695 24.547 17.844 1 98.88 82 ALA B N 1
ATOM 2829 C CA . ALA B 1 82 ? -9.641 25.578 18.25 1 98.88 82 ALA B CA 1
ATOM 2830 C C . ALA B 1 82 ? -9.477 25.906 19.734 1 98.88 82 ALA B C 1
ATOM 2832 O O . ALA B 1 82 ? -9.484 27.078 20.109 1 98.88 82 ALA B O 1
ATOM 2833 N N . ALA B 1 83 ? -9.297 24.875 20.516 1 98.88 83 ALA B N 1
ATOM 2834 C CA . ALA B 1 83 ? -9.078 25.062 21.953 1 98.88 83 ALA B CA 1
ATOM 2835 C C . ALA B 1 83 ? -7.781 25.812 22.219 1 98.88 83 ALA B C 1
ATOM 2837 O O . ALA B 1 83 ? -7.703 26.625 23.141 1 98.88 83 ALA B O 1
ATOM 2838 N N . LEU B 1 84 ? -6.762 25.5 21.406 1 98.88 84 LEU B N 1
ATOM 2839 C CA . LEU B 1 84 ? -5.48 26.172 21.562 1 98.88 84 LEU B CA 1
ATOM 2840 C C . LEU B 1 84 ? -5.621 27.672 21.297 1 98.88 84 LEU B C 1
ATOM 2842 O O . LEU B 1 84 ? -5.043 28.5 22.016 1 98.88 84 LEU B O 1
ATOM 2846 N N . VAL B 1 85 ? -6.344 28.062 20.25 1 98.88 85 VAL B N 1
ATOM 2847 C CA . VAL B 1 85 ? -6.582 29.469 19.922 1 98.88 85 VAL B CA 1
ATOM 2848 C C . VAL B 1 85 ? -7.207 30.172 21.125 1 98.88 85 VAL B C 1
ATOM 2850 O O . VAL B 1 85 ? -6.73 31.234 21.547 1 98.88 85 VAL B O 1
ATOM 2853 N N . ALA B 1 86 ? -8.219 29.562 21.703 1 98.62 86 ALA B N 1
ATOM 2854 C CA . ALA B 1 86 ? -8.898 30.109 22.859 1 98.62 86 ALA B CA 1
ATOM 2855 C C . ALA B 1 86 ? -7.961 30.172 24.062 1 98.62 86 ALA B C 1
ATOM 2857 O O . ALA B 1 86 ? -7.941 31.156 24.797 1 98.62 86 ALA B O 1
ATOM 2858 N N . HIS B 1 87 ? -7.234 29.125 24.25 1 98.56 87 HIS B N 1
ATOM 2859 C CA . HIS B 1 87 ? -6.305 29 25.375 1 98.56 87 HIS B CA 1
ATOM 2860 C C . HIS B 1 87 ? -5.285 30.125 25.359 1 98.56 87 HIS B C 1
ATOM 2862 O O . HIS B 1 87 ? -4.863 30.609 26.422 1 98.56 87 HIS B O 1
ATOM 2868 N N . LEU B 1 88 ? -4.895 30.547 24.172 1 98.44 88 LEU B N 1
ATOM 2869 C CA . LEU B 1 88 ? -3.869 31.578 24.016 1 98.44 88 LEU B CA 1
ATOM 2870 C C . LEU B 1 88 ? -4.484 32.969 24.047 1 98.44 88 LEU B C 1
ATOM 2872 O O . LEU B 1 88 ? -3.781 33.969 23.859 1 98.44 88 LEU B O 1
ATOM 2876 N N . GLY B 1 89 ? -5.777 33.031 24.172 1 98.25 89 GLY B N 1
ATOM 2877 C CA . GLY B 1 89 ? -6.465 34.312 24.391 1 98.25 89 GLY B CA 1
ATOM 2878 C C . GLY B 1 89 ? -6.785 35.031 23.094 1 98.25 89 GLY B C 1
ATOM 2879 O O . GLY B 1 89 ? -6.957 36.25 23.094 1 98.25 89 GLY B O 1
ATOM 2880 N N . HIS B 1 90 ? -6.766 34.406 22 1 98.5 90 HIS B N 1
ATOM 2881 C CA . HIS B 1 90 ? -7.109 35 20.703 1 98.5 90 HIS B CA 1
ATOM 2882 C C . HIS B 1 90 ? -8.5 34.562 20.25 1 98.5 90 HIS B C 1
ATOM 2884 O O . HIS B 1 90 ? -8.953 33.469 20.594 1 98.5 90 HIS B O 1
ATOM 2890 N N . GLU B 1 91 ? -9.195 35.375 19.516 1 98.19 91 GLU B N 1
ATOM 2891 C CA . GLU B 1 91 ? -10.5 35.031 18.969 1 98.19 91 GLU B CA 1
ATOM 2892 C C . GLU B 1 91 ? -10.367 34.188 17.703 1 98.19 91 GLU B C 1
ATOM 2894 O O . GLU B 1 91 ? -11.164 33.25 17.469 1 98.19 91 GLU B O 1
ATOM 2899 N N . GLN B 1 92 ? -9.367 34.562 16.906 1 98.56 92 GLN B N 1
ATOM 2900 C CA . GLN B 1 92 ? -9.094 33.875 15.648 1 98.56 92 GLN B CA 1
ATOM 2901 C C . GLN B 1 92 ? -7.598 33.719 15.406 1 98.56 92 GLN B C 1
ATOM 2903 O O . GLN B 1 92 ? -6.789 34.344 16.094 1 98.56 92 GLN B O 1
ATOM 2908 N N . ALA B 1 93 ? -7.273 32.906 14.438 1 98.88 93 ALA B N 1
ATOM 2909 C CA . ALA B 1 93 ? -5.879 32.719 14.055 1 98.88 93 ALA B CA 1
ATOM 2910 C C . ALA B 1 93 ? -5.742 32.531 12.547 1 98.88 93 ALA B C 1
ATOM 2912 O O . ALA B 1 93 ? -6.707 32.156 11.867 1 98.88 93 ALA B O 1
ATOM 2913 N N . VAL B 1 94 ? -4.574 32.906 12.023 1 98.88 94 VAL B N 1
ATOM 2914 C CA . VAL B 1 94 ? -4.129 32.438 10.727 1 98.88 94 VAL B CA 1
ATOM 2915 C C . VAL B 1 94 ? -3.59 31 10.867 1 98.88 94 VAL B C 1
ATOM 2917 O O . VAL B 1 94 ? -2.561 30.781 11.508 1 98.88 94 VAL B O 1
ATOM 2920 N N . VAL B 1 95 ? -4.297 30.062 10.305 1 98.94 95 VAL B N 1
ATOM 2921 C CA . VAL B 1 95 ? -3.918 28.656 10.469 1 98.94 95 VAL B CA 1
ATOM 2922 C C . VAL B 1 95 ? -3.205 28.172 9.211 1 98.94 95 VAL B C 1
ATOM 2924 O O . VAL B 1 95 ? -3.715 28.328 8.094 1 98.94 95 VAL B O 1
ATOM 2927 N N . VAL B 1 96 ? -1.999 27.656 9.375 1 98.94 96 VAL B N 1
ATOM 2928 C CA . VAL B 1 96 ? -1.169 27.125 8.297 1 98.94 96 VAL B CA 1
ATOM 2929 C C . VAL B 1 96 ? -0.894 25.641 8.531 1 98.94 96 VAL B C 1
ATOM 2931 O O . VAL B 1 96 ? -0.227 25.266 9.5 1 98.94 96 VAL B O 1
ATOM 2934 N N . GLY B 1 97 ? -1.414 24.812 7.668 1 98.94 97 GLY B N 1
ATOM 2935 C CA . GLY B 1 97 ? -1.231 23.375 7.809 1 98.94 97 GLY B CA 1
ATOM 2936 C C . GLY B 1 97 ? -0.486 22.75 6.645 1 98.94 97 GLY B C 1
ATOM 2937 O O . GLY B 1 97 ? -0.685 23.141 5.492 1 98.94 97 GLY B O 1
ATOM 2938 N N . HIS B 1 98 ? 0.315 21.75 6.914 1 98.94 98 HIS B N 1
ATOM 2939 C CA . HIS B 1 98 ? 1.052 20.969 5.926 1 98.94 98 HIS B CA 1
ATOM 2940 C C . HIS B 1 98 ? 0.653 19.5 5.977 1 98.94 98 HIS B C 1
ATOM 2942 O O . HIS B 1 98 ? 0.602 18.906 7.055 1 98.94 98 HIS B O 1
ATOM 2948 N N . ASP B 1 99 ? 0.384 18.922 4.77 1 98.62 99 ASP B N 1
ATOM 2949 C CA . ASP B 1 99 ? 0.169 17.484 4.691 1 98.62 99 ASP B CA 1
ATOM 2950 C C . ASP B 1 99 ? -0.948 17.047 5.633 1 98.62 99 ASP B C 1
ATOM 2952 O O . ASP B 1 99 ? -2.08 17.516 5.527 1 98.62 99 ASP B O 1
ATOM 2956 N N . ARG B 1 100 ? -0.755 16.25 6.672 1 98.38 100 ARG B N 1
ATOM 2957 C CA . ARG B 1 100 ? -1.766 15.852 7.648 1 98.38 100 ARG B CA 1
ATOM 2958 C C . ARG B 1 100 ? -2.285 17.062 8.414 1 98.38 100 ARG B C 1
ATOM 2960 O O . ARG B 1 100 ? -3.475 17.141 8.727 1 98.38 100 ARG B O 1
ATOM 2967 N N . GLY B 1 101 ? -1.407 17.938 8.688 1 98.88 101 GLY B N 1
ATOM 2968 C CA . GLY B 1 101 ? -1.808 19.156 9.375 1 98.88 101 GLY B CA 1
ATOM 2969 C C . GLY B 1 101 ? -2.707 20.031 8.539 1 98.88 101 GLY B C 1
ATOM 2970 O O . GLY B 1 101 ? -3.568 20.734 9.07 1 98.88 101 GLY B O 1
ATOM 2971 N N . ALA B 1 102 ? -2.486 20 7.246 1 98.94 102 ALA B N 1
ATOM 2972 C CA . ALA B 1 102 ? -3.363 20.75 6.355 1 98.94 102 ALA B CA 1
ATOM 2973 C C . ALA B 1 102 ? -4.77 20.172 6.348 1 98.94 102 ALA B C 1
ATOM 2975 O O . ALA B 1 102 ? -5.758 20.906 6.254 1 98.94 102 ALA B O 1
ATOM 2976 N N . ARG B 1 103 ? -4.848 18.875 6.438 1 98.88 103 ARG B N 1
ATOM 2977 C CA . ARG B 1 103 ? -6.156 18.234 6.5 1 98.88 103 ARG B CA 1
ATOM 2978 C C . ARG B 1 103 ? -6.867 18.578 7.805 1 98.88 103 ARG B C 1
ATOM 2980 O O . ARG B 1 103 ? -8.086 18.734 7.828 1 98.88 103 ARG B O 1
ATOM 2987 N N . VAL B 1 104 ? -6.105 18.656 8.859 1 98.94 104 VAL B N 1
ATOM 2988 C CA . VAL B 1 104 ? -6.656 19.078 10.148 1 98.94 104 VAL B CA 1
ATOM 2989 C C . VAL B 1 104 ? -7.129 20.531 10.055 1 98.94 104 VAL B C 1
ATOM 2991 O O . VAL B 1 104 ? -8.227 20.859 10.516 1 98.94 104 VAL B O 1
ATOM 2994 N N . ALA B 1 105 ? -6.348 21.375 9.453 1 98.94 105 ALA B N 1
ATOM 2995 C CA . ALA B 1 105 ? -6.688 22.781 9.297 1 98.94 105 ALA B CA 1
ATOM 2996 C C . ALA B 1 105 ? -7.934 22.953 8.438 1 98.94 105 ALA B C 1
ATOM 2998 O O . ALA B 1 105 ? -8.781 23.797 8.719 1 98.94 105 ALA B O 1
ATOM 2999 N N . HIS B 1 106 ? -8.023 22.156 7.379 1 98.94 106 HIS B N 1
ATOM 3000 C CA . HIS B 1 106 ? -9.219 22.172 6.543 1 98.94 106 HIS B CA 1
ATOM 3001 C C . HIS B 1 106 ? -10.453 21.812 7.355 1 98.94 106 HIS B C 1
ATOM 3003 O O . HIS B 1 106 ? -11.477 22.5 7.266 1 98.94 106 HIS B O 1
ATOM 3009 N N . ARG B 1 107 ? -10.32 20.781 8.148 1 98.94 107 ARG B N 1
ATOM 3010 C CA . ARG B 1 107 ? -11.43 20.359 9 1 98.94 107 ARG B CA 1
ATOM 3011 C C . ARG B 1 107 ? -11.797 21.453 9.992 1 98.94 107 ARG B C 1
ATOM 3013 O O . ARG B 1 107 ? -12.984 21.719 10.219 1 98.94 107 ARG B O 1
ATOM 3020 N N . MET B 1 108 ? -10.789 22.109 10.523 1 98.94 108 MET B N 1
ATOM 3021 C CA . MET B 1 108 ? -11.023 23.203 11.461 1 98.94 108 MET B CA 1
ATOM 3022 C C . MET B 1 108 ? -11.805 24.328 10.789 1 98.94 108 MET B C 1
ATOM 3024 O O . MET B 1 108 ? -12.727 24.891 11.383 1 98.94 108 MET B O 1
ATOM 3028 N N . ALA B 1 109 ? -11.5 24.641 9.57 1 98.88 109 ALA B N 1
ATOM 3029 C CA . ALA B 1 109 ? -12.141 25.734 8.836 1 98.88 109 ALA B CA 1
ATOM 3030 C C . ALA B 1 109 ? -13.617 25.453 8.609 1 98.88 109 ALA B C 1
ATOM 3032 O O . ALA B 1 109 ? -14.422 26.375 8.469 1 98.88 109 ALA B O 1
ATOM 3033 N N . LEU B 1 110 ? -13.969 24.203 8.539 1 98.81 110 LEU B N 1
ATOM 3034 C CA . LEU B 1 110 ? -15.359 23.812 8.344 1 98.81 110 LEU B CA 1
ATOM 3035 C C . LEU B 1 110 ? -16.094 23.766 9.68 1 98.81 110 LEU B C 1
ATOM 3037 O O . LEU B 1 110 ? -17.234 24.234 9.789 1 98.81 110 LEU B O 1
ATOM 3041 N N . ASP B 1 111 ? -15.43 23.281 10.695 1 98.69 111 ASP B N 1
ATOM 3042 C CA . ASP B 1 111 ? -16.078 23.031 11.977 1 98.69 111 ASP B CA 1
ATOM 3043 C C . ASP B 1 111 ? -16.078 24.281 12.852 1 98.69 111 ASP B C 1
ATOM 3045 O O . ASP B 1 111 ? -16.969 24.469 13.68 1 98.69 111 ASP B O 1
ATOM 3049 N N . HIS B 1 112 ? -15.031 25.062 12.758 1 98.69 112 HIS B N 1
ATOM 3050 C CA . HIS B 1 112 ? -14.836 26.234 13.594 1 98.69 112 HIS B CA 1
ATOM 3051 C C . HIS B 1 112 ? -14.469 27.453 12.75 1 98.69 112 HIS B C 1
ATOM 3053 O O . HIS B 1 112 ? -13.461 28.125 13.023 1 98.69 112 HIS B O 1
ATOM 3059 N N . PRO B 1 113 ? -15.367 27.797 11.82 1 98.69 113 PRO B N 1
ATOM 3060 C CA . PRO B 1 113 ? -15.016 28.891 10.914 1 98.69 113 PRO B CA 1
ATOM 3061 C C . PRO B 1 113 ? -14.797 30.219 11.648 1 98.69 113 PRO B C 1
ATOM 3063 O O . PRO B 1 113 ? -14.023 31.062 11.18 1 98.69 113 PRO B O 1
ATOM 3066 N N . ASP B 1 114 ? -15.344 30.359 12.805 1 98.31 114 ASP B N 1
ATOM 3067 C CA . ASP B 1 114 ? -15.227 31.609 13.57 1 98.31 114 ASP B CA 1
ATOM 3068 C C . ASP B 1 114 ? -13.844 31.75 14.188 1 98.31 114 ASP B C 1
ATOM 3070 O O . ASP B 1 114 ? -13.461 32.844 14.633 1 98.31 114 ASP B O 1
ATOM 3074 N N . LYS B 1 115 ? -13.055 30.672 14.219 1 98.5 115 LYS B N 1
ATOM 3075 C CA . LYS B 1 115 ? -11.727 30.688 14.82 1 98.5 115 LYS B CA 1
ATOM 3076 C C . LYS B 1 115 ? -10.648 30.906 13.766 1 98.5 115 LYS B C 1
ATOM 3078 O O . LYS B 1 115 ? -9.469 31.031 14.086 1 98.5 115 LYS B O 1
ATOM 3083 N N . ILE B 1 116 ? -10.992 31.062 12.523 1 98.5 116 ILE B N 1
ATOM 3084 C CA . ILE B 1 116 ? -10.031 31.156 11.43 1 98.5 116 ILE B CA 1
ATOM 3085 C C . ILE B 1 116 ? -10.078 32.531 10.805 1 98.5 116 ILE B C 1
ATOM 3087 O O . ILE B 1 116 ? -11.102 32.938 10.234 1 98.5 116 ILE B O 1
ATOM 3091 N N . ALA B 1 117 ? -9.023 33.25 10.922 1 98.62 117 ALA B N 1
ATOM 3092 C CA . ALA B 1 117 ? -8.906 34.562 10.242 1 98.62 117 ALA B CA 1
ATOM 3093 C C . ALA B 1 117 ? -8.508 34.375 8.781 1 98.62 117 ALA B C 1
ATOM 3095 O O . ALA B 1 117 ? -9.008 35.062 7.906 1 98.62 117 ALA B O 1
ATOM 3096 N N . ALA B 1 118 ? -7.637 33.5 8.531 1 98.81 118 ALA B N 1
ATOM 3097 C CA . ALA B 1 118 ? -7.16 33.062 7.219 1 98.81 118 ALA B CA 1
ATOM 3098 C C . ALA B 1 118 ? -6.578 31.656 7.277 1 98.81 118 ALA B C 1
ATOM 3100 O O . ALA B 1 118 ? -6.23 31.172 8.352 1 98.81 118 ALA B O 1
ATOM 3101 N N . LEU B 1 119 ? -6.586 31 6.129 1 98.88 119 LEU B N 1
ATOM 3102 C CA . LEU B 1 119 ? -6.195 29.594 6.043 1 98.88 119 LEU B CA 1
ATOM 3103 C C . LEU B 1 119 ? -5.145 29.391 4.957 1 98.88 119 LEU B C 1
ATOM 3105 O O . LEU B 1 119 ? -5.273 29.922 3.854 1 98.88 119 LEU B O 1
ATOM 3109 N N . ALA B 1 120 ? -4.074 28.734 5.27 1 98.94 120 ALA B N 1
ATOM 3110 C CA . ALA B 1 120 ? -3.1 28.266 4.289 1 98.94 120 ALA B CA 1
ATOM 3111 C C . ALA B 1 120 ? -2.961 26.734 4.336 1 98.94 120 ALA B C 1
ATOM 3113 O O . ALA B 1 120 ? -2.703 26.172 5.398 1 98.94 120 ALA B O 1
ATOM 3114 N N . LEU B 1 121 ? -3.188 26.094 3.236 1 98.94 121 LEU B N 1
ATOM 3115 C CA . LEU B 1 121 ? -3.045 24.641 3.117 1 98.94 121 LEU B CA 1
ATOM 3116 C C . LEU B 1 121 ? -1.874 24.281 2.209 1 98.94 121 LEU B C 1
ATOM 3118 O O . LEU B 1 121 ? -1.837 24.703 1.047 1 98.94 121 LEU B O 1
ATOM 3122 N N . LEU B 1 122 ? -0.947 23.547 2.758 1 98.94 122 LEU B N 1
ATOM 3123 C CA . LEU B 1 122 ? 0.284 23.25 2.039 1 98.94 122 LEU B CA 1
ATOM 3124 C C . LEU B 1 122 ? 0.306 21.781 1.595 1 98.94 122 LEU B C 1
ATOM 3126 O O . LEU B 1 122 ? 0.31 20.875 2.43 1 98.94 122 LEU B O 1
ATOM 3130 N N . ASP B 1 123 ? 0.251 21.562 0.298 1 98.81 123 ASP B N 1
ATOM 3131 C CA . ASP B 1 123 ? 0.557 20.344 -0.459 1 98.81 123 ASP B CA 1
ATOM 3132 C C . ASP B 1 123 ? -0.479 19.266 -0.193 1 98.81 123 ASP B C 1
ATOM 3134 O O . ASP B 1 123 ? -0.123 18.109 0.08 1 98.81 123 ASP B O 1
ATOM 3138 N N . ILE B 1 124 ? -1.778 19.656 -0.299 1 98.62 124 ILE B N 1
ATOM 3139 C CA . ILE B 1 124 ? -2.846 18.656 -0.23 1 98.62 124 ILE B CA 1
ATOM 3140 C C . ILE B 1 124 ? -3.959 19.031 -1.208 1 98.62 124 ILE B C 1
ATOM 3142 O O . ILE B 1 124 ? -4.055 20.188 -1.64 1 98.62 124 ILE B O 1
ATOM 3146 N N . LEU B 1 125 ? -4.773 18.109 -1.597 1 98.38 125 LEU B N 1
ATOM 3147 C CA . LEU B 1 125 ? -6.145 18.234 -2.08 1 98.38 125 LEU B CA 1
ATOM 3148 C C . LEU B 1 125 ? -7.137 17.734 -1.028 1 98.38 125 LEU B C 1
ATOM 3150 O O . LEU B 1 125 ? -6.75 17.078 -0.063 1 98.38 125 LEU B O 1
ATOM 3154 N N . PRO B 1 126 ? -8.352 18.156 -1.14 1 98.31 126 PRO B N 1
ATOM 3155 C CA . PRO B 1 126 ? -9.328 17.641 -0.171 1 98.31 126 PRO B CA 1
ATOM 3156 C C . PRO B 1 126 ? -9.32 16.109 -0.083 1 98.31 126 PRO B C 1
ATOM 3158 O O . PRO B 1 126 ? -9.156 15.43 -1.1 1 98.31 126 PRO B O 1
ATOM 3161 N N . THR B 1 127 ? -9.547 15.594 1.104 1 97.88 127 THR B N 1
ATOM 3162 C CA . THR B 1 127 ? -9.492 14.164 1.362 1 97.88 127 THR B CA 1
ATOM 3163 C C . THR B 1 127 ? -10.406 13.406 0.407 1 97.88 127 THR B C 1
ATOM 3165 O O . THR B 1 127 ? -10 12.414 -0.204 1 97.88 127 THR B O 1
ATOM 3168 N N . ARG B 1 128 ? -11.664 13.844 0.253 1 97.69 128 ARG B N 1
ATOM 3169 C CA . ARG B 1 128 ? -12.625 13.141 -0.584 1 97.69 128 ARG B CA 1
ATOM 3170 C C . ARG B 1 128 ? -12.156 13.078 -2.033 1 97.69 128 ARG B C 1
ATOM 3172 O O . ARG B 1 128 ? -12.391 12.086 -2.727 1 97.69 128 ARG B O 1
ATOM 3179 N N . VAL B 1 129 ? -11.461 14.164 -2.502 1 98 129 VAL B N 1
ATOM 3180 C CA . VAL B 1 129 ? -10.977 14.234 -3.875 1 98 129 VAL B CA 1
ATOM 3181 C C . VAL B 1 129 ? -9.836 13.234 -4.066 1 98 129 VAL B C 1
ATOM 3183 O O . VAL B 1 129 ? -9.805 12.492 -5.055 1 98 129 VAL B O 1
ATOM 3186 N N . VAL B 1 130 ? -8.898 13.203 -3.098 1 97.88 130 VAL B N 1
ATOM 3187 C CA . VAL B 1 130 ? -7.789 12.258 -3.158 1 97.88 130 VAL B CA 1
ATOM 3188 C C . VAL B 1 130 ? -8.328 10.828 -3.141 1 97.88 130 VAL B C 1
ATOM 3190 O O . VAL B 1 130 ? -7.938 10.008 -3.969 1 97.88 130 VAL B O 1
ATOM 3193 N N . MET B 1 131 ? -9.289 10.555 -2.262 1 98 131 MET B N 1
ATOM 3194 C CA . MET B 1 131 ? -9.82 9.211 -2.066 1 98 131 MET B CA 1
ATOM 3195 C C . MET B 1 131 ? -10.539 8.727 -3.318 1 98 131 MET B C 1
ATOM 3197 O O . MET B 1 131 ? -10.539 7.527 -3.615 1 98 131 MET B O 1
ATOM 3201 N N . ASP B 1 132 ? -11.055 9.609 -4.094 1 96.44 132 ASP B N 1
ATOM 3202 C CA . ASP B 1 132 ? -11.805 9.273 -5.297 1 96.44 132 ASP B CA 1
ATOM 3203 C C . ASP B 1 132 ? -10.883 9.172 -6.512 1 96.44 132 ASP B C 1
ATOM 3205 O O . ASP B 1 132 ? -11.312 8.758 -7.59 1 96.44 132 ASP B O 1
ATOM 3209 N N . SER B 1 133 ? -9.672 9.516 -6.301 1 95.62 133 SER B N 1
ATOM 3210 C CA . SER B 1 133 ? -8.773 9.602 -7.445 1 95.62 133 SER B CA 1
ATOM 3211 C C . SER B 1 133 ? -7.895 8.352 -7.547 1 95.62 133 SER B C 1
ATOM 3213 O O . SER B 1 133 ? -7.133 8.203 -8.5 1 95.62 133 SER B O 1
ATOM 3215 N N . PHE B 1 134 ? -7.965 7.484 -6.562 1 97.19 134 PHE B N 1
ATOM 3216 C CA . PHE B 1 134 ? -7.023 6.375 -6.508 1 97.19 134 PHE B CA 1
ATOM 3217 C C . PHE B 1 134 ? -7.184 5.465 -7.719 1 97.19 134 PHE B C 1
ATOM 3219 O O . PHE B 1 134 ? -8.273 4.953 -7.977 1 97.19 134 PHE B O 1
ATOM 3226 N N . ASP B 1 135 ? -6.195 5.316 -8.516 1 97.25 135 ASP B N 1
ATOM 3227 C CA . ASP B 1 135 ? -5.934 4.297 -9.523 1 97.25 135 ASP B CA 1
ATOM 3228 C C . ASP B 1 135 ? -4.602 3.592 -9.258 1 97.25 135 ASP B C 1
ATOM 3230 O O . ASP B 1 135 ? -4.047 3.695 -8.164 1 97.25 135 ASP B O 1
ATOM 3234 N N . ARG B 1 136 ? -4.137 2.809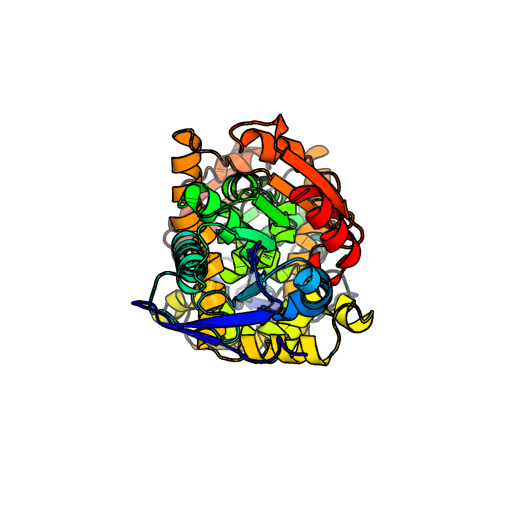 -10.188 1 97.5 136 ARG B N 1
ATOM 3235 C CA . ARG B 1 136 ? -2.906 2.047 -10.016 1 97.5 136 ARG B CA 1
ATOM 3236 C C . ARG B 1 136 ? -1.73 2.967 -9.703 1 97.5 136 ARG B C 1
ATOM 3238 O O . ARG B 1 136 ? -0.958 2.707 -8.781 1 97.5 136 ARG B O 1
ATOM 3245 N N . GLU B 1 137 ? -1.632 4.059 -10.422 1 96.25 137 GLU B N 1
ATOM 3246 C CA . GLU B 1 137 ? -0.499 4.969 -10.289 1 96.25 137 GLU B CA 1
ATOM 3247 C C . GLU B 1 137 ? -0.539 5.711 -8.961 1 96.25 137 GLU B C 1
ATOM 3249 O O . GLU B 1 137 ? 0.482 5.832 -8.281 1 96.25 137 GLU B O 1
ATOM 3254 N N . GLN B 1 138 ? -1.697 6.219 -8.547 1 96.81 138 GLN B N 1
ATOM 3255 C CA . GLN B 1 138 ? -1.826 6.961 -7.297 1 96.81 138 GLN B CA 1
ATOM 3256 C C . GLN B 1 138 ? -1.637 6.047 -6.09 1 96.81 138 GLN B C 1
ATOM 3258 O O . GLN B 1 138 ? -1.047 6.449 -5.086 1 96.81 138 GLN B O 1
ATOM 3263 N N . ALA B 1 139 ? -2.178 4.797 -6.238 1 98.19 139 ALA B N 1
ATOM 3264 C CA . ALA B 1 139 ? -1.994 3.84 -5.152 1 98.19 139 ALA B CA 1
ATOM 3265 C C . ALA B 1 139 ? -0.519 3.494 -4.969 1 98.19 139 ALA B C 1
ATOM 3267 O O . ALA B 1 139 ? -0.055 3.295 -3.844 1 98.19 139 ALA B O 1
ATOM 3268 N N . ALA B 1 140 ? 0.232 3.393 -6.062 1 98 140 ALA B N 1
ATOM 3269 C CA . ALA B 1 140 ? 1.665 3.127 -5.973 1 98 140 ALA B CA 1
ATOM 3270 C C . ALA B 1 140 ? 2.396 4.289 -5.301 1 98 140 ALA B C 1
ATOM 3272 O O . ALA B 1 140 ? 3.285 4.074 -4.473 1 98 140 ALA B O 1
ATOM 3273 N N . TYR B 1 141 ? 1.978 5.488 -5.625 1 96.44 141 TYR B N 1
ATOM 3274 C CA . TYR B 1 141 ? 2.617 6.676 -5.078 1 96.44 141 TYR B CA 1
ATOM 3275 C C . TYR B 1 141 ? 2.312 6.824 -3.592 1 96.44 141 TYR B C 1
ATOM 3277 O O . TYR B 1 141 ? 3.193 7.172 -2.803 1 96.44 141 TYR B O 1
ATOM 3285 N N . MET B 1 142 ? 1.07 6.566 -3.188 1 97.81 142 MET B N 1
ATOM 3286 C CA . MET B 1 142 ? 0.625 6.742 -1.81 1 97.81 142 MET B CA 1
ATOM 3287 C C . MET B 1 142 ? 0.493 5.395 -1.104 1 97.81 142 MET B C 1
ATOM 3289 O O . MET B 1 142 ? -0.403 5.207 -0.28 1 97.81 142 MET B O 1
ATOM 3293 N N . TRP B 1 143 ? 1.43 4.512 -1.464 1 98.75 143 TRP B N 1
ATOM 3294 C CA . TRP B 1 143 ? 1.411 3.133 -0.99 1 98.75 143 TRP B CA 1
ATOM 3295 C C . TRP B 1 143 ? 1.311 3.08 0.53 1 98.75 143 TRP B C 1
ATOM 3297 O O . TRP B 1 143 ? 0.641 2.205 1.084 1 98.75 143 TRP B O 1
ATOM 3307 N N . HIS B 1 144 ? 1.905 3.984 1.245 1 98.81 144 HIS B N 1
ATOM 3308 C CA . HIS B 1 144 ? 2.002 3.93 2.699 1 98.81 144 HIS B CA 1
ATOM 3309 C C . HIS B 1 144 ? 0.646 4.176 3.352 1 98.81 144 HIS B C 1
ATOM 3311 O O . HIS B 1 144 ? 0.417 3.764 4.492 1 98.81 144 HIS B O 1
ATOM 3317 N N . TRP B 1 145 ? -0.304 4.883 2.629 1 98.69 145 TRP B N 1
ATOM 3318 C CA . TRP B 1 145 ? -1.658 5.016 3.156 1 98.69 145 TRP B CA 1
ATOM 3319 C C . TRP B 1 145 ? -2.312 3.652 3.332 1 98.69 145 TRP B C 1
ATOM 3321 O O . TRP B 1 145 ? -2.932 3.381 4.363 1 98.69 145 TRP B O 1
ATOM 3331 N N . PHE B 1 146 ? -2.1 2.826 2.389 1 98.88 146 PHE B N 1
ATOM 3332 C CA . PHE B 1 146 ? -2.73 1.51 2.391 1 98.88 146 PHE B CA 1
ATOM 3333 C C . PHE B 1 146 ? -1.975 0.55 3.303 1 98.88 146 PHE B C 1
ATOM 3335 O O . PHE B 1 146 ? -2.584 -0.291 3.967 1 98.88 146 PHE B O 1
ATOM 3342 N N . PHE B 1 147 ? -0.626 0.694 3.346 1 98.94 147 PHE B N 1
ATOM 3343 C CA . PHE B 1 147 ? 0.178 -0.062 4.297 1 98.94 147 PHE B CA 1
ATOM 3344 C C . PHE B 1 147 ? -0.216 0.279 5.73 1 98.94 147 PHE B C 1
ATOM 3346 O O . PHE B 1 147 ? -0.442 -0.616 6.547 1 98.94 147 PHE B O 1
ATOM 3353 N N . HIS B 1 148 ? -0.47 1.536 6.039 1 98.81 148 HIS B N 1
ATOM 3354 C CA . HIS B 1 148 ? -0.817 2 7.379 1 98.81 148 HIS B CA 1
ATOM 3355 C C . HIS B 1 148 ? -2.203 1.516 7.789 1 98.81 148 HIS B C 1
ATOM 3357 O O . HIS B 1 148 ? -2.516 1.444 8.977 1 98.81 148 HIS B O 1
ATOM 3363 N N . LEU B 1 149 ? -2.996 1.216 6.836 1 98.62 149 LEU B N 1
ATOM 3364 C CA . LEU B 1 149 ? -4.383 0.841 7.082 1 98.62 149 LEU B CA 1
ATOM 3365 C C . LEU B 1 149 ? -4.469 -0.535 7.734 1 98.62 149 LEU B C 1
ATOM 3367 O O . LEU B 1 149 ? -5.492 -0.883 8.328 1 98.62 149 LEU B O 1
ATOM 3371 N N . GLN B 1 150 ? -3.383 -1.339 7.535 1 98.38 150 GLN B N 1
ATOM 3372 C CA . GLN B 1 150 ? -3.441 -2.734 7.953 1 98.38 150 GLN B CA 1
ATOM 3373 C C . GLN B 1 150 ? -3.357 -2.857 9.469 1 98.38 150 GLN B C 1
ATOM 3375 O O . GLN B 1 150 ? -2.596 -2.135 10.117 1 98.38 150 GLN B O 1
ATOM 3380 N N . PRO B 1 151 ? -4.145 -3.715 10.016 1 96.44 151 PRO B N 1
ATOM 3381 C CA . PRO B 1 151 ? -4.188 -3.814 11.477 1 96.44 151 PRO B CA 1
ATOM 3382 C C . PRO B 1 151 ? -2.916 -4.426 12.07 1 96.44 151 PRO B C 1
ATOM 3384 O O . PRO B 1 151 ? -2.541 -5.543 11.703 1 96.44 151 PRO B O 1
ATOM 3387 N N . GLU B 1 152 ? -2.188 -3.707 12.875 1 96.5 152 GLU B N 1
ATOM 3388 C CA . GLU B 1 152 ? -1.091 -4.137 13.742 1 96.5 152 GLU B CA 1
ATOM 3389 C C . GLU B 1 152 ? 0.199 -4.32 12.945 1 96.5 152 GLU B C 1
ATOM 3391 O O . GLU B 1 152 ? 1.296 -4.164 13.484 1 96.5 152 GLU B O 1
ATOM 3396 N N . LEU B 1 153 ? 0.107 -4.668 11.688 1 98.19 153 LEU B N 1
ATOM 3397 C CA . LEU B 1 153 ? 1.267 -5.082 10.906 1 98.19 153 LEU B CA 1
ATOM 3398 C C . LEU B 1 153 ? 2.25 -3.928 10.734 1 98.19 153 LEU B C 1
ATOM 3400 O O . LEU B 1 153 ? 3.453 -4.098 10.945 1 98.19 153 LEU B O 1
ATOM 3404 N N . PRO B 1 154 ? 1.751 -2.689 10.344 1 98.56 154 PRO B N 1
ATOM 3405 C CA . PRO B 1 154 ? 2.717 -1.595 10.227 1 98.56 154 PRO B CA 1
ATOM 3406 C C . PRO B 1 154 ? 3.451 -1.316 11.539 1 98.56 154 PRO B C 1
ATOM 3408 O O . PRO B 1 154 ? 4.66 -1.068 11.531 1 98.56 154 PRO B O 1
ATOM 3411 N N . GLU B 1 155 ? 2.719 -1.334 12.695 1 98.25 155 GLU B N 1
ATOM 3412 C CA . GLU B 1 155 ? 3.352 -1.158 14 1 98.25 155 GLU B CA 1
ATOM 3413 C C . GLU B 1 155 ? 4.477 -2.17 14.211 1 98.25 155 GLU B C 1
ATOM 3415 O O . GLU B 1 155 ? 5.57 -1.809 14.648 1 98.25 155 GLU B O 1
ATOM 3420 N N . LEU B 1 156 ? 4.172 -3.389 13.82 1 97.56 156 LEU B N 1
ATOM 3421 C CA . LEU B 1 156 ? 5.117 -4.48 14.023 1 97.56 156 LEU B CA 1
ATOM 3422 C C . LEU B 1 156 ? 6.348 -4.305 13.141 1 97.56 156 LEU B C 1
ATOM 3424 O O . LEU B 1 156 ? 7.48 -4.426 13.617 1 97.56 156 LEU B O 1
ATOM 3428 N N . LEU B 1 157 ? 6.16 -3.98 11.891 1 98.12 157 LEU B N 1
ATOM 3429 C CA . LEU B 1 157 ? 7.262 -3.924 10.938 1 98.12 157 LEU B CA 1
ATOM 3430 C C . LEU B 1 157 ? 8.102 -2.672 11.156 1 98.12 157 LEU B C 1
ATOM 3432 O O . LEU B 1 157 ? 9.328 -2.703 10.984 1 98.12 157 LEU B O 1
ATOM 3436 N N . ILE B 1 158 ? 7.477 -1.515 11.555 1 98.12 158 ILE B N 1
ATOM 3437 C CA . ILE B 1 158 ? 8.164 -0.233 11.648 1 98.12 158 ILE B CA 1
ATOM 3438 C C . ILE B 1 158 ? 8.906 -0.142 12.984 1 98.12 158 ILE B C 1
ATOM 3440 O O . ILE B 1 158 ? 9.953 0.497 13.078 1 98.12 158 ILE B O 1
ATOM 3444 N N . ALA B 1 159 ? 8.375 -0.643 14.156 1 92.56 159 ALA B N 1
ATOM 3445 C CA . ALA B 1 159 ? 8.875 -0.475 15.516 1 92.56 159 ALA B CA 1
ATOM 3446 C C . ALA B 1 159 ? 10.383 -0.69 15.57 1 92.56 159 ALA B C 1
ATOM 3448 O O . ALA B 1 159 ? 11.109 0.093 16.203 1 92.56 159 ALA B O 1
ATOM 3449 N N . GLY B 1 160 ? 10.969 -1.665 15 1 88.62 160 GLY B N 1
ATOM 3450 C CA . GLY B 1 160 ? 12.406 -1.867 15.016 1 88.62 160 GLY B CA 1
ATOM 3451 C C . GLY B 1 160 ? 13.109 -1.27 13.812 1 88.62 160 GLY B C 1
ATOM 3452 O O . GLY B 1 160 ? 14.336 -1.385 13.68 1 88.62 160 GLY B O 1
ATOM 3453 N N . ASN B 1 161 ? 12.391 -0.43 13.047 1 97.06 161 ASN B N 1
ATOM 3454 C CA . ASN B 1 161 ? 12.906 0.067 11.773 1 97.06 161 ASN B CA 1
ATOM 3455 C C . ASN B 1 161 ? 12.438 1.494 11.5 1 97.06 161 ASN B C 1
ATOM 3457 O O . ASN B 1 161 ? 12.211 1.866 10.352 1 97.06 161 ASN B O 1
ATOM 3461 N N . VAL B 1 162 ? 12.281 2.314 12.594 1 98.38 162 VAL B N 1
ATOM 3462 C CA . VAL B 1 162 ? 11.68 3.637 12.438 1 98.38 162 VAL B CA 1
ATOM 3463 C C . VAL B 1 162 ? 12.594 4.523 11.594 1 98.38 162 VAL B C 1
ATOM 3465 O O . VAL B 1 162 ? 12.133 5.188 10.664 1 98.38 162 VAL B O 1
ATOM 3468 N N . GLU B 1 163 ? 13.906 4.5 11.898 1 98.31 163 GLU B N 1
ATOM 3469 C CA . GLU B 1 163 ? 14.82 5.391 11.188 1 98.31 163 GLU B CA 1
ATOM 3470 C C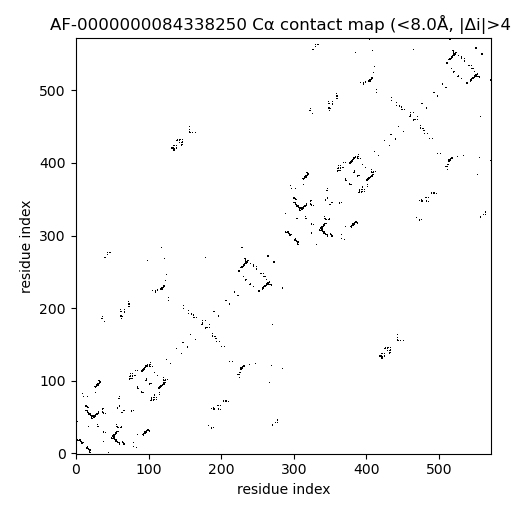 . GLU B 1 163 ? 14.859 5.055 9.695 1 98.31 163 GLU B C 1
ATOM 3472 O O . GLU B 1 163 ? 14.68 5.938 8.852 1 98.31 163 GLU B O 1
ATOM 3477 N N . PRO B 1 164 ? 15.07 3.791 9.305 1 97.56 164 PRO B N 1
ATOM 3478 C CA . PRO B 1 164 ? 15.078 3.516 7.867 1 97.56 164 PRO B CA 1
ATOM 3479 C C . PRO B 1 164 ? 13.727 3.795 7.207 1 97.56 164 PRO B C 1
ATOM 3481 O O . PRO B 1 164 ? 13.68 4.184 6.039 1 97.56 164 PRO B O 1
ATOM 3484 N N . TYR B 1 165 ? 12.648 3.555 7.984 1 98.69 165 TYR B N 1
ATOM 3485 C CA . TYR B 1 165 ? 11.328 3.855 7.434 1 98.69 165 TYR B CA 1
ATOM 3486 C C . TYR B 1 165 ? 11.188 5.344 7.133 1 98.69 165 TYR B C 1
ATOM 3488 O O . TYR B 1 165 ? 10.766 5.727 6.039 1 98.69 165 TYR B O 1
ATOM 3496 N N . LEU B 1 166 ? 11.562 6.211 8.055 1 98.81 166 LEU B N 1
ATOM 3497 C CA . LEU B 1 166 ? 11.477 7.652 7.848 1 98.81 166 LEU B CA 1
ATOM 3498 C C . LEU B 1 166 ? 12.461 8.109 6.781 1 98.81 166 LEU B C 1
ATOM 3500 O O . LEU B 1 166 ? 12.18 9.039 6.023 1 98.81 166 LEU B O 1
ATOM 3504 N N . ARG B 1 167 ? 13.641 7.488 6.738 1 98.31 167 ARG B N 1
ATOM 3505 C CA . ARG B 1 167 ? 14.648 7.832 5.738 1 98.31 167 ARG B CA 1
ATOM 3506 C C . ARG B 1 167 ? 14.133 7.555 4.328 1 98.31 167 ARG B C 1
ATOM 3508 O O . ARG B 1 167 ? 14.508 8.242 3.377 1 98.31 167 ARG B O 1
ATOM 3515 N N . PHE B 1 168 ? 13.289 6.551 4.211 1 98.5 168 PHE B N 1
ATOM 3516 C CA . PHE B 1 168 ? 12.695 6.262 2.91 1 98.5 168 PHE B CA 1
ATOM 3517 C C . PHE B 1 168 ? 11.977 7.492 2.361 1 98.5 168 PHE B C 1
ATOM 3519 O O . PHE B 1 168 ? 12.016 7.754 1.156 1 98.5 168 PHE B O 1
ATOM 3526 N N . PHE B 1 169 ? 11.273 8.266 3.232 1 98.06 169 PHE B N 1
ATOM 3527 C CA . PHE B 1 169 ? 10.477 9.414 2.816 1 98.06 169 PHE B CA 1
ATOM 3528 C C . PHE B 1 169 ? 11.328 10.672 2.742 1 98.06 169 PHE B C 1
ATOM 3530 O O . PHE B 1 169 ? 11.086 11.539 1.905 1 98.06 169 PHE B O 1
ATOM 3537 N N . MET B 1 170 ? 12.336 10.805 3.648 1 97.94 170 MET B N 1
ATOM 3538 C CA . MET B 1 170 ? 12.969 12.102 3.859 1 97.94 170 MET B CA 1
ATOM 3539 C C . MET B 1 170 ? 14.477 12.016 3.631 1 97.94 170 MET B C 1
ATOM 3541 O O . MET B 1 170 ? 15.188 13.016 3.773 1 97.94 170 MET B O 1
ATOM 3545 N N . GLY B 1 171 ? 15.016 10.828 3.312 1 97.75 171 GLY B N 1
ATOM 3546 C CA . GLY B 1 171 ? 16.453 10.602 3.264 1 97.75 171 GLY B CA 1
ATOM 3547 C C . GLY B 1 171 ? 17.172 11.57 2.348 1 97.75 171 GLY B C 1
ATOM 3548 O O . GLY B 1 171 ? 18.234 12.102 2.703 1 97.75 171 GLY B O 1
ATOM 3549 N N . SER B 1 172 ? 16.641 11.781 1.167 1 97.62 172 SER B N 1
ATOM 3550 C CA . SER B 1 172 ? 17.281 12.68 0.208 1 97.62 172 SER B CA 1
ATOM 3551 C C . SER B 1 172 ? 17.359 14.102 0.749 1 97.62 172 SER B C 1
ATOM 3553 O O . SER B 1 172 ? 18.328 14.82 0.476 1 97.62 172 SER B O 1
ATOM 3555 N N . LEU B 1 173 ? 16.375 14.562 1.514 1 98.44 173 LEU B N 1
ATOM 3556 C CA . LEU B 1 173 ? 16.344 15.898 2.09 1 98.44 173 LEU B CA 1
ATOM 3557 C C . LEU B 1 173 ? 17.391 16.047 3.188 1 98.44 173 LEU B C 1
ATOM 3559 O O . LEU B 1 173 ? 17.969 17.109 3.359 1 98.44 173 LEU B O 1
ATOM 3563 N N . VAL B 1 174 ? 17.609 14.93 3.885 1 98.5 174 VAL B N 1
ATOM 3564 C CA . VAL B 1 174 ? 18.625 14.922 4.93 1 98.5 174 VAL B CA 1
ATOM 3565 C C . VAL B 1 174 ? 20.016 15.008 4.297 1 98.5 174 VAL B C 1
ATOM 3567 O O . VAL B 1 174 ? 20.844 15.82 4.707 1 98.5 174 VAL B O 1
ATOM 3570 N N . VAL B 1 175 ? 20.234 14.188 3.238 1 98.19 175 VAL B N 1
ATOM 3571 C CA . VAL B 1 175 ? 21.516 14.148 2.549 1 98.19 175 VAL B CA 1
ATOM 3572 C C . VAL B 1 175 ? 21.828 15.516 1.948 1 98.19 175 VAL B C 1
ATOM 3574 O O . VAL B 1 175 ? 22.969 15.969 1.985 1 98.19 175 VAL B O 1
ATOM 3577 N N . ARG B 1 176 ? 20.812 16.312 1.483 1 97.75 176 ARG B N 1
ATOM 3578 C CA . ARG B 1 176 ? 20.969 17.594 0.829 1 97.75 176 ARG B CA 1
ATOM 3579 C C . ARG B 1 176 ? 21.047 18.719 1.854 1 97.75 176 ARG B C 1
ATOM 3581 O O . ARG B 1 176 ? 21.281 19.891 1.496 1 97.75 176 ARG B O 1
ATOM 3588 N N . GLY B 1 177 ? 20.703 18.391 3.096 1 97.88 177 GLY B N 1
ATOM 3589 C CA . GLY B 1 177 ? 20.828 19.375 4.164 1 97.88 177 GLY B CA 1
ATOM 3590 C C . GLY B 1 177 ? 19.578 20.219 4.336 1 97.88 177 GLY B C 1
ATOM 3591 O O . GLY B 1 177 ? 19.562 21.188 5.102 1 97.88 177 GLY B O 1
ATOM 3592 N N . VAL B 1 178 ? 18.547 19.891 3.631 1 98.38 178 VAL B N 1
ATOM 3593 C CA . VAL B 1 178 ? 17.281 20.578 3.768 1 98.38 178 VAL B CA 1
ATOM 3594 C C . VAL B 1 178 ? 16.703 20.344 5.16 1 98.38 178 VAL B C 1
ATOM 3596 O O . VAL B 1 178 ? 16.203 21.266 5.809 1 98.38 178 VAL B O 1
ATOM 3599 N N . ILE B 1 179 ? 16.781 19.062 5.574 1 98.38 179 ILE B N 1
ATOM 3600 C CA . ILE B 1 179 ? 16.516 18.656 6.949 1 98.38 179 ILE B CA 1
ATOM 3601 C C . ILE B 1 179 ? 17.844 18.297 7.645 1 98.38 179 ILE B C 1
ATOM 3603 O O . ILE B 1 179 ? 18.547 17.391 7.215 1 98.38 179 ILE B O 1
ATOM 3607 N N . ASP B 1 180 ? 18.156 19.062 8.633 1 97.38 180 ASP B N 1
ATOM 3608 C CA . ASP B 1 180 ? 19.438 18.766 9.289 1 97.38 180 ASP B CA 1
ATOM 3609 C C . ASP B 1 180 ? 19.344 17.484 10.109 1 97.38 180 ASP B C 1
ATOM 3611 O O . ASP B 1 180 ? 18.25 17.047 10.469 1 97.38 180 ASP B O 1
ATOM 3615 N N . GLU B 1 181 ? 20.422 16.938 10.492 1 97.62 181 GLU B N 1
ATOM 3616 C CA . GLU B 1 181 ? 20.516 15.641 11.164 1 97.62 181 GLU B CA 1
ATOM 3617 C C . GLU B 1 181 ? 19.828 15.672 12.523 1 97.62 181 GLU B C 1
ATOM 3619 O O . GLU B 1 181 ? 19.219 14.688 12.938 1 97.62 181 GLU B O 1
ATOM 3624 N N . ASP B 1 182 ? 19.969 16.766 13.18 1 97 182 ASP B N 1
ATOM 3625 C CA . ASP B 1 182 ? 19.344 16.891 14.5 1 97 182 ASP B CA 1
ATOM 3626 C C . ASP B 1 182 ? 17.828 16.844 14.398 1 97 182 ASP B C 1
ATOM 3628 O O . ASP B 1 182 ? 17.156 16.219 15.227 1 97 182 ASP B O 1
ATOM 3632 N N . THR B 1 183 ? 17.344 17.547 13.438 1 97.69 183 THR B N 1
ATOM 3633 C CA . THR B 1 183 ? 15.906 17.547 13.195 1 97.69 183 THR B CA 1
ATOM 3634 C C . THR B 1 183 ? 15.422 16.156 12.812 1 97.69 183 THR B C 1
ATOM 3636 O O . THR B 1 183 ? 14.414 15.68 13.328 1 97.69 183 THR B O 1
ATOM 3639 N N . PHE B 1 184 ? 16.188 15.508 11.93 1 98.56 184 PHE B N 1
ATOM 3640 C CA . PHE B 1 184 ? 15.812 14.164 11.516 1 98.56 184 PHE B CA 1
ATOM 3641 C C . PHE B 1 184 ? 15.852 13.203 12.703 1 98.56 184 PHE B C 1
ATOM 3643 O O . PHE B 1 184 ? 14.945 12.383 12.875 1 98.56 184 PHE B O 1
ATOM 3650 N N . ALA B 1 185 ? 16.875 13.328 13.539 1 98.38 185 ALA B N 1
ATOM 3651 C CA . ALA B 1 185 ? 16.969 12.492 14.734 1 98.38 185 ALA B CA 1
ATOM 3652 C C . ALA B 1 185 ? 15.789 12.734 15.672 1 98.38 185 ALA B C 1
ATOM 3654 O O . ALA B 1 185 ? 15.305 11.797 16.312 1 98.38 185 ALA B O 1
ATOM 3655 N N . HIS B 1 186 ? 15.383 13.984 15.734 1 97.88 186 HIS 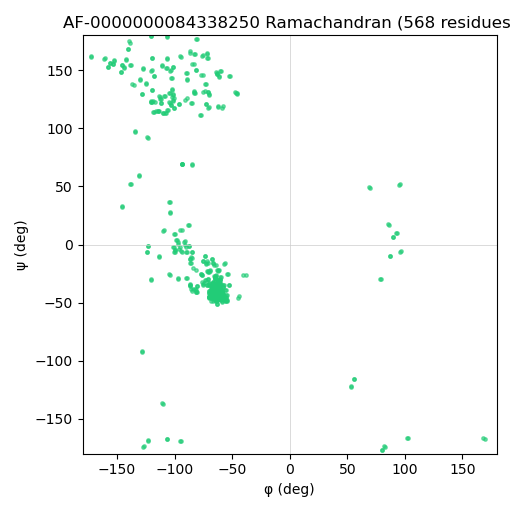B N 1
ATOM 3656 C CA . HIS B 1 186 ? 14.211 14.328 16.531 1 97.88 186 HIS B CA 1
ATOM 3657 C C . HIS B 1 186 ? 12.969 13.609 16.016 1 97.88 186 HIS B C 1
ATOM 3659 O O . HIS B 1 186 ? 12.195 13.055 16.797 1 97.88 186 HIS B O 1
ATOM 3665 N N . TYR B 1 187 ? 12.75 13.625 14.695 1 98.62 187 TYR B N 1
ATOM 3666 C CA . TYR B 1 187 ? 11.609 12.922 14.117 1 98.62 187 TYR B CA 1
ATOM 3667 C C . TYR B 1 187 ? 11.68 11.43 14.438 1 98.62 187 TYR B C 1
ATOM 3669 O O . TYR B 1 187 ? 10.688 10.836 14.867 1 98.62 187 TYR B O 1
ATOM 3677 N N . VAL B 1 188 ? 12.867 10.836 14.266 1 98.75 188 VAL B N 1
ATOM 3678 C CA . VAL B 1 188 ? 13.039 9.414 14.516 1 98.75 188 VAL B CA 1
ATOM 3679 C C . VAL B 1 188 ? 12.672 9.094 15.961 1 98.75 188 VAL B C 1
ATOM 3681 O O . VAL B 1 188 ? 11.93 8.141 16.219 1 98.75 188 VAL B O 1
ATOM 3684 N N . ARG B 1 189 ? 13.125 9.867 16.891 1 98.25 189 ARG B N 1
ATOM 3685 C CA . ARG B 1 189 ? 12.82 9.648 18.297 1 98.25 189 ARG B CA 1
ATOM 3686 C C . ARG B 1 189 ? 11.32 9.766 18.547 1 98.25 189 ARG B C 1
ATOM 3688 O O . ARG B 1 189 ? 10.742 8.953 19.281 1 98.25 189 ARG B O 1
ATOM 3695 N N . ALA B 1 190 ? 10.711 10.758 17.953 1 98.06 190 ALA B N 1
ATOM 3696 C CA . ALA B 1 190 ? 9.289 11.016 18.172 1 98.06 190 ALA B CA 1
ATOM 3697 C C . ALA B 1 190 ? 8.438 9.836 17.703 1 98.06 190 ALA B C 1
ATOM 3699 O O . ALA B 1 190 ? 7.418 9.516 18.312 1 98.06 190 ALA B O 1
ATOM 3700 N N . PHE B 1 191 ? 8.891 9.164 16.672 1 98.44 191 PHE B N 1
ATOM 3701 C CA . PHE B 1 191 ? 8.109 8.078 16.094 1 98.44 191 PHE B CA 1
ATOM 3702 C C . PHE B 1 191 ? 8.555 6.73 16.656 1 98.44 191 PHE B C 1
ATOM 3704 O O . PHE B 1 191 ? 7.969 5.695 16.328 1 98.44 191 PHE B O 1
ATOM 3711 N N . SER B 1 192 ? 9.617 6.715 17.516 1 98.25 192 SER B N 1
ATOM 3712 C CA . SER B 1 192 ? 10.18 5.465 18.016 1 98.25 192 SER B CA 1
ATOM 3713 C C . SER B 1 192 ? 9.43 4.977 19.25 1 98.25 192 SER B C 1
ATOM 3715 O O . SER B 1 192 ? 9.578 3.82 19.656 1 98.25 192 SER B O 1
ATOM 3717 N N . ASP B 1 193 ? 8.648 5.902 19.859 1 97.12 193 ASP B N 1
ATOM 3718 C CA . ASP B 1 193 ? 7.73 5.434 20.891 1 97.12 193 ASP B CA 1
ATOM 3719 C C . ASP B 1 193 ? 6.562 4.668 20.281 1 97.12 193 ASP B C 1
ATOM 3721 O O . ASP B 1 193 ? 5.82 5.207 19.453 1 97.12 193 ASP B O 1
ATOM 3725 N N . PRO B 1 194 ? 6.379 3.359 20.672 1 97 194 PRO B N 1
ATOM 3726 C CA . PRO B 1 194 ? 5.375 2.523 20.016 1 97 194 PRO B CA 1
ATOM 3727 C C . PRO B 1 194 ? 3.967 3.102 20.109 1 97 194 PRO B C 1
ATOM 3729 O O . PRO B 1 194 ? 3.174 2.965 19.172 1 97 194 PRO B O 1
ATOM 3732 N N . ALA B 1 195 ? 3.668 3.709 21.203 1 97.12 195 ALA B N 1
ATOM 3733 C CA . ALA B 1 195 ? 2.33 4.273 21.359 1 97.12 195 ALA B CA 1
ATOM 3734 C C . ALA B 1 195 ? 2.129 5.477 20.453 1 97.12 195 ALA B C 1
ATOM 3736 O O . ALA B 1 195 ? 1.047 5.66 19.891 1 97.12 195 ALA B O 1
ATOM 3737 N N . HIS B 1 196 ? 3.121 6.316 20.312 1 98 196 HIS B N 1
ATOM 3738 C CA . HIS B 1 196 ? 3.043 7.453 19.406 1 98 196 HIS B CA 1
ATOM 3739 C C . HIS B 1 196 ? 3.004 6.992 17.953 1 98 196 HIS B C 1
ATOM 3741 O O . HIS B 1 196 ? 2.258 7.547 17.141 1 98 196 HIS B O 1
ATOM 3747 N N . LEU B 1 197 ? 3.826 5.98 17.641 1 98.25 197 LEU B N 1
ATOM 3748 C CA . LEU B 1 197 ? 3.758 5.418 16.297 1 98.25 197 LEU B CA 1
ATOM 3749 C C . LEU B 1 197 ? 2.34 4.957 15.977 1 98.25 197 LEU B C 1
ATOM 3751 O O . LEU B 1 197 ? 1.798 5.297 14.922 1 98.25 197 LEU B O 1
ATOM 3755 N N . GLN B 1 198 ? 1.753 4.215 16.891 1 97.94 198 GLN B N 1
ATOM 3756 C CA . GLN B 1 198 ? 0.396 3.721 16.672 1 97.94 198 GLN B CA 1
ATOM 3757 C C . GLN B 1 198 ? -0.584 4.871 16.469 1 97.94 198 GLN B C 1
ATOM 3759 O O . GLN B 1 198 ? -1.47 4.793 15.617 1 97.94 198 GLN B O 1
ATOM 3764 N N . ALA B 1 199 ? -0.429 5.926 17.203 1 98.19 199 ALA B N 1
ATOM 3765 C CA . ALA B 1 199 ? -1.316 7.082 17.094 1 98.19 199 ALA B CA 1
ATOM 3766 C C . ALA B 1 199 ? -1.24 7.707 15.703 1 98.19 199 ALA B C 1
ATOM 3768 O O . ALA B 1 199 ? -2.262 8.102 15.141 1 98.19 199 ALA B O 1
ATOM 3769 N N . THR B 1 200 ? -0.036 7.812 15.195 1 98.06 200 THR B N 1
ATOM 3770 C CA . THR B 1 200 ? 0.116 8.414 13.875 1 98.06 200 THR B CA 1
ATOM 3771 C C . THR B 1 200 ? -0.519 7.535 12.797 1 98.06 200 THR B C 1
ATOM 3773 O O . THR B 1 200 ? -1.051 8.039 11.812 1 98.06 200 THR B O 1
ATOM 3776 N N . LEU B 1 201 ? -0.486 6.223 13.008 1 98.38 201 LEU B N 1
ATOM 3777 C CA . LEU B 1 201 ? -1.123 5.305 12.07 1 98.38 201 LEU B CA 1
ATOM 3778 C C . LEU B 1 201 ? -2.643 5.387 12.172 1 98.38 201 LEU B C 1
ATOM 3780 O O . LEU B 1 201 ? -3.346 5.281 11.164 1 98.38 201 LEU B O 1
ATOM 3784 N N . GLU B 1 202 ? -3.148 5.613 13.398 1 98.38 202 GLU B N 1
ATOM 3785 C CA . GLU B 1 202 ? -4.582 5.809 13.594 1 98.38 202 GLU B CA 1
ATOM 3786 C C . GLU B 1 202 ? -5.066 7.066 12.883 1 98.38 202 GLU B C 1
ATOM 3788 O O . GLU B 1 202 ? -6.195 7.109 12.383 1 98.38 202 GLU B O 1
ATOM 3793 N N . ASP B 1 203 ? -4.211 8.055 12.867 1 98.19 203 ASP B N 1
ATOM 3794 C CA . ASP B 1 203 ? -4.508 9.266 12.109 1 98.19 203 ASP B CA 1
ATOM 3795 C C . ASP B 1 203 ? -4.754 8.945 10.641 1 98.19 203 ASP B C 1
ATOM 3797 O O . ASP B 1 203 ? -5.703 9.453 10.039 1 98.19 203 ASP B O 1
ATOM 3801 N N . TYR B 1 204 ? -3.967 8.086 10.047 1 98 204 TYR B N 1
ATOM 3802 C CA . TYR B 1 204 ? -4.148 7.648 8.664 1 98 204 TYR B CA 1
ATOM 3803 C C . TYR B 1 204 ? -5.41 6.805 8.523 1 98 204 TYR B C 1
ATOM 3805 O O . TYR B 1 204 ? -6.176 6.98 7.574 1 98 204 TYR B O 1
ATOM 3813 N N . ARG B 1 205 ? -5.625 5.898 9.469 1 98.12 205 ARG B N 1
ATOM 3814 C CA . ARG B 1 205 ? -6.762 4.98 9.398 1 98.12 205 ARG B CA 1
ATOM 3815 C C . ARG B 1 205 ? -8.086 5.742 9.469 1 98.12 205 ARG B C 1
ATOM 3817 O O . ARG B 1 205 ? -9.039 5.402 8.766 1 98.12 205 ARG B O 1
ATOM 3824 N N . ALA B 1 206 ? -8.094 6.809 10.203 1 98 206 ALA B N 1
ATOM 3825 C CA . ALA B 1 206 ? -9.289 7.641 10.305 1 98 206 ALA B CA 1
ATOM 3826 C C . ALA B 1 206 ? -9.633 8.281 8.969 1 98 206 ALA B C 1
ATOM 3828 O O . ALA B 1 206 ? -10.805 8.547 8.68 1 98 206 ALA B O 1
ATOM 3829 N N . GLY B 1 207 ? -8.625 8.508 8.156 1 97.81 207 GLY B N 1
ATOM 3830 C CA . GLY B 1 207 ? -8.82 9.109 6.848 1 97.81 207 GLY B CA 1
ATOM 3831 C C . GLY B 1 207 ? -9.672 8.266 5.922 1 97.81 207 GLY B C 1
ATOM 3832 O O . GLY B 1 207 ? -10.305 8.781 5 1 97.81 207 GLY B O 1
ATOM 3833 N N . PHE B 1 208 ? -9.766 6.973 6.18 1 97.88 208 PHE B N 1
ATOM 3834 C CA . PHE B 1 208 ? -10.469 6.047 5.297 1 97.88 208 PHE B CA 1
ATOM 3835 C C . PHE B 1 208 ? -11.867 5.75 5.832 1 97.88 208 PHE B C 1
ATOM 3837 O O . PHE B 1 208 ? -12.633 5.027 5.195 1 97.88 208 PHE B O 1
ATOM 3844 N N . THR B 1 209 ? -12.211 6.281 7.043 1 97.19 209 THR B N 1
ATOM 3845 C CA . THR B 1 209 ? -13.5 6.004 7.66 1 97.19 209 THR B CA 1
ATOM 3846 C C . THR B 1 209 ? -14.195 7.301 8.07 1 97.19 209 THR B C 1
ATOM 3848 O O . THR B 1 209 ? -14.719 8.023 7.215 1 97.19 209 THR B O 1
ATOM 3851 N N . ALA B 1 210 ? -13.977 7.734 9.312 1 97.88 210 ALA B N 1
ATOM 3852 C CA . ALA B 1 210 ? -14.734 8.859 9.859 1 97.88 210 ALA B CA 1
ATOM 3853 C C . ALA B 1 210 ? -14.43 10.141 9.086 1 97.88 210 ALA B C 1
ATOM 3855 O O . ALA B 1 210 ? -15.336 10.922 8.789 1 97.88 210 ALA B O 1
ATOM 3856 N N . ASP B 1 211 ? -13.211 10.391 8.781 1 98.56 211 ASP B N 1
ATOM 3857 C CA . ASP B 1 211 ? -12.844 11.625 8.102 1 98.56 211 ASP B CA 1
ATOM 3858 C C . ASP B 1 211 ? -13.469 11.695 6.715 1 98.56 211 ASP B C 1
ATOM 3860 O O . ASP B 1 211 ? -14.008 12.734 6.324 1 98.56 211 ASP B O 1
ATOM 3864 N N . LEU B 1 212 ? -13.328 10.625 5.969 1 98.56 212 LEU B N 1
ATOM 3865 C CA . LEU B 1 212 ? -13.891 10.586 4.625 1 98.56 212 LEU B CA 1
ATOM 3866 C C . LEU B 1 212 ? -15.406 10.758 4.664 1 98.56 212 LEU B C 1
ATOM 3868 O O . LEU B 1 212 ? -15.977 11.523 3.883 1 98.56 212 LEU B O 1
ATOM 3872 N N . GLU B 1 213 ? -16.047 10.031 5.59 1 98.44 213 GLU B N 1
ATOM 3873 C CA . GLU B 1 213 ? -17.5 10.117 5.727 1 98.44 213 GLU B CA 1
ATOM 3874 C C . GLU B 1 213 ? -17.953 11.539 6.039 1 98.44 213 GLU B C 1
ATOM 3876 O O . GLU B 1 213 ? -18.906 12.031 5.457 1 98.44 213 GLU B O 1
ATOM 3881 N N . GLN B 1 214 ? -17.25 12.172 6.887 1 98.12 214 GLN B N 1
ATOM 3882 C CA . GLN B 1 214 ? -17.594 13.531 7.281 1 98.12 214 GLN B CA 1
ATOM 3883 C C . GLN B 1 214 ? -17.375 14.508 6.129 1 98.12 214 GLN B C 1
ATOM 3885 O O . GLN B 1 214 ? -18.219 15.383 5.883 1 98.12 214 GLN B O 1
ATOM 3890 N N . ASP B 1 215 ? -16.25 14.359 5.438 1 98 215 ASP B N 1
ATOM 3891 C CA . ASP B 1 215 ? -15.945 15.25 4.316 1 98 215 ASP B CA 1
ATOM 3892 C C . ASP B 1 215 ? -16.984 15.109 3.205 1 98 215 ASP B C 1
ATOM 3894 O O . ASP B 1 215 ? -17.406 16.109 2.623 1 98 215 ASP B O 1
ATOM 3898 N N . GLU B 1 216 ? -17.359 13.906 2.918 1 98.31 216 GLU B N 1
ATOM 3899 C CA . GLU B 1 216 ? -18.359 13.664 1.884 1 98.31 216 GLU B CA 1
ATOM 3900 C C . GLU B 1 216 ? -19.719 14.234 2.281 1 98.31 216 GLU B C 1
ATOM 3902 O O . GLU B 1 216 ? -20.391 14.891 1.478 1 98.31 216 GLU B O 1
ATOM 3907 N N . ALA B 1 217 ? -20.094 13.984 3.504 1 98.5 217 ALA B N 1
ATOM 3908 C CA . ALA B 1 217 ? -21.391 14.461 3.992 1 98.5 217 ALA B CA 1
ATOM 3909 C C . ALA B 1 217 ? -21.438 15.992 3.99 1 98.5 217 ALA B C 1
ATOM 3911 O O . ALA B 1 217 ? -22.422 16.578 3.551 1 98.5 217 ALA B O 1
ATOM 3912 N N . ASP B 1 218 ? -20.391 16.609 4.492 1 98.44 218 ASP B N 1
ATOM 3913 C CA . ASP B 1 218 ? -20.344 18.062 4.559 1 98.44 218 ASP B CA 1
ATOM 3914 C C . ASP B 1 218 ? -20.359 18.688 3.16 1 98.44 218 ASP B C 1
ATOM 3916 O O . ASP B 1 218 ? -21.078 19.656 2.92 1 98.44 218 ASP B O 1
ATOM 3920 N N . HIS B 1 219 ? -19.625 18.109 2.287 1 98.44 219 HIS B N 1
ATOM 3921 C CA . HIS B 1 219 ? -19.594 18.641 0.925 1 98.44 219 HIS B CA 1
ATOM 3922 C C . HIS B 1 219 ? -20.969 18.484 0.26 1 98.44 219 HIS B C 1
ATOM 3924 O O . HIS B 1 219 ? -21.438 19.406 -0.42 1 98.44 219 HIS B O 1
ATOM 3930 N N . ALA B 1 220 ? -21.594 17.359 0.406 1 98.38 220 ALA B N 1
ATOM 3931 C CA . ALA B 1 220 ? -22.922 17.109 -0.153 1 98.38 220 ALA B CA 1
ATOM 3932 C C . ALA B 1 220 ? -23.938 18.094 0.417 1 98.38 220 ALA B C 1
ATOM 3934 O O . ALA B 1 220 ? -24.875 18.5 -0.282 1 98.38 220 ALA B O 1
ATOM 3935 N N . ALA B 1 221 ? -23.703 18.516 1.642 1 98.44 221 ALA B N 1
ATOM 3936 C CA . ALA B 1 221 ? -24.625 19.422 2.322 1 98.44 221 ALA B CA 1
ATOM 3937 C C . ALA B 1 221 ? -24.328 20.875 1.951 1 98.44 221 ALA B C 1
ATOM 3939 O O . ALA B 1 221 ? -25.031 21.797 2.389 1 98.44 221 ALA B O 1
ATOM 3940 N N . GLY B 1 222 ? -23.281 21.141 1.231 1 98.31 222 GLY B N 1
ATOM 3941 C CA . GLY B 1 222 ? -22.984 22.469 0.753 1 98.31 222 GLY B CA 1
ATOM 3942 C C . GLY B 1 222 ? -22.062 23.25 1.689 1 98.31 222 GLY B C 1
ATOM 3943 O O . GLY B 1 222 ? -21.875 24.453 1.521 1 98.31 222 GLY B O 1
ATOM 3944 N N . LEU B 1 223 ? -21.5 22.547 2.695 1 98.56 223 LEU B N 1
ATOM 3945 C CA . LEU B 1 223 ? -20.547 23.203 3.578 1 98.56 223 LEU B CA 1
ATOM 3946 C C . LEU B 1 223 ? -19.234 23.484 2.857 1 98.56 223 LEU B C 1
ATOM 3948 O O . LEU B 1 223 ? -18.703 22.594 2.182 1 98.56 223 LEU B O 1
ATOM 3952 N N . ARG B 1 224 ? -18.734 24.734 2.971 1 98.75 224 ARG B N 1
ATOM 3953 C CA . ARG B 1 224 ? -17.531 25.172 2.275 1 98.75 224 ARG B CA 1
ATOM 3954 C C . ARG B 1 224 ? -16.656 26.031 3.184 1 98.75 224 ARG B C 1
ATOM 3956 O O . ARG B 1 224 ? -17.141 26.625 4.148 1 98.75 224 ARG B O 1
ATOM 3963 N N . VAL B 1 225 ? -15.367 26.031 2.861 1 98.88 225 VAL B N 1
ATOM 3964 C CA . VAL B 1 225 ? -14.453 26.969 3.51 1 98.88 225 VAL B CA 1
ATOM 3965 C C . VAL B 1 225 ? -14.875 28.406 3.209 1 98.88 225 VAL B C 1
ATOM 3967 O O . VAL B 1 225 ? -15.32 28.703 2.098 1 98.88 225 VAL B O 1
ATOM 3970 N N . ARG B 1 226 ? -14.695 29.297 4.176 1 98.62 226 ARG B N 1
ATOM 3971 C CA . ARG B 1 226 ? -15.109 30.672 3.975 1 98.62 226 ARG B CA 1
ATOM 3972 C C . ARG B 1 226 ? -13.922 31.625 4.117 1 98.62 226 ARG B C 1
ATOM 3974 O O . ARG B 1 226 ? -13.891 32.688 3.49 1 98.62 226 ARG B O 1
ATOM 3981 N N . ALA B 1 227 ? -13 31.219 4.949 1 98.5 227 ALA B N 1
ATOM 3982 C CA . ALA B 1 227 ? -11.844 32.062 5.215 1 98.5 227 ALA B CA 1
ATOM 3983 C C . ALA B 1 227 ? -11.008 32.281 3.953 1 98.5 227 ALA B C 1
ATOM 3985 O O . ALA B 1 227 ? -10.961 31.391 3.084 1 98.5 227 ALA B O 1
ATOM 3986 N N . PRO B 1 228 ? -10.344 33.5 3.828 1 98.69 228 PRO B N 1
ATOM 3987 C CA . PRO B 1 228 ? -9.344 33.594 2.762 1 98.69 228 PRO B CA 1
ATOM 3988 C C . PRO B 1 228 ? -8.391 32.406 2.738 1 98.69 228 PRO B C 1
ATOM 3990 O O . PRO B 1 228 ? -7.879 32 3.783 1 98.69 228 PRO B O 1
ATOM 3993 N N . LEU B 1 229 ? -8.203 31.812 1.54 1 98.88 229 LEU B N 1
ATOM 3994 C CA . LEU B 1 229 ? -7.5 30.531 1.436 1 98.88 229 LEU B CA 1
ATOM 3995 C C . LEU B 1 229 ? -6.273 30.672 0.541 1 98.88 229 LEU B C 1
ATOM 3997 O O . LEU B 1 229 ? -6.379 31.109 -0.605 1 98.88 229 LEU B O 1
ATOM 4001 N N . LEU B 1 230 ? -5.133 30.344 1.067 1 98.88 230 LEU B N 1
ATOM 4002 C CA . LEU B 1 230 ? -3.869 30.266 0.342 1 98.88 230 LEU B CA 1
ATOM 4003 C C . LEU B 1 230 ? -3.422 28.828 0.177 1 98.88 230 LEU B C 1
ATOM 4005 O O . LEU B 1 230 ? -3.389 28.062 1.149 1 98.88 230 LEU B O 1
ATOM 4009 N N . LEU B 1 231 ? -3.127 28.484 -1.096 1 98.88 231 LEU B N 1
ATOM 4010 C CA . LEU B 1 231 ? -2.635 27.141 -1.404 1 98.88 231 LEU B CA 1
ATOM 4011 C C . LEU B 1 231 ? -1.187 27.188 -1.88 1 98.88 231 LEU B C 1
ATOM 4013 O O . LEU B 1 231 ? -0.849 27.969 -2.771 1 98.88 231 LEU B O 1
ATOM 4017 N N . LEU B 1 232 ? -0.31 26.406 -1.259 1 98.88 232 LEU B N 1
ATOM 4018 C CA . LEU B 1 232 ? 1.052 26.188 -1.738 1 98.88 232 LEU B CA 1
ATOM 4019 C C . LEU B 1 232 ? 1.338 24.703 -1.92 1 98.88 232 LEU B C 1
ATOM 4021 O O . LEU B 1 232 ? 0.907 23.875 -1.109 1 98.88 232 LEU B O 1
ATOM 4025 N N . TRP B 1 233 ? 2.002 24.328 -2.961 1 98.88 233 TRP B N 1
ATOM 4026 C CA . TRP B 1 233 ? 2.393 22.938 -3.156 1 98.88 233 TRP B CA 1
ATOM 4027 C C . TRP B 1 233 ? 3.74 22.844 -3.863 1 98.88 233 TRP B C 1
ATOM 4029 O O . TRP B 1 233 ? 4.172 23.797 -4.52 1 98.88 233 TRP B O 1
ATOM 4039 N N . GLY B 1 234 ? 4.441 21.766 -3.648 1 98.56 234 GLY B N 1
ATOM 4040 C CA . GLY B 1 234 ? 5.738 21.578 -4.281 1 98.56 234 GLY B CA 1
ATOM 4041 C C . GLY B 1 234 ? 5.641 21.344 -5.777 1 98.56 234 GLY B C 1
ATOM 4042 O O . GLY B 1 234 ? 4.934 20.438 -6.227 1 98.56 234 GLY B O 1
ATOM 4043 N N . ALA B 1 235 ? 6.383 22.078 -6.52 1 98.25 235 ALA B N 1
ATOM 4044 C CA . ALA B 1 235 ? 6.363 22 -7.977 1 98.25 235 ALA B CA 1
ATOM 4045 C C . ALA B 1 235 ? 6.863 20.641 -8.453 1 98.25 235 ALA B C 1
ATOM 4047 O O . ALA B 1 235 ? 6.434 20.141 -9.5 1 98.25 235 ALA B O 1
ATOM 4048 N N . ASP B 1 236 ? 7.73 20.047 -7.672 1 97.12 236 ASP B N 1
ATOM 4049 C CA . ASP B 1 236 ? 8.375 18.797 -8.062 1 97.12 236 ASP B CA 1
ATOM 4050 C C . ASP B 1 236 ? 7.672 17.594 -7.422 1 97.12 236 ASP B C 1
ATOM 4052 O O . ASP B 1 236 ? 8.133 16.469 -7.551 1 97.12 236 ASP B O 1
ATOM 4056 N N . GLY B 1 237 ? 6.59 17.922 -6.715 1 96.31 237 GLY B N 1
ATOM 4057 C CA . GLY B 1 237 ? 5.879 16.875 -6.016 1 96.31 237 GLY B CA 1
ATOM 4058 C C . GLY B 1 237 ? 4.715 16.312 -6.805 1 96.31 237 GLY B C 1
ATOM 4059 O O . GLY B 1 237 ? 4.578 16.578 -8 1 96.31 237 GLY B O 1
ATOM 4060 N N . ALA B 1 238 ? 3.922 15.547 -6.18 1 93.81 238 ALA B N 1
ATOM 4061 C CA . ALA B 1 238 ? 2.812 14.82 -6.785 1 93.81 238 ALA B CA 1
ATOM 4062 C C . ALA B 1 238 ? 1.763 15.781 -7.34 1 93.81 238 ALA B C 1
ATOM 4064 O O . ALA B 1 238 ? 1.053 15.453 -8.297 1 93.81 238 ALA B O 1
ATOM 4065 N N . LEU B 1 239 ? 1.696 16.922 -6.777 1 95.94 239 LEU B N 1
ATOM 4066 C CA . LEU B 1 239 ? 0.66 17.859 -7.176 1 95.94 239 LEU B CA 1
ATOM 4067 C C . LEU B 1 239 ? 1.153 18.766 -8.297 1 95.94 239 LEU B C 1
ATOM 4069 O O . LEU B 1 239 ? 0.39 19.578 -8.828 1 95.94 239 LEU B O 1
ATOM 4073 N N . GLY B 1 240 ? 2.428 18.453 -8.594 1 92.81 240 GLY B N 1
ATOM 4074 C CA . GLY B 1 240 ? 2.934 19.219 -9.719 1 92.81 240 GLY B CA 1
ATOM 4075 C C . GLY B 1 240 ? 2.129 19.031 -10.984 1 92.81 240 GLY B C 1
ATOM 4076 O O . GLY B 1 240 ? 1.882 17.891 -11.398 1 92.81 240 GLY B O 1
ATOM 4077 N N . GLY B 1 241 ? 1.504 19.984 -11.562 1 90.25 241 GLY B N 1
ATOM 4078 C CA . GLY B 1 241 ? 0.769 19.875 -12.812 1 90.25 241 GLY B CA 1
ATOM 4079 C C . GLY B 1 241 ? -0.718 19.656 -12.617 1 90.25 241 GLY B C 1
ATOM 4080 O O . GLY B 1 241 ? -1.452 19.438 -13.578 1 90.25 241 GLY B O 1
ATOM 4081 N N . THR B 1 242 ? -1.117 19.484 -11.383 1 93.88 242 THR B N 1
ATOM 4082 C CA . THR B 1 242 ? -2.535 19.328 -11.07 1 93.88 242 THR B CA 1
ATOM 4083 C C . THR B 1 242 ? -3.207 20.688 -10.922 1 93.88 242 THR B C 1
ATOM 4085 O O . THR B 1 242 ? -2.541 21.688 -10.648 1 93.88 242 THR B O 1
ATOM 4088 N N . ASP B 1 243 ? -4.449 20.75 -11.117 1 97.44 243 ASP B N 1
ATOM 4089 C CA . ASP B 1 243 ? -5.215 21.969 -10.922 1 97.44 243 ASP B CA 1
ATOM 4090 C C . ASP B 1 243 ? -5.625 22.141 -9.461 1 97.44 243 ASP B C 1
ATOM 4092 O O . ASP B 1 243 ? -6.816 22.141 -9.141 1 97.44 243 ASP B O 1
ATOM 4096 N N . VAL B 1 244 ? -4.645 22.391 -8.641 1 98.62 244 VAL B N 1
ATOM 4097 C CA . VAL B 1 244 ? -4.836 22.484 -7.199 1 98.62 244 VAL B CA 1
ATOM 4098 C C . VAL B 1 244 ? -5.828 23.609 -6.887 1 98.62 244 VAL B C 1
ATOM 4100 O O . VAL B 1 244 ? -6.777 23.406 -6.125 1 98.62 244 VAL B O 1
ATOM 4103 N N . VAL B 1 245 ? -5.668 24.766 -7.477 1 98.75 245 VAL B N 1
ATOM 4104 C CA . VAL B 1 245 ? -6.492 25.938 -7.191 1 98.75 245 VAL B CA 1
ATOM 4105 C C . VAL B 1 245 ? -7.934 25.672 -7.625 1 98.75 245 VAL B C 1
ATOM 4107 O O . VAL B 1 245 ? -8.875 25.969 -6.891 1 98.75 245 VAL B O 1
ATOM 4110 N N . GLY B 1 246 ? -8.109 25.062 -8.836 1 98.69 246 GLY B N 1
ATOM 4111 C CA . GLY B 1 246 ? -9.445 24.734 -9.312 1 98.69 246 GLY B CA 1
ATOM 4112 C C . GLY B 1 246 ? -10.195 23.812 -8.383 1 98.69 246 GLY B C 1
ATOM 4113 O O . GLY B 1 246 ? -11.375 24.031 -8.094 1 98.69 246 GLY B O 1
ATOM 4114 N N . VAL B 1 247 ? -9.539 22.844 -7.867 1 98.62 247 VAL B N 1
ATOM 4115 C CA . VAL B 1 247 ? -10.164 21.875 -6.969 1 98.62 247 VAL B CA 1
ATOM 4116 C C . VAL B 1 247 ? -10.617 22.578 -5.688 1 98.62 247 VAL B C 1
ATOM 4118 O O . VAL B 1 247 ? -11.727 22.344 -5.199 1 98.62 247 VAL B O 1
ATOM 4121 N N . TRP B 1 248 ? -9.758 23.438 -5.176 1 98.81 248 TRP B N 1
ATOM 4122 C CA . TRP B 1 248 ? -10.078 24.062 -3.902 1 98.81 248 TRP B CA 1
ATOM 4123 C C . TRP B 1 248 ? -11.117 25.172 -4.086 1 98.81 248 TRP B C 1
ATOM 4125 O O . TRP B 1 248 ? -11.883 25.469 -3.168 1 98.81 248 TRP B O 1
ATOM 4135 N N . LYS B 1 249 ? -11.211 25.797 -5.297 1 98.75 249 LYS B N 1
ATOM 4136 C CA . LYS B 1 249 ? -12.297 26.734 -5.59 1 98.75 249 LYS B CA 1
ATOM 4137 C C . LYS B 1 249 ? -13.656 26.047 -5.473 1 98.75 249 LYS B C 1
ATOM 4139 O O . LYS B 1 249 ? -14.625 26.656 -5.023 1 98.75 249 LYS B O 1
ATOM 4144 N N . GLU B 1 250 ? -13.695 24.812 -5.812 1 97.94 250 GLU B N 1
ATOM 4145 C CA . GLU B 1 250 ? -14.93 24.047 -5.691 1 97.94 250 GLU B CA 1
ATOM 4146 C C . GLU B 1 250 ? -15.266 23.75 -4.23 1 97.94 250 GLU B C 1
ATOM 4148 O O . GLU B 1 250 ? -16.375 23.344 -3.912 1 97.94 250 GLU B O 1
ATOM 4153 N N . HIS B 1 251 ? -14.336 23.938 -3.357 1 98.69 251 HIS B N 1
ATOM 4154 C CA . HIS B 1 251 ? -14.492 23.641 -1.938 1 98.69 251 HIS B CA 1
ATOM 4155 C C . HIS B 1 251 ? -14.531 24.938 -1.114 1 98.69 251 HIS B C 1
ATOM 4157 O O . HIS B 1 251 ? -14.344 24.891 0.104 1 98.69 251 HIS B O 1
ATOM 4163 N N . HIS B 1 252 ? -14.656 25.969 -1.754 1 98.81 252 HIS B N 1
ATOM 4164 C CA . HIS B 1 252 ? -14.711 27.281 -1.112 1 98.81 252 HIS B CA 1
ATOM 4165 C C . HIS B 1 252 ? -16.016 28 -1.433 1 98.81 252 HIS B C 1
ATOM 4167 O O . HIS B 1 252 ? -16.562 27.844 -2.531 1 98.81 252 HIS B O 1
ATOM 4173 N N . ALA B 1 253 ? -16.453 28.812 -0.511 1 98.62 253 ALA B N 1
ATOM 4174 C CA . ALA B 1 253 ? -17.734 29.516 -0.675 1 98.62 253 ALA B CA 1
ATOM 4175 C C . ALA B 1 253 ? -17.594 30.672 -1.655 1 98.62 253 ALA B C 1
ATOM 4177 O O . ALA B 1 253 ? -18.578 31.094 -2.275 1 98.62 253 ALA B O 1
ATOM 4178 N N . ASP B 1 254 ? -16.406 31.219 -1.803 1 98.56 254 ASP B N 1
ATOM 4179 C CA . ASP B 1 254 ? -16.078 32.344 -2.695 1 98.56 254 ASP B CA 1
ATOM 4180 C C . ASP B 1 254 ? -14.789 32.031 -3.471 1 98.56 254 ASP B C 1
ATOM 4182 O O . ASP B 1 254 ? -13.695 32.344 -2.996 1 98.56 254 ASP B O 1
ATOM 4186 N N . PRO B 1 255 ? -14.953 31.578 -4.656 1 98.12 255 PRO B N 1
ATOM 4187 C CA . PRO B 1 255 ? -13.773 31.219 -5.441 1 98.12 255 PRO B CA 1
ATOM 4188 C C . PRO B 1 255 ? -12.766 32.344 -5.559 1 98.12 255 PRO B C 1
ATOM 4190 O O . PRO B 1 255 ? -11.562 32.125 -5.703 1 98.12 255 PRO B O 1
ATOM 4193 N N . ALA B 1 256 ? -13.148 33.531 -5.445 1 98.19 256 ALA B N 1
ATOM 4194 C CA . ALA B 1 256 ? -12.266 34.688 -5.582 1 98.19 256 ALA B CA 1
ATOM 4195 C C . ALA B 1 256 ? -11.344 34.812 -4.371 1 98.19 256 ALA B C 1
ATOM 4197 O O . ALA B 1 256 ? -10.328 35.531 -4.426 1 98.19 256 ALA B O 1
ATOM 4198 N N . ALA B 1 257 ? -11.648 34.156 -3.266 1 98.31 257 ALA B N 1
ATOM 4199 C CA . ALA B 1 257 ? -10.867 34.219 -2.033 1 98.31 257 ALA B CA 1
ATOM 4200 C C . ALA B 1 257 ? -9.805 33.125 -1.995 1 98.31 257 ALA B C 1
ATOM 4202 O O . ALA B 1 257 ? -9.094 33 -1.002 1 98.31 257 ALA B O 1
ATOM 4203 N N . VAL B 1 258 ? -9.719 32.344 -3.121 1 98.69 258 VAL B N 1
ATOM 4204 C CA . VAL B 1 258 ? -8.766 31.25 -3.203 1 98.69 258 VAL B CA 1
ATOM 4205 C C . VAL B 1 258 ? -7.578 31.656 -4.074 1 98.69 258 VAL B C 1
ATOM 4207 O O . VAL B 1 258 ? -7.758 32.062 -5.223 1 98.69 258 VAL B O 1
ATOM 4210 N N . ARG B 1 259 ? -6.426 31.625 -3.482 1 97.81 259 ARG B N 1
ATOM 4211 C CA . ARG B 1 259 ? -5.18 31.844 -4.207 1 97.81 259 ARG B CA 1
ATOM 4212 C C . ARG B 1 259 ? -4.184 30.719 -3.955 1 97.81 259 ARG B C 1
ATOM 4214 O O . ARG B 1 259 ? -4.25 30.047 -2.93 1 97.81 259 ARG B O 1
ATOM 4221 N N . GLY B 1 260 ? -3.361 30.531 -4.938 1 98.06 260 GLY B N 1
ATOM 4222 C CA . GLY B 1 260 ? -2.363 29.484 -4.73 1 98.06 260 GLY B CA 1
ATOM 4223 C C . GLY B 1 260 ? -1.327 29.422 -5.836 1 98.06 260 GLY B C 1
ATOM 4224 O O . GLY B 1 260 ? -1.53 29.984 -6.918 1 98.06 260 GLY B O 1
ATOM 4225 N N . ARG B 1 261 ? -0.223 28.797 -5.559 1 98.19 261 ARG B N 1
ATOM 4226 C CA . ARG B 1 261 ? 0.845 28.594 -6.531 1 98.19 261 ARG B CA 1
ATOM 4227 C C . ARG B 1 261 ? 1.777 27.469 -6.098 1 98.19 261 ARG B C 1
ATOM 4229 O O . ARG B 1 261 ? 1.867 27.156 -4.91 1 98.19 261 ARG B O 1
ATOM 4236 N N . ALA B 1 262 ? 2.5 26.938 -7.07 1 98.69 262 ALA B N 1
ATOM 4237 C CA . ALA B 1 262 ? 3.576 25.984 -6.797 1 98.69 262 ALA B CA 1
ATOM 4238 C C . ALA B 1 262 ? 4.805 26.703 -6.238 1 98.69 262 ALA B C 1
ATOM 4240 O O . ALA B 1 262 ? 5.051 27.875 -6.555 1 98.69 262 ALA B O 1
ATOM 4241 N N . VAL B 1 263 ? 5.5 26.109 -5.395 1 98.75 263 VAL B N 1
ATOM 4242 C CA . VAL B 1 263 ? 6.766 26.578 -4.852 1 98.75 263 VAL B CA 1
ATOM 4243 C C . VAL B 1 263 ? 7.875 25.578 -5.16 1 98.75 263 VAL B C 1
ATOM 4245 O O . VAL B 1 263 ? 7.598 24.422 -5.496 1 98.75 263 VAL B O 1
ATOM 4248 N N . PRO B 1 264 ? 9.148 25.984 -5.098 1 98.12 264 PRO B N 1
ATOM 4249 C CA . PRO B 1 264 ? 10.227 25.031 -5.383 1 98.12 264 PRO B CA 1
ATOM 4250 C C . PRO B 1 264 ? 10.273 23.875 -4.391 1 98.12 264 PRO B C 1
ATOM 4252 O O . PRO B 1 264 ? 10.023 24.078 -3.197 1 98.12 264 PRO B O 1
ATOM 4255 N N . GLY B 1 265 ? 10.672 22.719 -4.938 1 97.94 265 GLY B N 1
ATOM 4256 C CA . GLY B 1 265 ? 10.828 21.547 -4.082 1 97.94 265 GLY B CA 1
ATOM 4257 C C . GLY B 1 265 ? 9.664 20.578 -4.191 1 97.94 265 GLY B C 1
ATOM 4258 O O . GLY B 1 265 ? 8.898 20.625 -5.152 1 97.94 265 GLY B O 1
ATOM 4259 N N . GLY B 1 266 ? 9.641 19.656 -3.227 1 97.94 266 GLY B N 1
ATOM 4260 C CA . GLY B 1 266 ? 8.648 18.594 -3.244 1 97.94 266 GLY B CA 1
ATOM 4261 C C . GLY B 1 266 ? 7.613 18.719 -2.145 1 97.94 266 GLY B C 1
ATOM 4262 O O . GLY B 1 266 ? 7.102 19.812 -1.897 1 97.94 266 GLY B O 1
ATOM 4263 N N . HIS B 1 267 ? 7.273 17.641 -1.501 1 98.06 267 HIS B N 1
ATOM 4264 C CA . HIS B 1 267 ? 6.137 17.5 -0.602 1 98.06 267 HIS B CA 1
ATOM 4265 C C . HIS B 1 267 ? 6.355 18.266 0.697 1 98.06 267 HIS B C 1
ATOM 4267 O O . HIS B 1 267 ? 5.402 18.734 1.312 1 98.06 267 HIS B O 1
ATOM 4273 N N . PHE B 1 268 ? 7.621 18.422 1.131 1 98.75 268 PHE B N 1
ATOM 4274 C CA . PHE B 1 268 ? 7.914 18.984 2.443 1 98.75 268 PHE B CA 1
ATOM 4275 C C . PHE B 1 268 ? 8.148 20.5 2.344 1 98.75 268 PHE B C 1
ATOM 4277 O O . PHE B 1 268 ? 9.227 20.984 2.684 1 98.75 268 PHE B O 1
ATOM 4284 N N . VAL B 1 269 ? 7.078 21.203 2.064 1 98.75 269 VAL B N 1
ATOM 4285 C CA . VAL B 1 269 ? 7.059 22.609 1.674 1 98.75 269 VAL B CA 1
ATOM 4286 C C . VAL B 1 269 ? 7.629 23.469 2.801 1 98.75 269 VAL B C 1
ATOM 4288 O O . VAL B 1 269 ? 8.477 24.344 2.562 1 98.75 269 VAL B O 1
ATOM 4291 N N . PRO B 1 270 ? 7.281 23.25 4.113 1 98.62 270 PRO B N 1
ATOM 4292 C CA . PRO B 1 270 ? 7.828 24.094 5.172 1 98.62 270 PRO B CA 1
ATOM 4293 C C . PRO B 1 270 ? 9.352 24.031 5.254 1 98.62 270 PRO B C 1
ATOM 4295 O O . PRO B 1 270 ? 10 25.016 5.637 1 98.62 270 PRO B O 1
ATOM 4298 N N . GLU B 1 271 ? 9.891 22.906 4.898 1 98.69 271 GLU B N 1
ATOM 4299 C CA . GLU B 1 271 ? 11.328 22.703 5.043 1 98.69 271 GLU B CA 1
ATOM 4300 C C . GLU B 1 271 ? 12.062 22.984 3.732 1 98.69 271 GLU B C 1
ATOM 4302 O O . GLU B 1 271 ? 13.211 23.438 3.742 1 98.69 271 GLU B O 1
ATOM 4307 N N . GLU B 1 272 ? 11.391 22.766 2.592 1 98.69 272 GLU B N 1
ATOM 4308 C CA . GLU B 1 272 ? 12.031 22.906 1.288 1 98.69 272 GLU B CA 1
ATOM 4309 C C . GLU B 1 272 ? 11.914 24.328 0.755 1 98.69 272 GLU B C 1
ATOM 4311 O O . GLU B 1 272 ? 12.766 24.781 -0.017 1 98.69 272 GLU B O 1
ATOM 4316 N N . ALA B 1 273 ? 10.852 25.047 1.139 1 98.62 273 ALA B N 1
ATOM 4317 C CA . ALA B 1 273 ? 10.586 26.375 0.584 1 98.62 273 ALA B CA 1
ATOM 4318 C C . ALA B 1 273 ? 10.117 27.344 1.669 1 98.62 273 ALA B C 1
ATOM 4320 O O . ALA B 1 273 ? 9.086 28 1.515 1 98.62 273 ALA B O 1
ATOM 4321 N N . PRO B 1 274 ? 10.898 27.469 2.822 1 98.56 274 PRO B N 1
ATOM 4322 C CA . PRO B 1 274 ? 10.453 28.312 3.928 1 98.56 274 PRO B CA 1
ATOM 4323 C C . PRO B 1 274 ? 10.328 29.781 3.525 1 98.56 274 PRO B C 1
ATOM 4325 O O . PRO B 1 274 ? 9.438 30.484 4.008 1 98.56 274 PRO B O 1
ATOM 4328 N N . ALA B 1 275 ? 11.156 30.266 2.633 1 98.56 275 ALA B N 1
ATOM 4329 C CA . ALA B 1 275 ? 11.094 31.672 2.199 1 98.56 275 ALA B CA 1
ATOM 4330 C C . ALA B 1 275 ? 9.812 31.938 1.409 1 98.56 275 ALA B C 1
ATOM 4332 O O . ALA B 1 275 ? 9.188 33 1.571 1 98.56 275 ALA B O 1
ATOM 4333 N N . GLU B 1 276 ? 9.5 30.984 0.567 1 98.75 276 GLU B N 1
ATOM 4334 C CA . GLU B 1 276 ? 8.273 31.109 -0.216 1 98.75 276 GLU B CA 1
ATOM 4335 C C . GLU B 1 276 ? 7.035 31.062 0.68 1 98.75 276 GLU B C 1
ATOM 4337 O O . GLU B 1 276 ? 6.059 31.766 0.437 1 98.75 276 GLU B O 1
ATOM 4342 N N . VAL B 1 277 ? 7.078 30.219 1.675 1 98.81 277 VAL B N 1
ATOM 4343 C CA . VAL B 1 277 ? 5.988 30.156 2.643 1 98.81 277 VAL B CA 1
ATOM 4344 C C . VAL B 1 277 ? 5.824 31.5 3.336 1 98.81 277 VAL B C 1
ATOM 4346 O O . VAL B 1 277 ? 4.715 32.031 3.408 1 98.81 277 VAL B O 1
ATOM 4349 N N . LEU B 1 278 ? 6.938 32.125 3.795 1 98.56 278 LEU B N 1
ATOM 4350 C CA . LEU B 1 278 ? 6.91 33.375 4.504 1 98.56 278 LEU B CA 1
ATOM 4351 C C . LEU B 1 278 ? 6.379 34.5 3.607 1 98.56 278 LEU B C 1
ATOM 4353 O O . LEU B 1 278 ? 5.535 35.281 4.031 1 98.56 278 LEU B O 1
ATOM 4357 N N . ALA B 1 279 ? 6.801 34.5 2.402 1 98.12 279 ALA B N 1
ATOM 4358 C CA . ALA B 1 279 ? 6.352 35.5 1.454 1 98.12 279 ALA B CA 1
ATOM 4359 C C . ALA B 1 279 ? 4.855 35.375 1.188 1 98.12 279 ALA B C 1
ATOM 4361 O O . ALA B 1 279 ? 4.145 36.406 1.133 1 98.12 279 ALA B O 1
ATOM 4362 N N . ALA B 1 280 ? 4.414 34.188 1.018 1 98.12 280 ALA B N 1
ATOM 4363 C CA . ALA B 1 280 ? 3.004 33.938 0.72 1 98.12 280 ALA B CA 1
ATOM 4364 C C . ALA B 1 280 ? 2.121 34.344 1.905 1 98.12 280 ALA B C 1
ATOM 4366 O O . ALA B 1 280 ? 1.022 34.875 1.724 1 98.12 280 ALA B O 1
ATOM 4367 N N . LEU B 1 281 ? 2.572 34.031 3.119 1 97.56 281 LEU B N 1
ATOM 4368 C CA . LEU B 1 281 ? 1.803 34.375 4.312 1 97.56 281 LEU B CA 1
ATOM 4369 C C . LEU B 1 281 ? 1.697 35.875 4.488 1 97.56 281 LEU B C 1
ATOM 4371 O O . LEU B 1 281 ? 0.677 36.375 4.961 1 97.56 281 LEU B O 1
ATOM 4375 N N . ALA B 1 282 ? 2.729 36.594 4.105 1 95.75 282 ALA B N 1
ATOM 4376 C CA . ALA B 1 282 ? 2.693 38.031 4.16 1 95.75 282 ALA B CA 1
ATOM 4377 C C . ALA B 1 282 ? 1.606 38.594 3.246 1 95.75 282 ALA B C 1
ATOM 4379 O O . ALA B 1 282 ? 0.939 39.562 3.59 1 95.75 282 ALA B O 1
ATOM 4380 N N . GLU B 1 283 ? 1.439 37.906 2.184 1 93.62 283 GLU B N 1
ATOM 4381 C CA . GLU B 1 283 ? 0.419 38.344 1.229 1 93.62 283 GLU B CA 1
ATOM 4382 C C . GLU B 1 283 ? -0.981 38 1.732 1 93.62 283 GLU B C 1
ATOM 4384 O O . GLU B 1 283 ? -1.941 38.719 1.437 1 93.62 283 GLU B O 1
ATOM 4389 N N . LEU B 1 284 ? -1.088 36.938 2.441 1 93.88 284 LEU B N 1
ATOM 4390 C CA . LEU B 1 284 ? -2.369 36.438 2.92 1 93.88 284 LEU B CA 1
ATOM 4391 C C . LEU B 1 284 ? -2.953 37.344 3.99 1 93.88 284 LEU B C 1
ATOM 4393 O O . LEU B 1 284 ? -4.168 37.531 4.055 1 93.88 284 LEU B O 1
ATOM 4397 N N . VAL B 1 285 ? -2.156 37.969 4.844 1 88.19 285 VAL B N 1
ATOM 4398 C CA . VAL B 1 285 ? -2.609 38.75 5.988 1 88.19 285 VAL B CA 1
ATOM 4399 C C . VAL B 1 285 ? -2.541 40.25 5.656 1 88.19 285 VAL B C 1
ATOM 4401 O O . VAL B 1 285 ? -2.99 41.094 6.441 1 88.19 285 VAL B O 1
ATOM 4404 N N . ALA B 1 286 ? -2.088 40.594 4.512 1 79.19 286 ALA B N 1
ATOM 4405 C CA . ALA B 1 286 ? -2.076 42 4.129 1 79.19 286 ALA B CA 1
ATOM 4406 C C . ALA B 1 286 ? -3.484 42.5 3.807 1 79.19 286 ALA B C 1
ATOM 4408 O O . ALA B 1 286 ? -4.355 41.719 3.441 1 79.19 286 ALA B O 1
#

Organism: Pseudonocardia thermophila (NCBI:txid1848)

pLDDT: mean 97.33, std 4.38, range [53.41, 98.94]

Nearest PDB structures (foldseek):
  7jqy-assembly1_B  TM=8.771E-01  e=3.241E-23  Burkholderia cenocepacia J2315
  7jqx-assembly1_A  TM=8.784E-01  e=7.020E-23  Burkholderia cenocepacia J2315
  6kxr-assembly2_C  TM=8.710E-01  e=7.020E-23  Streptomyces ambofaciens ATCC 23877
  7clz-assembly2_D  TM=8.832E-01  e=3.294E-22  Streptomyces ambofaciens ATCC 23877
  6kxh-assembly2_C  TM=8.517E-01  e=8.530E-22  Streptomyces ambofaciens ATCC 23877

Solvent-accessible surface area (backbone atoms only — not comparable to full-atom values): 28990 Å² total; per-residue (Å²): 110,81,50,69,53,76,44,77,46,82,54,97,66,37,37,36,20,30,23,47,35,60,56,68,73,52,36,34,39,43,32,39,28,78,88,52,30,36,69,51,40,65,75,40,48,66,72,51,18,76,63,8,19,32,37,30,37,21,53,74,19,28,52,78,14,30,66,51,95,65,68,47,32,39,63,49,46,18,50,52,51,54,49,48,42,50,72,73,72,39,73,43,23,37,38,36,12,26,45,58,17,18,52,20,46,53,41,24,37,62,76,42,47,78,42,40,62,27,40,33,39,31,48,72,72,58,66,54,58,53,57,71,59,31,30,52,69,50,37,50,73,47,21,63,63,35,46,42,54,42,84,65,50,45,58,64,41,35,63,88,34,39,56,66,56,50,36,72,79,43,38,69,40,40,77,72,52,57,38,45,67,67,58,51,50,48,36,35,55,38,49,53,39,66,69,30,36,48,36,53,34,41,36,56,41,23,51,78,42,64,39,34,54,50,49,47,53,38,49,75,70,65,58,43,36,72,51,45,32,40,37,38,30,15,46,72,25,90,59,37,92,53,63,61,60,63,57,48,31,74,47,30,70,50,52,87,46,53,45,61,50,69,40,66,44,34,75,57,41,55,53,60,27,30,68,59,51,53,55,51,52,54,60,69,75,101,112,82,49,69,54,78,43,77,45,82,53,97,64,36,37,38,20,28,24,47,35,58,55,68,72,51,36,35,39,42,33,36,29,79,88,49,31,38,69,52,40,64,75,41,48,65,71,50,18,75,63,8,19,33,35,30,35,20,53,74,19,28,53,79,14,30,65,49,96,65,69,48,31,40,61,49,47,18,49,51,51,54,50,46,41,51,72,73,70,38,77,42,22,38,39,36,10,26,45,59,18,17,52,20,47,53,40,24,36,62,75,40,47,79,41,40,62,28,38,33,40,30,49,72,72,58,66,54,60,54,57,71,58,31,30,52,69,50,37,48,74,47,22,63,63,34,45,40,55,44,83,66,50,46,58,62,40,34,64,89,31,37,56,64,55,50,35,72,80,44,38,69,39,40,76,72,53,57,39,47,68,69,58,51,50,49,36,36,56,39,47,54,40,65,69,31,35,47,36,54,33,41,37,56,41,23,51,77,42,64,40,32,54,49,49,48,52,38,49,76,70,65,59,44,36,72,51,46,32,40,37,39,30,14,47,72,26,89,61,37,91,53,63,62,60,63,58,50,32,74,47,31,72,49,50,87,46,52,47,62,50,70,41,65,43,34,73,57,40,55,52,59,27,30,67,58,50,53,54,51,50,54,60,69,75,98

InterPro domains:
  IPR000073 Alpha/beta hydrolase fold-1 [PF00561] (29-274)
  IPR000639 Epoxide hydrolase-like [PR00412] (32-50)
  IPR000639 Epoxide hydrolase-like [PR00412] (95-108)
  IPR000639 Epoxide hydrolase-like [PR00412] (109-122)
  IPR000639 Epoxide hydrolase-like [PR00412] (262-284)
  IPR029058 Alpha/Beta hydrolase fold [G3DSA:3.40.50.1820] (5-285)
  IPR029058 Alpha/Beta hydrolase fold [SSF53474] (7-284)

Radius of gyration: 27.71 Å; Cα contacts (8 Å, |Δi|>4): 1124; chains: 2; bounding box: 46×84×60 Å

Sequence (572 aa):
MEWDRVHRMALDDVEIAFRLAGSGAPLYVLVHGWPQTGRCWQKVVDPLAERGTVAVPDLRGYGDSGLATTGYTKRDAAGDLAALVAHLGHEQAVVVGHDRGARVAHRMALDHPDKIAALALLDILPTRVVMDSFDREQAAYMWHWFFHLQPELPELLIAGNVEPYLRFFMGSLVVRGVIDEDTFAHYVRAFSDPAHLQATLEDYRAGFTADLEQDEADHAAGLRVRAPLLLLWGADGALGGTDVVGVWKEHHADPAAVRGRAVPGGHFVPEEAPAEVLAALAELVAMEWDRVHRMALDDVEIAFRLAGSGAPLYVLVHGWPQTGRCWQKVVDPLAERGTVAVPDLRGYGDSGLATTGYTKRDAAGDLAALVAHLGHEQAVVVGHDRGARVAHRMALDHPDKIAALALLDILPTRVVMDSFDREQAAYMWHWFFHLQPELPELLIAGNVEPYLRFFMGSLVVRGVIDEDTFAHYVRAFSDPAHLQATLEDYRAGFTADLEQDEADHAAGLRVRAPLLLLWGADGALGGTDVVGVWKEHHADPAAVRGRAVPGGHFVPEEAPAEVLAALAELVA